Protein AF-A0A935KVR0-F1 (afdb_monomer)

Foldseek 3Di:
DPVQPDPVSVVQVVVVVVCVVVVVDPDDSVVSVVVCVVVPPDVDDDDDPPDPDDDDDPPDDPDDFQADPVPSDTDPQDPVNDDPVVVVVVVVVVVPPWKKFKKWDLPFPAWDKAALVVVAFAAQQPLQKTFRWIGTDLNIWFKFFPPVPPPFDHYNCGGQFQNPQDPVRHGAPTSLSVVQSQPPPNPQKAAPVTPCLQRMWIFNPNPRRNGRDPPRTHRCVRSQFGMFGSDWDADQDADPNRKGFGTWDWTAGNVRDITIITIIGMDTDLFHIDRRPADDQDPLLVPFDWDPATRSGHILRRVCRPPPVNVSVVVRVVVVPDDDPDDDPPPDPDDDDDDDDDDDDDPPDPDDDDDPPDDPPPDDPPDPDPDDDDDDDDDDDDDDDDDDDDDDDDDDDD

Sequence (398 aa):
MDKWNNNVGREEFKRWKEASESGQTTQSLDEWIYDAVKQGATINKINDPTETRQWIEPPSSEQGTEGDPFTGMPWPVGPDGDDLIGTLSGLFQTAKSTVSPLILDLDGDGIETVGLAADLHFDHDGNGFAEQTGWVGRDDGLLVLDRNGNGAIDSGTELFGNNSALVNGSKAPNGFDALAELDGNHDDIIDGNDAAFAELRVWKDGNSNGIADTGELLTLTQAGVQSLATGYTNSSTVDANGNAHKQIGAFTKTDGGSASLTDVWFASDLARTVDQNLVAVDAAIAALPEVAGFGNVHSLRQAMATDASGHLQALVAQYTVTDDPLPAPPRSPISSTPGLASKALLRTAGEAIYPMRANWRRWKPSWGRVSSRARVPMRGRTTRGEIRPTCCCKHSIR

Nearest PDB structures (foldseek):
  6sjw-assembly1_A  TM=8.710E-01  e=2.333E-19  Neisseria meningitidis NM95

Mean predicted aligned error: 18.97 Å

pLDDT: mean 73.04, std 27.13, range [23.42, 98.69]

Secondary structure (DSSP, 8-state):
-TT--SHHHHHHHHHHHHHHHTTS----HHHHHHHHHHTT--SS-SS-TT---PPPPPPP-SS-----TTT-PPP---TT---HHHHHHHHHHHSS--B-BEEE-SSSS---EE-GGG--EE-SSSSSEEEEE-EE-TTSEEEE--SS-SSS--STTSBSBTTSBPTTSSBPSSHHHHHHTT-SS-SSEESTTSGGGGT-EEE--SS-SSS--TTTEEETTTTTEEEEE---EEEEEE-TTS-EEEEEEEEEETTS-EEEEEEEEB-EEEEEEEES-PPPPPHHHHTS-----BTTB--HHHHHHH-TT-HHHHHHHHHHT-----PPPP----------------SS--SS-----S-TT-------------------------------------

Solvent-accessible surface area (backbone atoms only — not comparable to full-atom values): 24846 Å² total; per-residue (Å²): 127,88,87,56,84,48,75,64,53,57,52,50,51,51,52,50,50,55,31,42,77,71,64,77,44,88,72,52,71,70,55,51,54,50,50,48,47,70,76,64,61,55,99,82,80,82,92,65,99,80,73,89,75,78,89,73,83,78,77,83,74,81,75,89,85,83,40,40,91,87,77,74,43,67,58,90,59,54,101,78,69,56,54,60,67,56,51,50,45,48,52,48,60,69,64,45,87,68,49,30,39,26,36,36,26,64,83,69,87,62,86,53,68,43,24,60,87,72,71,27,44,43,21,51,78,59,82,46,38,17,25,28,24,30,45,69,26,51,75,27,25,36,40,33,38,62,77,85,70,80,86,58,69,83,35,24,51,24,28,30,3,37,44,14,70,38,97,88,71,47,61,20,92,33,17,45,64,44,51,45,72,48,34,75,83,71,79,60,47,45,26,89,88,22,83,52,49,82,64,34,29,30,40,30,45,70,81,58,64,76,60,77,49,96,84,26,67,30,46,40,66,78,66,38,41,51,32,38,45,38,58,68,44,84,47,88,50,62,52,98,55,56,32,30,43,36,36,46,33,37,29,35,30,68,88,73,48,73,34,49,28,32,29,34,33,33,37,65,38,69,60,49,46,44,76,70,76,76,70,83,67,50,76,71,55,67,70,47,84,79,46,85,47,53,30,93,38,70,25,49,45,50,50,34,56,68,38,88,82,43,57,63,46,52,53,53,56,50,57,78,70,55,76,77,90,66,79,74,75,78,80,72,79,81,80,88,77,92,78,88,83,82,93,82,88,90,82,88,80,89,85,78,88,80,85,96,78,82,69,98,82,74,84,74,82,85,71,80,78,86,72,91,74,90,76,85,81,80,91,80,83,90,82,91,78,89,83,87,85,83,88,81,90,78,89,79,91,132

Structure (mmCIF, N/CA/C/O backbone):
data_AF-A0A935KVR0-F1
#
_entry.id   AF-A0A935KVR0-F1
#
loop_
_atom_site.group_PDB
_atom_site.id
_atom_site.type_symbol
_atom_site.label_atom_id
_atom_site.label_alt_id
_atom_site.label_comp_id
_atom_site.label_asym_id
_atom_site.label_entity_id
_atom_site.label_seq_id
_atom_site.pdbx_PDB_ins_code
_atom_site.Cartn_x
_atom_site.Cartn_y
_atom_site.Cartn_z
_atom_site.occupancy
_atom_site.B_iso_or_equiv
_atom_site.auth_seq_id
_atom_site.auth_comp_id
_atom_site.auth_asym_id
_atom_site.auth_atom_id
_atom_site.pdbx_PDB_model_num
ATOM 1 N N . MET A 1 1 ? 44.462 11.604 -15.693 1.00 35.12 1 MET A N 1
ATOM 2 C CA . MET A 1 1 ? 45.290 12.583 -16.424 1.00 35.12 1 MET A CA 1
ATOM 3 C C . MET A 1 1 ? 45.596 13.860 -15.627 1.00 35.12 1 MET A C 1
ATOM 5 O O . MET A 1 1 ? 46.510 14.556 -16.030 1.00 35.12 1 MET A O 1
ATOM 9 N N . ASP A 1 2 ? 44.991 14.128 -14.456 1.00 35.19 2 ASP A N 1
ATOM 10 C CA . ASP A 1 2 ? 45.248 15.396 -13.725 1.00 35.19 2 ASP A CA 1
ATOM 11 C C . ASP A 1 2 ? 46.283 15.335 -12.581 1.00 35.19 2 ASP A C 1
ATOM 13 O O . ASP A 1 2 ? 46.477 16.308 -11.861 1.00 35.19 2 ASP A O 1
ATOM 17 N N . LYS A 1 3 ? 47.036 14.234 -12.445 1.00 37.44 3 LYS A N 1
ATOM 18 C CA . LYS A 1 3 ? 48.204 14.144 -11.534 1.00 37.44 3 LYS A CA 1
ATOM 19 C C . LYS A 1 3 ?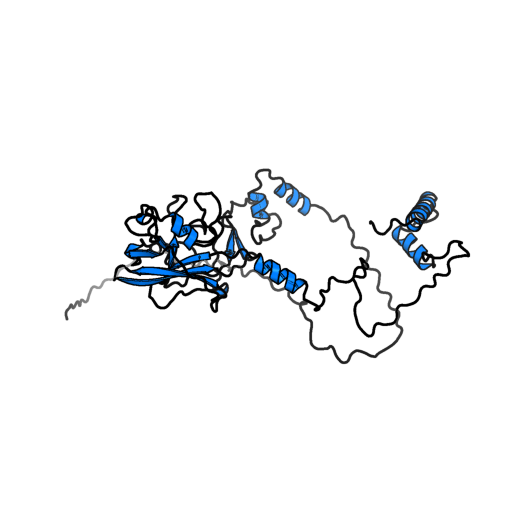 49.564 14.313 -12.225 1.00 37.44 3 LYS A C 1
ATOM 21 O O . LYS A 1 3 ? 50.596 14.236 -11.571 1.00 37.44 3 LYS A O 1
ATOM 26 N N . TRP A 1 4 ? 49.578 14.571 -13.532 1.00 41.72 4 TRP A N 1
ATOM 27 C CA . TRP A 1 4 ? 50.804 14.628 -14.345 1.00 41.72 4 TRP A CA 1
ATOM 28 C C . TRP A 1 4 ? 51.248 16.045 -14.722 1.00 41.72 4 TRP A C 1
ATOM 30 O O . TRP A 1 4 ? 52.158 16.224 -15.525 1.00 41.72 4 TRP A O 1
ATOM 40 N N . ASN A 1 5 ? 50.645 17.076 -14.129 1.00 40.50 5 ASN A N 1
ATOM 41 C CA . ASN A 1 5 ? 50.882 18.460 -14.535 1.00 40.50 5 ASN A CA 1
ATOM 42 C C . ASN A 1 5 ? 52.065 19.138 -13.809 1.00 40.50 5 ASN A C 1
ATOM 44 O O . ASN A 1 5 ? 52.031 20.345 -13.552 1.00 40.50 5 ASN A O 1
ATOM 48 N N . ASN A 1 6 ? 53.123 18.387 -13.482 1.00 54.62 6 ASN A N 1
ATOM 49 C CA . ASN A 1 6 ? 54.381 18.970 -13.008 1.00 54.62 6 ASN A CA 1
ATOM 50 C C . ASN A 1 6 ? 55.249 19.425 -14.205 1.00 54.62 6 ASN A C 1
ATOM 52 O O . ASN A 1 6 ? 55.100 18.940 -15.326 1.00 54.62 6 ASN A O 1
ATOM 56 N N . ASN A 1 7 ? 56.141 20.403 -13.993 1.00 55.00 7 ASN A N 1
ATOM 57 C CA . ASN A 1 7 ? 57.019 20.929 -15.055 1.00 55.00 7 ASN A CA 1
ATOM 58 C C . ASN A 1 7 ? 57.865 19.828 -15.723 1.00 55.00 7 ASN A C 1
ATOM 60 O O . ASN A 1 7 ? 58.196 19.947 -16.896 1.00 55.00 7 ASN A O 1
ATOM 64 N N . VAL A 1 8 ? 58.166 18.747 -15.001 1.00 55.91 8 VAL A N 1
ATOM 65 C CA . VAL A 1 8 ? 58.999 17.635 -15.476 1.00 55.91 8 VAL A CA 1
ATOM 66 C C . VAL A 1 8 ? 58.295 16.835 -16.577 1.00 55.91 8 VAL A C 1
ATOM 68 O O . VAL A 1 8 ? 58.880 16.624 -17.634 1.00 55.91 8 VAL A O 1
ATOM 71 N N . GLY A 1 9 ? 57.021 16.471 -16.392 1.00 54.44 9 GLY A N 1
ATOM 72 C CA . GLY A 1 9 ? 56.256 15.739 -17.409 1.00 54.44 9 GLY A CA 1
ATOM 73 C C . GLY A 1 9 ? 56.064 16.531 -18.707 1.00 54.44 9 GLY A C 1
ATOM 74 O O . GLY A 1 9 ? 56.099 15.963 -19.796 1.00 54.44 9 GLY A O 1
ATOM 75 N N . ARG A 1 10 ? 55.931 17.862 -18.611 1.00 61.44 10 ARG A N 1
ATOM 76 C CA . ARG A 1 10 ? 55.814 18.737 -19.791 1.00 61.44 10 ARG A CA 1
ATOM 77 C C . ARG A 1 10 ? 57.115 18.853 -20.583 1.00 61.44 10 ARG A C 1
ATOM 79 O O . ARG A 1 10 ? 57.064 18.929 -21.807 1.00 61.44 10 ARG A O 1
ATOM 86 N N . GLU A 1 11 ? 58.259 18.882 -19.908 1.00 67.44 11 GLU A N 1
ATOM 87 C CA . GLU A 1 11 ? 59.561 18.976 -20.573 1.00 67.44 11 GLU A CA 1
ATOM 88 C C . GLU A 1 11 ? 59.981 17.641 -21.198 1.00 67.44 11 GLU A C 1
ATOM 90 O O . GLU A 1 11 ? 60.457 17.624 -22.332 1.00 67.44 11 GLU A O 1
ATOM 95 N N . GLU A 1 12 ? 59.707 16.513 -20.541 1.00 72.38 12 GLU A N 1
ATOM 96 C CA . GLU A 1 12 ? 59.968 15.192 -21.128 1.00 72.38 12 GLU A CA 1
ATOM 97 C C . GLU A 1 12 ? 59.059 14.892 -22.326 1.00 72.38 12 GLU A C 1
ATOM 99 O O . GLU A 1 12 ? 59.521 14.338 -23.324 1.00 72.38 12 GLU A O 1
ATOM 104 N N . PHE A 1 13 ? 57.805 15.357 -22.308 1.00 74.69 13 PHE A N 1
ATOM 105 C CA . PHE A 1 13 ? 56.930 15.274 -23.479 1.00 74.69 13 PHE A CA 1
ATOM 106 C C . PHE A 1 13 ? 57.489 16.040 -24.690 1.00 74.69 13 PHE A C 1
ATOM 108 O O . PHE A 1 13 ? 57.453 15.530 -25.810 1.00 74.69 13 PHE A O 1
ATOM 115 N N . LYS A 1 14 ? 58.036 17.248 -24.488 1.00 77.50 14 LYS A N 1
ATOM 116 C CA . LYS A 1 14 ? 58.656 18.022 -25.579 1.00 77.50 14 LYS A CA 1
ATOM 117 C C . LYS A 1 14 ? 59.888 17.315 -26.143 1.00 77.50 14 LYS A C 1
ATOM 119 O O . LYS A 1 14 ? 60.015 17.216 -27.359 1.00 77.50 14 LYS A O 1
ATOM 124 N N . ARG A 1 15 ? 60.748 16.773 -25.274 1.00 77.56 15 ARG A N 1
ATOM 125 C CA . ARG A 1 15 ? 61.957 16.031 -25.677 1.00 77.56 15 ARG A CA 1
ATOM 126 C C . ARG A 1 15 ? 61.626 14.772 -26.462 1.00 77.56 15 ARG A C 1
ATOM 128 O O . ARG A 1 15 ? 62.232 14.530 -27.502 1.00 77.56 15 ARG A O 1
ATOM 135 N N . TRP A 1 16 ? 60.640 14.005 -25.999 1.00 84.81 16 TRP A N 1
ATOM 136 C CA . TRP A 1 16 ? 60.159 12.839 -26.731 1.00 84.81 16 TRP A CA 1
ATOM 137 C C . TRP A 1 16 ? 59.609 13.233 -28.104 1.00 84.81 16 TRP A C 1
ATOM 139 O O . TRP A 1 16 ? 59.939 12.600 -29.104 1.00 84.81 16 TRP A O 1
ATOM 149 N N . LYS A 1 17 ? 58.820 14.311 -28.173 1.00 78.81 17 LYS A N 1
ATOM 150 C CA . LYS A 1 17 ? 58.226 14.779 -29.426 1.00 78.81 17 LYS A CA 1
ATOM 151 C C . LYS A 1 17 ? 59.290 15.198 -30.447 1.00 78.81 17 LYS A C 1
ATOM 153 O O . LYS A 1 17 ? 59.235 14.748 -31.586 1.00 78.81 17 LYS A O 1
ATOM 158 N N . GLU A 1 18 ? 60.291 15.974 -30.037 1.00 84.19 18 GLU A N 1
ATOM 159 C CA . GLU A 1 18 ? 61.411 16.371 -30.906 1.00 84.19 18 GLU A CA 1
ATOM 160 C C . GLU A 1 18 ? 62.257 15.164 -31.353 1.00 84.19 18 GLU A C 1
ATOM 162 O O . GLU A 1 18 ? 62.638 15.064 -32.522 1.00 84.19 18 GLU A O 1
ATOM 167 N N . ALA A 1 19 ? 62.512 14.207 -30.455 1.00 78.88 19 ALA A N 1
ATOM 168 C CA . ALA A 1 19 ? 63.242 12.979 -30.774 1.00 78.88 19 ALA A CA 1
ATOM 169 C C . ALA A 1 19 ? 62.449 12.051 -31.714 1.00 78.88 19 ALA A C 1
ATOM 171 O O . ALA A 1 19 ? 63.034 11.378 -32.563 1.00 78.88 19 ALA A O 1
ATOM 172 N N . SER A 1 20 ? 61.121 12.014 -31.591 1.00 83.31 20 SER A N 1
ATOM 173 C CA . SER A 1 20 ? 60.248 11.228 -32.464 1.00 83.31 20 SER A CA 1
ATOM 174 C C . SER A 1 20 ? 60.140 11.857 -33.854 1.00 83.31 20 SER A C 1
ATOM 176 O O . SER A 1 20 ? 60.287 11.156 -34.854 1.00 83.31 20 SER A O 1
ATOM 178 N N . GLU A 1 21 ? 59.959 13.177 -33.931 1.00 81.75 21 GLU A N 1
ATOM 179 C CA . GLU A 1 21 ? 59.833 13.911 -35.197 1.00 81.75 21 GLU A CA 1
ATOM 180 C C . GLU A 1 21 ? 61.156 13.954 -35.983 1.00 81.75 21 GLU A C 1
ATOM 182 O O . GLU A 1 21 ? 61.146 13.954 -37.214 1.00 81.75 21 GLU A O 1
ATOM 187 N N . SER A 1 22 ? 62.301 13.913 -35.293 1.00 81.88 22 SER A N 1
ATOM 188 C CA . SER A 1 22 ? 63.632 13.786 -35.910 1.00 81.88 22 SER A CA 1
ATOM 189 C C . SER A 1 22 ? 64.062 12.337 -36.192 1.00 81.88 22 SER A C 1
ATOM 191 O O . SER A 1 22 ? 65.146 12.115 -36.734 1.00 81.88 22 SER A O 1
ATOM 193 N N . GLY A 1 23 ? 63.230 11.343 -35.849 1.00 82.38 23 GLY A N 1
ATOM 194 C CA . GLY A 1 23 ? 63.496 9.918 -36.078 1.00 82.38 23 GLY A CA 1
ATOM 195 C C . GLY A 1 23 ? 64.572 9.307 -35.171 1.00 82.38 23 GLY A C 1
ATOM 196 O O . GLY A 1 23 ? 65.066 8.216 -35.452 1.00 82.38 23 GLY A O 1
ATOM 197 N N . GLN A 1 24 ? 64.950 9.995 -34.093 1.00 71.94 24 GLN A N 1
ATOM 198 C CA . GLN A 1 24 ? 65.940 9.537 -33.114 1.00 71.94 24 GLN A CA 1
ATOM 199 C C . GLN A 1 24 ? 65.378 8.506 -32.129 1.00 71.94 24 GLN A C 1
ATOM 201 O O . GLN A 1 24 ? 66.146 7.761 -31.521 1.00 71.94 24 GLN A O 1
ATOM 206 N N . THR A 1 25 ? 64.054 8.428 -31.983 1.00 71.31 25 THR A N 1
ATOM 207 C CA . THR A 1 25 ? 63.389 7.378 -31.208 1.00 71.31 25 THR A CA 1
ATOM 208 C C . THR A 1 25 ? 62.153 6.844 -31.920 1.00 71.31 25 THR A C 1
ATOM 210 O O . THR A 1 25 ? 61.455 7.570 -32.625 1.00 71.31 25 THR A O 1
ATOM 213 N N . THR A 1 26 ? 61.887 5.554 -31.722 1.00 82.38 26 THR A N 1
ATOM 214 C CA . THR A 1 26 ? 60.643 4.877 -32.135 1.00 82.38 26 THR A CA 1
ATOM 215 C C . THR A 1 26 ? 59.821 4.416 -30.930 1.00 82.38 26 THR A C 1
ATOM 217 O O . THR A 1 26 ? 58.789 3.770 -31.099 1.00 82.38 26 THR A O 1
ATOM 220 N N . GLN A 1 27 ? 60.274 4.744 -29.714 1.00 78.75 27 GLN A N 1
ATOM 221 C CA . GLN A 1 27 ? 59.596 4.386 -28.473 1.00 78.75 27 GLN A CA 1
ATOM 222 C C . GLN A 1 27 ? 58.278 5.147 -28.335 1.00 78.75 27 GLN A C 1
ATOM 224 O O . GLN A 1 27 ? 58.186 6.331 -28.678 1.00 78.75 27 GLN A O 1
ATOM 229 N N . SER A 1 28 ? 57.270 4.478 -27.775 1.00 77.62 28 SER A N 1
ATOM 230 C CA . SER A 1 28 ? 56.039 5.154 -27.363 1.00 77.62 28 SER A CA 1
ATOM 231 C C . SER A 1 28 ? 56.322 6.127 -26.209 1.00 77.62 28 SER A C 1
ATOM 233 O O . SER A 1 28 ? 57.261 5.927 -25.435 1.00 77.62 28 SER A O 1
ATOM 235 N N . LEU A 1 29 ? 55.520 7.191 -26.092 1.00 67.19 29 LEU A N 1
ATOM 236 C CA . LEU A 1 29 ? 55.684 8.213 -25.049 1.00 67.19 29 LEU A CA 1
ATOM 237 C C . LEU A 1 29 ? 55.691 7.605 -23.637 1.00 67.19 29 LEU A C 1
ATOM 239 O O . LEU A 1 29 ? 56.485 8.014 -22.792 1.00 67.19 29 LEU A O 1
ATOM 243 N N . ASP A 1 30 ? 54.838 6.610 -23.398 1.00 60.69 30 ASP A N 1
ATOM 244 C CA . ASP A 1 30 ? 54.711 5.954 -22.095 1.00 60.69 30 ASP A CA 1
ATOM 245 C C . ASP A 1 30 ? 55.987 5.183 -21.723 1.00 60.69 30 ASP A C 1
ATOM 247 O O . ASP A 1 30 ? 56.421 5.209 -20.571 1.00 60.69 30 ASP A O 1
ATOM 251 N N . GLU A 1 31 ? 56.633 4.553 -22.707 1.00 67.25 31 GLU A N 1
ATOM 252 C CA . GLU A 1 31 ? 57.892 3.821 -22.536 1.00 67.25 31 GLU A CA 1
ATOM 253 C C . GLU A 1 31 ? 59.073 4.773 -22.310 1.00 67.25 31 GLU A C 1
ATOM 255 O O . GLU A 1 31 ? 59.891 4.550 -21.419 1.00 67.25 31 GLU A O 1
ATOM 260 N N . TRP A 1 32 ? 59.109 5.887 -23.049 1.00 74.94 32 TRP A N 1
ATOM 261 C CA . TRP A 1 32 ? 60.111 6.943 -22.886 1.00 74.94 32 TRP A CA 1
ATOM 262 C C . TRP A 1 32 ? 60.078 7.549 -21.481 1.00 74.94 32 TRP A C 1
ATOM 264 O O . TRP A 1 32 ? 61.106 7.687 -20.818 1.00 74.94 32 TRP A O 1
ATOM 274 N N . ILE A 1 33 ? 58.879 7.891 -21.005 1.00 66.06 33 ILE A N 1
ATOM 275 C CA . ILE A 1 33 ? 58.683 8.458 -19.668 1.00 66.06 33 ILE A CA 1
ATOM 276 C C . ILE A 1 33 ? 59.048 7.428 -18.594 1.00 66.06 33 ILE A C 1
ATOM 278 O O . ILE A 1 33 ? 59.696 7.772 -17.603 1.00 66.06 33 ILE A O 1
ATOM 282 N N . TYR A 1 34 ? 58.673 6.164 -18.789 1.00 61.41 34 TYR A N 1
ATOM 283 C CA . TYR A 1 34 ? 59.008 5.086 -17.865 1.00 61.41 34 TYR A CA 1
ATOM 284 C C . TYR A 1 34 ? 60.527 4.878 -17.742 1.00 61.41 34 TYR A C 1
ATOM 286 O O . TYR A 1 34 ? 61.047 4.799 -16.625 1.00 61.41 34 TYR A O 1
ATOM 294 N N . ASP A 1 35 ? 61.257 4.864 -18.859 1.00 66.50 35 ASP A N 1
ATOM 295 C CA . ASP A 1 35 ? 62.714 4.706 -18.869 1.00 66.50 35 ASP A CA 1
ATOM 296 C C . ASP A 1 35 ? 63.442 5.920 -18.276 1.00 66.50 35 ASP A C 1
ATOM 298 O O . ASP A 1 35 ? 64.401 5.747 -17.516 1.00 66.50 35 ASP A O 1
ATOM 302 N N . ALA A 1 36 ? 62.961 7.138 -18.542 1.00 64.06 36 ALA A N 1
ATOM 303 C CA . ALA A 1 36 ? 63.509 8.363 -17.958 1.00 64.06 36 ALA A CA 1
ATOM 304 C C . ALA A 1 36 ? 63.409 8.360 -16.420 1.00 64.06 36 ALA A C 1
ATOM 306 O O . ALA A 1 36 ? 64.376 8.673 -15.721 1.00 64.06 36 ALA A O 1
ATOM 307 N N . VAL A 1 37 ? 62.265 7.927 -15.878 1.00 56.19 37 VAL A N 1
ATOM 308 C CA . VAL A 1 37 ? 62.054 7.782 -14.427 1.00 56.19 37 VAL A CA 1
ATOM 309 C C . VAL A 1 37 ? 62.938 6.669 -13.850 1.00 56.19 37 VAL A C 1
ATOM 311 O O . VAL A 1 37 ? 63.526 6.824 -12.777 1.00 56.19 37 VAL A O 1
ATOM 314 N N . LYS A 1 38 ? 63.094 5.560 -14.580 1.00 59.19 38 LYS A N 1
ATOM 315 C CA . LYS A 1 38 ? 63.878 4.390 -14.160 1.00 59.19 38 LYS A CA 1
ATOM 316 C C . LYS A 1 38 ? 65.393 4.632 -14.157 1.00 59.19 38 LYS A C 1
ATOM 318 O O . LYS A 1 38 ? 66.093 4.035 -13.343 1.00 59.19 38 LYS A O 1
ATOM 323 N N . GLN A 1 39 ? 65.902 5.525 -15.009 1.00 56.12 39 GLN A N 1
ATOM 324 C CA . GLN A 1 39 ? 67.320 5.923 -15.052 1.00 56.12 39 GLN A CA 1
ATOM 325 C C . GLN A 1 39 ? 67.722 6.929 -13.956 1.00 56.12 39 GLN A C 1
ATOM 327 O O . GLN A 1 39 ? 68.858 7.400 -13.931 1.00 56.12 39 GLN A O 1
ATOM 332 N N . GLY A 1 40 ? 66.830 7.216 -13.004 1.00 50.25 40 GLY A N 1
ATOM 333 C CA . GLY A 1 40 ? 67.162 7.993 -11.810 1.00 50.25 40 GLY A CA 1
ATOM 334 C C . GLY A 1 40 ? 66.803 9.474 -11.887 1.00 50.25 40 GLY A C 1
ATOM 335 O O . GLY A 1 40 ? 67.269 10.239 -11.042 1.00 50.25 40 GLY A O 1
ATOM 336 N N . ALA A 1 41 ? 65.937 9.887 -12.818 1.00 49.00 41 ALA A N 1
ATOM 337 C CA . ALA A 1 41 ? 65.267 11.183 -12.741 1.00 49.00 41 ALA A CA 1
ATOM 338 C C . ALA A 1 41 ? 64.178 11.146 -11.650 1.00 49.00 41 ALA A C 1
ATOM 340 O O . ALA A 1 41 ? 62.980 11.129 -11.922 1.00 49.00 41 ALA A O 1
ATOM 341 N N . THR A 1 42 ? 64.590 11.094 -10.382 1.00 41.78 42 THR A N 1
ATOM 342 C CA . THR A 1 42 ? 63.695 11.428 -9.271 1.00 41.78 42 THR A CA 1
ATOM 343 C C . THR A 1 42 ? 63.582 12.951 -9.174 1.00 41.78 42 THR A C 1
ATOM 345 O O . THR A 1 42 ? 64.528 13.675 -9.475 1.00 41.78 42 THR A O 1
ATOM 348 N N . ILE A 1 43 ? 62.411 13.446 -8.761 1.00 44.47 43 ILE A N 1
ATOM 349 C CA . ILE A 1 43 ? 62.007 14.869 -8.701 1.00 44.47 43 ILE A CA 1
ATOM 350 C C . ILE A 1 43 ? 62.983 15.798 -7.943 1.00 44.47 43 ILE A C 1
ATOM 352 O O . ILE A 1 43 ? 62.864 17.013 -8.051 1.00 44.47 43 ILE A O 1
ATOM 356 N N . ASN A 1 44 ? 64.006 15.274 -7.266 1.00 40.19 44 ASN A N 1
ATOM 357 C CA . ASN A 1 44 ? 65.000 16.068 -6.553 1.00 40.19 44 ASN A CA 1
ATOM 358 C C . ASN A 1 44 ? 66.412 15.790 -7.078 1.00 40.19 44 ASN A C 1
ATOM 360 O O . ASN A 1 44 ? 67.125 14.969 -6.502 1.00 40.19 44 ASN A O 1
ATOM 364 N N . LYS A 1 45 ? 66.819 16.499 -8.141 1.00 39.47 45 LYS A N 1
ATOM 365 C CA . LYS A 1 45 ? 68.187 17.030 -8.339 1.00 39.47 45 LYS A CA 1
ATOM 366 C C . LYS A 1 45 ? 68.306 17.771 -9.676 1.00 39.47 45 LYS A C 1
ATOM 368 O O . LYS A 1 45 ? 68.856 17.258 -10.644 1.00 39.47 45 LYS A O 1
ATOM 373 N N . ILE A 1 46 ? 67.852 19.023 -9.694 1.00 34.56 46 ILE A N 1
ATOM 374 C CA . ILE A 1 46 ? 68.369 20.052 -10.605 1.00 34.56 46 ILE A CA 1
ATOM 375 C C . ILE A 1 46 ? 68.698 21.287 -9.747 1.00 34.56 46 ILE A C 1
ATOM 377 O O . ILE A 1 46 ? 67.821 22.055 -9.384 1.00 34.56 46 ILE A O 1
ATOM 381 N N . ASN A 1 47 ? 69.979 21.405 -9.388 1.00 41.41 47 ASN A N 1
ATOM 382 C CA . ASN A 1 47 ? 70.723 22.621 -9.025 1.00 41.41 47 ASN A CA 1
ATOM 383 C C . ASN A 1 47 ? 70.078 23.672 -8.092 1.00 41.41 47 ASN A C 1
ATOM 385 O O . ASN A 1 47 ? 69.944 24.827 -8.488 1.00 41.41 47 ASN A O 1
ATOM 389 N N . ASP A 1 48 ? 69.850 23.332 -6.820 1.00 40.72 48 ASP A N 1
ATOM 390 C CA . ASP A 1 48 ? 69.812 24.331 -5.738 1.00 40.72 48 ASP A CA 1
ATOM 391 C C . ASP A 1 48 ? 70.743 23.891 -4.586 1.00 40.72 48 ASP A C 1
ATOM 393 O O . ASP A 1 48 ? 70.520 22.831 -3.995 1.00 40.72 48 ASP A O 1
ATOM 397 N N . PRO A 1 49 ? 71.822 24.636 -4.272 1.00 41.31 49 PRO A N 1
ATOM 398 C CA . PRO A 1 49 ? 72.753 24.284 -3.201 1.00 41.31 49 PRO A CA 1
ATOM 399 C C . PRO A 1 49 ? 72.236 24.593 -1.781 1.00 41.31 49 PRO A C 1
ATOM 401 O O . PRO A 1 49 ? 73.008 24.442 -0.834 1.00 41.31 49 PRO A O 1
ATOM 404 N N . THR A 1 50 ? 70.978 25.015 -1.597 1.00 43.09 50 THR A N 1
ATOM 405 C CA . THR A 1 50 ? 70.440 25.381 -0.270 1.00 43.09 50 THR A CA 1
ATOM 406 C C . THR A 1 50 ? 69.356 24.458 0.295 1.00 43.09 50 THR A C 1
ATOM 408 O O . THR A 1 50 ? 69.032 24.579 1.476 1.00 43.09 50 THR A O 1
ATOM 411 N N . GLU A 1 51 ? 68.852 23.474 -0.457 1.00 42.56 51 GLU A N 1
ATOM 412 C CA . GLU A 1 51 ? 67.805 22.572 0.046 1.00 42.56 51 GLU A CA 1
ATOM 413 C C . GLU A 1 51 ? 68.330 21.189 0.461 1.00 42.56 51 GLU A C 1
ATOM 415 O O . GLU A 1 51 ? 68.461 20.253 -0.329 1.00 42.56 51 GLU A O 1
ATOM 420 N N . THR A 1 52 ? 68.567 21.019 1.761 1.00 41.81 52 THR A N 1
ATOM 421 C CA . THR A 1 52 ? 68.728 19.708 2.400 1.00 41.81 52 THR A CA 1
ATOM 422 C C . THR A 1 52 ? 67.363 19.128 2.775 1.00 41.81 52 THR A C 1
ATOM 424 O O . THR A 1 52 ? 66.941 19.185 3.928 1.00 41.81 52 THR A O 1
ATOM 427 N N . ARG A 1 53 ? 66.660 18.510 1.820 1.00 41.41 53 ARG A N 1
ATOM 428 C CA . ARG A 1 53 ? 65.559 17.582 2.141 1.00 41.41 53 ARG A CA 1
ATOM 429 C C . ARG A 1 53 ? 65.925 16.169 1.702 1.00 41.41 53 ARG A C 1
ATOM 431 O O . ARG A 1 53 ? 65.725 15.777 0.556 1.00 41.41 53 ARG A O 1
ATOM 438 N N . GLN A 1 54 ? 66.514 15.421 2.637 1.00 34.25 54 GLN A N 1
ATOM 439 C CA . GLN A 1 54 ? 66.684 13.975 2.524 1.00 34.25 54 GLN A CA 1
ATOM 440 C C . GLN A 1 54 ? 65.321 13.294 2.667 1.00 34.25 54 GLN A C 1
ATOM 442 O O . GLN A 1 54 ? 64.542 13.631 3.557 1.00 34.25 54 GLN A O 1
ATOM 447 N N . TRP A 1 55 ? 65.046 12.334 1.789 1.00 36.16 55 TRP A N 1
ATOM 448 C CA . TRP A 1 55 ? 63.923 11.421 1.947 1.00 36.16 55 TRP A CA 1
ATOM 449 C C . TRP A 1 55 ? 64.233 10.487 3.124 1.00 36.16 55 TRP A C 1
ATOM 451 O O . TRP A 1 55 ? 65.254 9.800 3.108 1.00 36.16 55 TRP A O 1
ATOM 461 N N . ILE A 1 56 ? 63.399 10.530 4.161 1.00 36.09 56 ILE A N 1
ATOM 462 C CA . ILE A 1 56 ? 63.472 9.641 5.323 1.00 36.09 56 ILE A CA 1
ATOM 463 C C . ILE A 1 56 ? 62.429 8.548 5.090 1.00 36.09 56 ILE A C 1
ATOM 465 O O . ILE A 1 56 ? 61.252 8.866 4.915 1.00 36.09 56 ILE A O 1
ATOM 469 N N . GLU A 1 57 ? 62.856 7.284 5.067 1.00 36.53 57 GLU A N 1
ATOM 470 C CA . GLU A 1 57 ? 61.933 6.145 5.077 1.00 36.53 57 GLU A CA 1
ATOM 471 C C . GLU A 1 57 ? 61.050 6.229 6.330 1.00 36.53 57 GLU A C 1
ATOM 473 O O . GLU A 1 57 ? 61.588 6.366 7.435 1.00 36.53 57 GLU A O 1
ATOM 478 N N . PRO A 1 58 ? 59.712 6.184 6.200 1.00 34.81 58 PRO A N 1
ATOM 479 C CA . PRO A 1 58 ? 58.854 6.183 7.372 1.00 34.81 58 PRO A CA 1
ATOM 480 C C . PRO A 1 58 ? 59.112 4.905 8.189 1.00 34.81 58 PRO A C 1
ATOM 482 O O . PRO A 1 58 ? 59.303 3.833 7.603 1.00 34.81 58 PRO A O 1
ATOM 485 N N . PRO A 1 59 ? 59.151 4.991 9.533 1.00 34.81 59 PRO A N 1
ATOM 486 C CA . PRO A 1 59 ? 59.335 3.812 10.365 1.00 34.81 59 PRO A CA 1
ATOM 487 C C . PRO A 1 59 ? 58.175 2.839 10.137 1.00 34.81 59 PRO A C 1
ATOM 489 O O . PRO A 1 59 ? 57.019 3.251 10.058 1.00 34.81 59 PRO A O 1
ATOM 492 N N . SER A 1 60 ? 58.489 1.545 10.047 1.00 37.34 60 SER A N 1
ATOM 493 C CA . SER A 1 60 ? 57.489 0.479 9.968 1.00 37.34 60 SER A CA 1
ATOM 494 C C . SER A 1 60 ? 56.533 0.590 11.155 1.00 37.34 60 SER A C 1
ATOM 496 O O . SER A 1 60 ? 56.971 0.505 12.304 1.00 37.34 60 SER A O 1
ATOM 498 N N . SER A 1 61 ? 55.249 0.809 10.882 1.00 39.50 61 SER A N 1
ATOM 499 C CA . SER A 1 61 ? 54.239 1.112 11.891 1.00 39.50 61 SER A CA 1
ATOM 500 C C . SER A 1 61 ? 53.968 -0.086 12.810 1.00 39.50 61 SER A C 1
ATOM 502 O O . SER A 1 61 ? 53.188 -0.981 12.479 1.00 39.50 61 SER A O 1
ATOM 504 N N . GLU A 1 62 ? 54.552 -0.073 14.005 1.00 43.72 62 GLU A N 1
ATOM 505 C CA . GLU A 1 62 ? 53.816 -0.508 15.187 1.00 43.72 62 GLU A CA 1
ATOM 506 C C . GLU A 1 62 ? 52.863 0.636 15.563 1.00 43.72 62 GLU A C 1
ATOM 508 O O . GLU A 1 62 ? 53.308 1.744 15.841 1.00 43.72 62 GLU A O 1
ATOM 513 N N . GLN A 1 63 ? 51.561 0.333 15.577 1.00 37.22 63 GLN A N 1
ATOM 514 C CA . GLN A 1 63 ? 50.420 1.218 15.871 1.00 37.22 63 GLN A CA 1
ATOM 515 C C . GLN A 1 63 ? 49.924 2.051 14.677 1.00 37.22 63 GLN A C 1
ATOM 517 O O . GLN A 1 63 ? 50.602 2.918 14.136 1.00 37.22 63 GLN A O 1
ATOM 522 N N . GLY A 1 64 ? 48.711 1.700 14.240 1.00 48.81 64 GLY A N 1
ATOM 523 C CA . GLY A 1 64 ? 48.105 2.141 12.994 1.00 48.81 64 GLY A CA 1
ATOM 524 C C . GLY A 1 64 ? 47.643 3.594 12.973 1.00 48.81 64 GLY A C 1
ATOM 525 O O . GLY A 1 64 ? 47.300 4.179 13.995 1.00 48.81 64 GLY A O 1
ATOM 526 N N . THR A 1 65 ? 47.643 4.143 11.760 1.00 46.75 65 THR A N 1
ATOM 527 C CA . THR A 1 65 ? 46.690 5.099 11.161 1.00 46.75 65 THR A CA 1
ATOM 528 C C . THR A 1 65 ? 47.315 5.569 9.843 1.00 46.75 65 THR A C 1
ATOM 530 O O . THR A 1 65 ? 47.803 6.688 9.721 1.00 46.75 65 THR A O 1
ATOM 533 N N . GLU A 1 66 ? 47.368 4.693 8.838 1.00 50.06 66 GLU A N 1
ATOM 534 C CA . GLU A 1 66 ? 47.765 5.102 7.485 1.00 50.06 66 GLU A CA 1
ATOM 535 C C . GLU A 1 66 ? 46.521 5.531 6.707 1.00 50.06 66 GLU A C 1
ATOM 537 O O . GLU A 1 66 ? 45.580 4.754 6.583 1.00 50.06 66 GLU A O 1
ATOM 542 N N . GLY A 1 67 ? 46.501 6.779 6.231 1.00 52.56 67 GLY A N 1
ATOM 543 C CA . GLY A 1 67 ? 45.456 7.327 5.361 1.00 52.56 67 GLY A CA 1
ATOM 544 C C . GLY A 1 67 ? 45.487 6.786 3.928 1.00 52.56 67 GLY A C 1
ATOM 545 O O . GLY A 1 67 ? 46.329 5.963 3.573 1.00 52.56 67 GLY A O 1
ATOM 546 N N . ASP A 1 68 ? 44.561 7.264 3.095 1.00 47.00 68 ASP A N 1
ATOM 547 C CA . ASP A 1 68 ? 44.420 6.869 1.692 1.00 47.00 68 ASP A CA 1
ATOM 548 C C . ASP A 1 68 ? 45.696 7.215 0.884 1.00 47.00 68 ASP A C 1
ATOM 550 O O . ASP A 1 68 ? 46.046 8.396 0.753 1.00 47.00 68 ASP A O 1
ATOM 554 N N . PRO A 1 69 ? 46.376 6.221 0.277 1.00 46.31 69 PRO A N 1
ATOM 555 C CA . PRO A 1 69 ? 47.608 6.436 -0.483 1.00 46.31 69 PRO A CA 1
ATOM 556 C C . PRO A 1 69 ? 47.408 7.240 -1.781 1.00 46.31 69 PRO A C 1
ATOM 558 O O . PRO A 1 69 ? 48.387 7.689 -2.381 1.00 46.31 69 PRO A O 1
ATOM 561 N N . PHE A 1 70 ? 46.168 7.449 -2.241 1.00 41.28 70 PHE A N 1
ATOM 562 C CA . PHE A 1 70 ? 45.867 8.247 -3.428 1.00 41.28 70 PHE A CA 1
ATOM 563 C C . PHE A 1 70 ? 45.609 9.723 -3.120 1.00 41.28 70 PHE A C 1
ATOM 565 O O . PHE A 1 70 ? 45.898 10.561 -3.980 1.00 41.28 70 PHE A O 1
ATOM 572 N N . THR A 1 71 ? 45.084 10.074 -1.949 1.00 50.94 71 THR A N 1
ATOM 573 C CA . THR A 1 71 ? 44.738 11.468 -1.606 1.00 50.94 71 THR A CA 1
ATOM 574 C C . THR A 1 71 ? 45.604 12.054 -0.494 1.00 50.94 71 THR A C 1
ATOM 576 O O . THR A 1 71 ? 45.653 13.275 -0.355 1.00 50.94 71 THR A O 1
ATOM 579 N N . GLY A 1 72 ? 46.314 11.218 0.273 1.00 47.75 72 GLY A N 1
ATOM 580 C CA . GLY A 1 72 ? 47.066 11.645 1.456 1.00 47.75 72 GLY A CA 1
ATOM 581 C C . GLY A 1 72 ? 46.167 12.124 2.598 1.00 47.75 72 GLY A C 1
ATOM 582 O O . GLY A 1 72 ? 46.665 12.635 3.600 1.00 47.75 72 GLY A O 1
ATOM 583 N N . MET A 1 73 ? 44.847 11.981 2.451 1.00 46.69 73 MET A N 1
ATOM 584 C CA . MET A 1 73 ? 43.895 12.236 3.517 1.00 46.69 73 MET A CA 1
ATOM 585 C C . MET A 1 73 ? 43.865 11.022 4.448 1.00 46.69 73 MET A C 1
ATOM 587 O O . MET A 1 73 ? 43.910 9.887 3.964 1.00 46.69 73 MET A O 1
ATOM 591 N N . PRO A 1 74 ? 43.767 11.220 5.773 1.00 49.59 74 PRO A N 1
ATOM 592 C CA . PRO A 1 74 ? 43.386 10.138 6.671 1.00 49.59 74 PRO A CA 1
ATOM 593 C C . PRO A 1 74 ? 42.122 9.472 6.119 1.00 49.59 74 PRO A C 1
ATOM 595 O O . PRO A 1 74 ? 41.220 10.185 5.666 1.00 49.59 74 PRO A O 1
ATOM 598 N N . TRP A 1 75 ? 42.031 8.136 6.143 1.00 46.06 75 TRP A N 1
ATOM 599 C CA . TRP A 1 75 ? 40.725 7.499 5.952 1.00 46.06 75 TRP A CA 1
ATOM 600 C C . TRP A 1 75 ? 39.758 8.170 6.930 1.00 46.06 75 TRP A C 1
ATOM 602 O O . TRP A 1 75 ? 40.175 8.432 8.062 1.00 46.06 75 TRP A O 1
ATOM 612 N N . PRO A 1 76 ? 38.522 8.505 6.527 1.00 46.91 76 PRO A N 1
ATOM 613 C CA . PRO A 1 76 ? 37.546 9.071 7.442 1.00 46.91 76 PRO A CA 1
ATOM 614 C C . PRO A 1 76 ? 37.179 7.990 8.460 1.00 46.91 76 PRO A C 1
ATOM 616 O O . PRO A 1 76 ? 36.218 7.254 8.296 1.00 46.91 76 PRO A O 1
ATOM 619 N N . VAL A 1 77 ? 38.007 7.845 9.487 1.00 47.69 77 VAL A N 1
ATOM 620 C CA . VAL A 1 77 ? 37.746 7.025 10.654 1.00 47.69 77 VAL A CA 1
ATOM 621 C C . VAL A 1 77 ? 37.276 7.994 11.722 1.00 47.69 77 VAL A C 1
ATOM 623 O O . VAL A 1 77 ? 38.015 8.878 12.161 1.00 47.69 77 VAL A O 1
ATOM 626 N N . GLY A 1 78 ? 35.995 7.887 12.068 1.00 48.56 78 GLY A N 1
ATOM 627 C CA . GLY A 1 78 ? 35.479 8.514 13.275 1.00 48.56 78 GLY A CA 1
ATOM 628 C C . GLY A 1 78 ? 36.265 8.023 14.499 1.00 48.56 78 GLY A C 1
ATOM 629 O O . GLY A 1 78 ? 36.957 7.002 14.415 1.00 48.56 78 GLY A O 1
ATOM 630 N N . PRO A 1 79 ? 36.182 8.739 15.631 1.00 46.78 79 PRO A N 1
ATOM 631 C CA . PRO A 1 79 ? 36.958 8.442 16.837 1.00 46.78 79 PRO A CA 1
ATOM 632 C C . PRO A 1 79 ? 36.776 7.018 17.394 1.00 46.78 79 PRO A C 1
ATOM 634 O O . PRO A 1 79 ? 37.612 6.599 18.190 1.00 46.78 79 PRO A O 1
ATOM 637 N N . ASP A 1 80 ? 35.782 6.259 16.921 1.00 49.72 80 ASP A N 1
ATOM 638 C CA . ASP A 1 80 ? 35.479 4.903 17.386 1.00 49.72 80 ASP A CA 1
ATOM 639 C C . ASP A 1 80 ? 35.728 3.789 16.341 1.00 49.72 80 ASP A C 1
ATOM 641 O O . ASP A 1 80 ? 35.411 2.627 16.580 1.00 49.72 80 ASP A O 1
ATOM 645 N N . GLY A 1 81 ? 36.378 4.081 15.203 1.00 48.81 81 GLY A N 1
ATOM 646 C CA . GLY A 1 81 ? 36.674 3.043 14.199 1.00 48.81 81 GLY A CA 1
ATOM 647 C C . GLY A 1 81 ? 35.414 2.470 13.540 1.00 48.81 81 GLY A C 1
ATOM 648 O O . GLY A 1 81 ? 35.379 1.298 13.159 1.00 48.81 81 GLY A O 1
ATOM 649 N N . ASP A 1 82 ? 34.385 3.305 13.420 1.00 53.34 82 ASP A N 1
ATOM 650 C CA . ASP A 1 82 ? 33.064 2.890 12.980 1.00 53.34 82 ASP A CA 1
ATOM 651 C C . ASP A 1 82 ? 33.032 2.602 11.482 1.00 53.34 82 ASP A C 1
ATOM 653 O O . ASP A 1 82 ? 33.434 3.410 10.640 1.00 53.34 82 ASP A O 1
ATOM 657 N N . ASP A 1 83 ? 32.521 1.413 11.187 1.00 66.25 83 ASP A N 1
ATOM 658 C CA . ASP A 1 83 ? 32.147 0.890 9.887 1.00 66.25 83 ASP A CA 1
ATOM 659 C C . ASP A 1 83 ? 31.466 1.978 9.043 1.00 66.25 83 ASP A C 1
ATOM 661 O O . ASP A 1 83 ? 30.282 2.267 9.207 1.00 66.25 83 ASP A O 1
ATOM 665 N N . LEU A 1 84 ? 32.218 2.627 8.148 1.00 59.81 84 LEU A N 1
ATOM 666 C CA . LEU A 1 84 ? 31.673 3.656 7.262 1.00 59.81 84 LEU A CA 1
ATOM 667 C C . LEU A 1 84 ? 30.546 3.062 6.412 1.00 59.81 84 LEU A C 1
ATOM 669 O O . LEU A 1 84 ? 29.541 3.725 6.180 1.00 59.81 84 LEU A O 1
ATOM 673 N N . ILE A 1 85 ? 30.695 1.792 6.012 1.00 60.59 85 ILE A N 1
ATOM 674 C CA . ILE A 1 85 ? 29.663 1.022 5.318 1.00 60.59 85 ILE A CA 1
ATOM 675 C C . ILE A 1 85 ? 28.475 0.779 6.242 1.00 60.59 85 ILE A C 1
ATOM 677 O O . ILE A 1 85 ? 27.353 0.909 5.782 1.00 60.59 85 ILE A O 1
ATOM 681 N N . GLY A 1 86 ? 28.679 0.500 7.521 1.00 57.84 86 GLY A N 1
ATOM 682 C CA . GLY A 1 86 ? 27.636 0.326 8.536 1.00 57.84 86 GLY A CA 1
ATOM 683 C C . GLY A 1 86 ? 26.915 1.620 8.900 1.00 57.84 86 GLY A C 1
ATOM 684 O O . GLY A 1 86 ? 25.707 1.610 9.093 1.00 57.84 86 GLY A O 1
ATOM 685 N N . THR A 1 87 ? 27.619 2.749 8.901 1.00 64.31 87 THR A N 1
ATOM 686 C CA . THR A 1 87 ? 27.062 4.087 9.136 1.00 64.31 87 THR A CA 1
ATOM 687 C C . THR A 1 87 ? 26.283 4.554 7.916 1.00 64.31 87 THR A C 1
ATOM 689 O O . THR A 1 87 ? 25.145 4.987 8.050 1.00 64.31 87 THR A O 1
ATOM 692 N N . LEU A 1 88 ? 26.839 4.394 6.709 1.00 58.22 88 LEU A N 1
ATOM 693 C CA . LEU A 1 88 ? 26.106 4.593 5.457 1.00 58.22 88 LEU A CA 1
ATOM 694 C C . LEU A 1 88 ? 24.916 3.645 5.377 1.00 58.22 88 LEU A C 1
ATOM 696 O O . LEU A 1 88 ? 23.830 4.096 5.058 1.00 58.22 88 LEU A O 1
ATOM 700 N N . SER A 1 89 ? 25.081 2.370 5.725 1.00 56.91 89 SER A N 1
ATOM 701 C CA . SER A 1 89 ? 23.985 1.400 5.773 1.00 56.91 89 SER A CA 1
ATOM 702 C C . SER A 1 89 ? 22.936 1.826 6.788 1.00 56.91 89 SER A C 1
ATOM 704 O O . SER A 1 89 ? 21.763 1.787 6.467 1.00 56.91 89 SER A O 1
ATOM 706 N N . GLY A 1 90 ? 23.320 2.302 7.970 1.00 55.03 90 GLY A N 1
ATOM 707 C CA . GLY A 1 90 ? 22.405 2.836 8.976 1.00 55.03 90 GLY A CA 1
ATOM 708 C C . GLY A 1 90 ? 21.658 4.071 8.478 1.00 55.03 90 GLY A C 1
ATOM 709 O O . GLY A 1 90 ? 20.445 4.153 8.642 1.00 55.03 90 GLY A O 1
ATOM 710 N N . LEU A 1 91 ? 22.341 4.989 7.793 1.00 56.28 91 LEU A N 1
ATOM 711 C CA . LEU A 1 91 ? 21.731 6.152 7.146 1.00 56.28 91 LEU A CA 1
ATOM 712 C C . LEU A 1 91 ? 20.815 5.744 5.983 1.00 56.28 91 LEU A C 1
ATOM 714 O O . LEU A 1 91 ? 19.746 6.321 5.852 1.00 56.28 91 LEU A O 1
ATOM 718 N N . PHE A 1 92 ? 21.169 4.728 5.192 1.00 57.22 92 PHE A N 1
ATOM 719 C CA . PHE A 1 92 ? 20.332 4.153 4.133 1.00 57.22 92 PHE A CA 1
ATOM 720 C C . PHE A 1 92 ? 19.131 3.386 4.691 1.00 57.22 92 PHE A C 1
ATOM 722 O O . PHE A 1 92 ? 18.062 3.462 4.108 1.00 57.22 92 PHE A O 1
ATOM 729 N N . GLN A 1 93 ? 19.270 2.681 5.815 1.00 48.81 93 GLN A N 1
ATOM 730 C CA . GLN A 1 93 ? 18.156 2.034 6.515 1.00 48.81 93 GLN A CA 1
ATOM 731 C C . GLN A 1 93 ? 17.245 3.074 7.173 1.00 48.81 93 GLN A C 1
ATOM 733 O O . GLN A 1 93 ? 16.033 2.906 7.185 1.00 48.81 93 GLN A O 1
ATOM 738 N N . THR A 1 94 ? 17.809 4.181 7.663 1.00 44.50 94 THR A N 1
ATOM 739 C CA . THR A 1 94 ? 17.044 5.327 8.183 1.00 44.50 94 THR A CA 1
ATOM 740 C C . THR A 1 94 ? 16.360 6.103 7.051 1.00 44.50 94 THR A C 1
ATOM 742 O O . THR A 1 94 ? 15.255 6.602 7.230 1.00 44.50 94 THR A O 1
ATOM 745 N N . ALA A 1 95 ? 16.989 6.173 5.875 1.00 44.91 95 ALA A N 1
ATOM 746 C CA . ALA A 1 95 ? 16.438 6.745 4.646 1.00 44.91 95 ALA A CA 1
ATOM 747 C C . ALA A 1 95 ? 15.612 5.740 3.829 1.00 44.91 95 ALA A C 1
ATOM 749 O O . ALA A 1 95 ? 15.113 6.090 2.758 1.00 44.91 95 ALA A O 1
ATOM 750 N N . LYS A 1 96 ? 15.472 4.496 4.302 1.00 55.50 96 LYS A N 1
ATOM 751 C CA . LYS A 1 96 ? 14.629 3.494 3.664 1.00 55.50 96 LYS A CA 1
ATOM 752 C C . LYS A 1 96 ? 13.215 4.042 3.710 1.00 55.50 96 LYS A C 1
ATOM 754 O O . LYS A 1 96 ? 12.687 4.293 4.794 1.00 55.50 96 LYS A O 1
ATOM 759 N N . SER A 1 97 ? 12.625 4.247 2.535 1.00 61.75 97 SER A N 1
ATOM 760 C CA . SER A 1 97 ? 11.196 4.511 2.439 1.00 61.75 97 SER A CA 1
ATOM 761 C C . SER A 1 97 ? 10.501 3.297 3.042 1.00 61.75 97 SER A C 1
ATOM 763 O O . SER A 1 97 ? 10.532 2.199 2.486 1.00 61.75 97 SER A O 1
ATOM 765 N N . THR A 1 98 ? 10.020 3.465 4.266 1.00 72.25 98 THR A N 1
ATOM 766 C CA . THR A 1 98 ? 9.214 2.462 4.941 1.00 72.25 98 THR A CA 1
ATOM 767 C C . THR A 1 98 ? 7.778 2.817 4.626 1.00 72.25 98 THR A C 1
ATOM 769 O O . THR A 1 98 ? 7.415 3.991 4.606 1.00 72.25 98 THR A O 1
ATOM 772 N N . VAL A 1 99 ? 7.006 1.806 4.274 1.00 87.19 99 VAL A N 1
ATOM 773 C CA . VAL A 1 99 ? 5.645 1.947 3.768 1.00 87.19 99 VAL A CA 1
ATOM 774 C C . VAL A 1 99 ? 4.724 1.388 4.822 1.00 87.19 99 VAL A C 1
ATOM 776 O O . VAL A 1 99 ? 5.056 0.368 5.430 1.00 87.19 99 VAL A O 1
ATOM 779 N N . SER A 1 100 ? 3.616 2.062 5.081 1.00 92.00 100 SER A N 1
ATOM 780 C CA . SER A 1 100 ? 2.659 1.580 6.057 1.00 92.00 100 SER A CA 1
ATOM 781 C C . SER A 1 100 ? 1.257 1.555 5.502 1.00 92.00 100 SER A C 1
ATOM 783 O O . SER A 1 100 ? 0.864 2.504 4.830 1.00 92.00 100 SER A O 1
ATOM 785 N N . PRO A 1 101 ? 0.523 0.466 5.750 1.00 96.38 101 PRO A N 1
ATOM 786 C CA . PRO A 1 101 ? -0.926 0.519 5.744 1.00 96.38 101 PRO A CA 1
ATOM 787 C C . PRO A 1 101 ? -1.543 0.336 7.143 1.00 96.38 101 PRO A C 1
ATOM 789 O O . PRO A 1 101 ? -0.929 -0.218 8.058 1.00 96.38 101 PRO A O 1
ATOM 792 N N . LEU A 1 102 ? -2.801 0.758 7.284 1.00 97.94 102 LEU A N 1
ATOM 793 C CA . LEU A 1 102 ? -3.679 0.424 8.402 1.00 97.94 102 LEU A CA 1
ATOM 794 C C . LEU A 1 102 ? -4.248 -0.985 8.236 1.00 97.94 102 LEU A C 1
ATOM 796 O O . LEU A 1 102 ? -4.871 -1.304 7.221 1.00 97.94 102 LEU A O 1
ATOM 800 N N . ILE A 1 103 ? -4.081 -1.794 9.276 1.00 98.50 103 ILE A N 1
ATOM 801 C CA . ILE A 1 103 ? -4.530 -3.181 9.352 1.00 98.50 103 ILE A CA 1
ATOM 802 C C . ILE A 1 103 ? -5.542 -3.330 10.487 1.00 98.50 103 ILE A C 1
ATOM 804 O O . ILE A 1 103 ? -5.332 -2.826 11.594 1.00 98.50 103 ILE A O 1
ATOM 808 N N . LEU A 1 104 ? -6.641 -4.022 10.201 1.00 98.69 104 LEU A N 1
ATOM 809 C CA . LEU A 1 104 ? -7.681 -4.399 11.144 1.00 98.69 104 LEU A CA 1
ATOM 810 C C . LEU A 1 104 ? -7.459 -5.837 11.606 1.00 98.69 104 LEU A C 1
ATOM 812 O O . LEU A 1 104 ? -7.373 -6.739 10.773 1.00 98.69 104 LEU A O 1
ATOM 816 N N . ASP A 1 105 ? -7.466 -6.023 12.923 1.00 98.25 105 ASP A N 1
ATOM 817 C CA . ASP A 1 105 ? -7.516 -7.331 13.579 1.00 98.25 105 ASP A CA 1
ATOM 818 C C . ASP A 1 105 ? -8.951 -7.878 13.504 1.00 98.25 105 ASP A C 1
ATOM 820 O O . ASP A 1 105 ? -9.868 -7.408 14.201 1.00 98.25 105 ASP A O 1
ATOM 824 N N . LEU A 1 106 ? -9.181 -8.827 12.597 1.00 97.31 106 LEU A N 1
ATOM 825 C CA . LEU A 1 106 ? -10.537 -9.278 12.275 1.00 97.31 106 LEU A CA 1
ATOM 826 C C . LEU A 1 106 ? -11.024 -10.392 13.208 1.00 97.31 106 LEU A C 1
ATOM 828 O O . LEU A 1 106 ? -12.203 -10.390 13.595 1.00 97.31 106 LEU A O 1
ATOM 832 N N . ASP A 1 107 ? -10.155 -11.309 13.620 1.00 95.81 107 ASP A N 1
ATOM 833 C CA . ASP A 1 107 ? -10.506 -12.476 14.436 1.00 95.81 107 ASP A CA 1
ATOM 834 C C . ASP A 1 107 ? -10.220 -12.305 15.940 1.00 95.81 107 ASP A C 1
ATOM 836 O O . ASP A 1 107 ? -10.810 -13.020 16.757 1.00 95.81 107 ASP A O 1
ATOM 840 N N . GLY A 1 108 ? -9.486 -11.262 16.326 1.00 94.75 108 GLY A N 1
ATOM 841 C CA . GLY A 1 108 ? -9.275 -10.832 17.704 1.00 94.75 108 GLY A CA 1
ATOM 842 C C . GLY A 1 108 ? -8.098 -11.503 18.408 1.00 94.75 108 GLY A C 1
ATOM 843 O O . GLY A 1 108 ? -8.108 -11.538 19.645 1.00 94.75 108 GLY A O 1
ATOM 844 N N . ASP A 1 109 ? -7.133 -12.066 17.677 1.00 95.56 109 ASP A N 1
ATOM 845 C CA . ASP A 1 109 ? -5.915 -12.644 18.261 1.00 95.56 109 ASP A CA 1
ATOM 846 C C . ASP A 1 109 ? -4.655 -11.767 18.109 1.00 95.56 109 ASP A C 1
ATOM 848 O O . ASP A 1 109 ? -3.604 -12.074 18.689 1.00 95.56 109 ASP A O 1
ATOM 852 N N . GLY A 1 110 ? -4.817 -10.592 17.495 1.00 95.88 110 GLY A N 1
ATOM 853 C CA . GLY A 1 110 ? -3.786 -9.586 17.281 1.00 95.88 110 GLY A CA 1
ATOM 854 C C . GLY A 1 110 ? -3.477 -9.403 15.797 1.00 95.88 110 GLY A C 1
ATOM 855 O O . GLY A 1 110 ? -3.992 -10.110 14.954 1.00 95.88 110 GLY A O 1
ATOM 856 N N . ILE A 1 111 ? -2.625 -8.427 15.470 1.00 97.50 111 ILE A N 1
ATOM 857 C CA . ILE A 1 111 ? -2.240 -8.189 14.073 1.00 97.50 111 ILE A CA 1
ATOM 858 C C . ILE A 1 111 ? -1.124 -9.148 13.670 1.00 97.50 111 ILE A C 1
ATOM 860 O O . ILE A 1 111 ? -0.026 -9.123 14.241 1.00 97.50 111 ILE A O 1
ATOM 864 N N . GLU A 1 112 ? -1.380 -9.928 12.631 1.00 96.75 112 GLU A N 1
ATOM 865 C CA . GLU A 1 112 ? -0.456 -10.876 12.039 1.00 96.75 112 GLU A CA 1
ATOM 866 C C . GLU A 1 112 ? 0.117 -10.347 10.722 1.00 96.75 112 GLU A C 1
ATOM 868 O O . GLU A 1 112 ? -0.526 -9.646 9.939 1.00 96.75 112 GLU A O 1
ATOM 873 N N . THR A 1 113 ? 1.369 -10.705 10.444 1.00 97.50 113 THR A N 1
ATOM 874 C CA . THR A 1 113 ? 2.044 -10.300 9.210 1.00 97.50 113 THR A CA 1
ATOM 875 C C . THR A 1 113 ? 2.847 -11.447 8.615 1.00 97.50 113 THR A C 1
ATOM 877 O O . THR A 1 113 ? 3.174 -12.435 9.281 1.00 97.50 113 THR A O 1
ATOM 880 N N . VAL A 1 114 ? 3.227 -11.287 7.352 1.00 97.06 114 VAL A N 1
ATOM 881 C CA . VAL A 1 114 ? 4.270 -12.073 6.693 1.00 97.06 114 VAL A CA 1
ATOM 882 C C . VAL A 1 114 ? 5.441 -11.169 6.305 1.00 97.06 114 VAL A C 1
ATOM 884 O O . VAL A 1 114 ? 5.287 -9.964 6.101 1.00 97.06 114 VAL A O 1
ATOM 887 N N . GLY A 1 115 ? 6.643 -11.740 6.247 1.00 95.12 115 GLY A N 1
ATOM 888 C CA . GLY A 1 115 ? 7.859 -11.026 5.843 1.00 95.12 115 GLY A CA 1
ATOM 889 C C . GLY A 1 115 ? 8.243 -11.257 4.383 1.00 95.12 115 GLY A C 1
ATOM 890 O O . GLY A 1 115 ? 7.582 -11.984 3.646 1.00 95.12 115 GLY A O 1
ATOM 891 N N . LEU A 1 116 ? 9.412 -10.738 4.001 1.00 93.62 116 LEU A N 1
ATOM 892 C CA . LEU A 1 116 ? 9.976 -10.830 2.641 1.00 93.62 116 LEU A CA 1
ATOM 893 C C . LEU A 1 116 ? 10.148 -12.264 2.098 1.00 93.62 116 LEU A C 1
ATOM 895 O O . LEU A 1 116 ? 10.308 -12.462 0.893 1.00 93.62 116 LEU A O 1
ATOM 899 N N . ALA A 1 117 ? 10.140 -13.274 2.974 1.00 92.31 117 ALA A N 1
ATOM 900 C CA . ALA A 1 117 ? 10.201 -14.681 2.584 1.00 92.31 117 ALA A CA 1
ATOM 901 C C . ALA A 1 117 ? 8.935 -15.166 1.851 1.00 92.31 117 ALA A C 1
ATOM 903 O O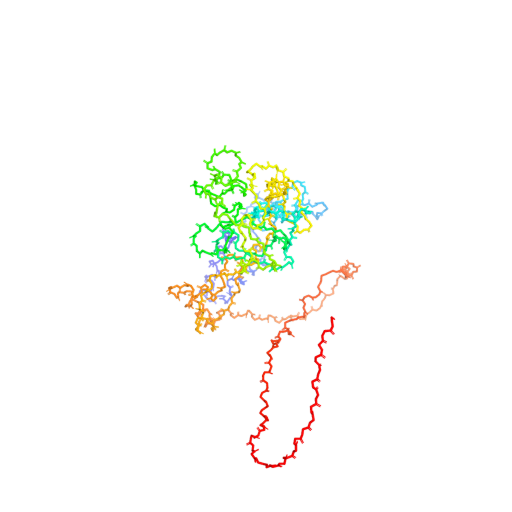 . ALA A 1 117 ? 8.996 -16.202 1.192 1.00 92.31 117 ALA A O 1
ATOM 904 N N . ALA A 1 118 ? 7.820 -14.432 1.954 1.00 93.19 118 ALA A N 1
ATOM 905 C CA . ALA A 1 118 ? 6.590 -14.707 1.211 1.00 93.19 118 ALA A CA 1
ATOM 906 C C . ALA A 1 118 ? 6.707 -14.393 -0.293 1.00 93.19 118 ALA A C 1
ATOM 908 O O . ALA A 1 118 ? 5.895 -14.876 -1.072 1.00 93.19 118 ALA A O 1
ATOM 909 N N . ASP A 1 119 ? 7.725 -13.625 -0.700 1.00 93.31 119 ASP A N 1
ATOM 910 C CA . ASP A 1 119 ? 7.966 -13.211 -2.091 1.00 93.31 119 ASP A CA 1
ATOM 911 C C . ASP A 1 119 ? 6.804 -12.439 -2.748 1.00 93.31 119 ASP A C 1
ATOM 913 O O . ASP A 1 119 ? 6.652 -12.417 -3.970 1.00 93.31 119 ASP A O 1
ATOM 917 N N . LEU A 1 120 ? 6.002 -11.762 -1.923 1.00 94.44 120 LEU A N 1
ATOM 918 C CA . LEU A 1 120 ? 4.946 -10.857 -2.362 1.00 94.44 120 LEU A CA 1
ATOM 919 C C . LEU A 1 120 ? 5.543 -9.535 -2.840 1.00 94.44 120 LEU A C 1
ATOM 921 O O . LEU A 1 120 ? 6.471 -9.006 -2.224 1.00 94.44 120 LEU A O 1
ATOM 925 N N . HIS A 1 121 ? 4.986 -9.011 -3.930 1.00 95.19 121 HIS A N 1
ATOM 926 C CA . HIS A 1 121 ? 5.353 -7.721 -4.499 1.00 95.19 121 HIS A CA 1
ATOM 927 C C . HIS A 1 121 ? 4.109 -6.843 -4.606 1.00 95.19 121 HIS A C 1
ATOM 929 O O . HIS A 1 121 ? 3.098 -7.286 -5.146 1.00 95.19 121 HIS A O 1
ATOM 935 N N . PHE A 1 122 ? 4.191 -5.607 -4.119 1.00 96.31 122 PHE A N 1
ATOM 936 C CA . PHE A 1 122 ? 3.101 -4.635 -4.198 1.00 96.31 122 PHE A CA 1
ATOM 937 C C . PHE A 1 122 ? 3.673 -3.232 -4.399 1.00 96.31 122 PHE A C 1
ATOM 939 O O . PHE A 1 122 ? 4.696 -2.914 -3.802 1.00 96.31 122 PHE A O 1
ATOM 946 N N . ASP A 1 123 ? 3.039 -2.419 -5.243 1.00 95.50 123 ASP A N 1
ATOM 947 C CA . ASP A 1 123 ? 3.458 -1.037 -5.507 1.00 95.50 123 ASP A CA 1
ATOM 948 C C . ASP A 1 123 ? 2.884 -0.122 -4.426 1.00 95.50 123 ASP A C 1
ATOM 950 O O . ASP A 1 123 ? 1.724 0.294 -4.479 1.00 95.50 123 ASP A O 1
ATOM 954 N N . HIS A 1 124 ? 3.683 0.153 -3.396 1.00 92.88 124 HIS A N 1
ATOM 955 C CA . HIS A 1 124 ? 3.215 0.915 -2.239 1.00 92.88 124 HIS A CA 1
ATOM 956 C C . HIS A 1 124 ? 3.135 2.419 -2.492 1.00 92.88 124 HIS A C 1
ATOM 958 O O . HIS A 1 124 ? 2.387 3.106 -1.793 1.00 92.88 124 HIS A O 1
ATOM 964 N N . ASP A 1 125 ? 3.919 2.961 -3.421 1.00 91.12 125 ASP A N 1
ATOM 965 C CA . ASP A 1 125 ? 4.009 4.405 -3.657 1.00 91.12 125 ASP A CA 1
ATOM 966 C C . ASP A 1 125 ? 3.337 4.867 -4.963 1.00 91.12 125 ASP A C 1
ATOM 968 O O . ASP A 1 125 ? 3.226 6.079 -5.180 1.00 91.12 125 ASP A O 1
ATOM 972 N N . GLY A 1 126 ? 2.834 3.928 -5.768 1.00 91.44 126 GLY A N 1
ATOM 973 C CA . GLY A 1 126 ? 2.105 4.168 -7.011 1.00 91.44 126 GLY A CA 1
ATOM 974 C C . GLY A 1 126 ? 3.011 4.552 -8.181 1.00 91.44 126 GLY A C 1
ATOM 975 O O . GLY A 1 126 ? 2.574 5.290 -9.070 1.00 91.44 126 GLY A O 1
ATOM 976 N N . ASN A 1 127 ? 4.285 4.148 -8.167 1.00 91.19 127 ASN A N 1
ATOM 977 C CA . ASN A 1 127 ? 5.256 4.515 -9.202 1.00 91.19 127 ASN A CA 1
ATOM 978 C C . ASN A 1 127 ? 5.293 3.540 -10.403 1.00 91.19 127 ASN A C 1
ATOM 980 O O . ASN A 1 127 ? 5.989 3.810 -11.388 1.00 91.19 127 ASN A O 1
ATOM 984 N N . GLY A 1 128 ? 4.541 2.437 -10.346 1.00 92.94 128 GLY A N 1
ATOM 985 C CA . GLY A 1 128 ? 4.490 1.387 -11.362 1.00 92.94 128 GLY A CA 1
ATOM 986 C C . GLY A 1 128 ? 5.499 0.250 -11.184 1.00 92.94 128 GLY A C 1
ATOM 987 O O . GLY A 1 128 ? 5.596 -0.614 -12.061 1.00 92.94 128 GLY A O 1
ATOM 988 N N . PHE A 1 129 ? 6.261 0.238 -10.091 1.00 93.69 129 PHE A N 1
ATOM 989 C CA . PHE A 1 129 ? 7.195 -0.821 -9.724 1.00 93.69 129 PHE A CA 1
ATOM 990 C C . PHE A 1 129 ? 6.787 -1.417 -8.380 1.00 93.69 129 PHE A C 1
ATOM 992 O O . PHE A 1 129 ? 6.996 -0.828 -7.330 1.00 93.69 129 PHE A O 1
ATOM 999 N N . ALA A 1 130 ? 6.261 -2.637 -8.409 1.00 95.31 130 ALA A N 1
ATOM 1000 C CA . ALA A 1 130 ? 5.867 -3.343 -7.202 1.00 95.31 130 ALA A CA 1
ATOM 1001 C C . ALA A 1 130 ? 7.093 -3.865 -6.450 1.00 95.31 130 ALA A C 1
ATOM 1003 O O . ALA A 1 130 ? 7.803 -4.734 -6.964 1.00 95.31 130 ALA A O 1
ATOM 1004 N N . GLU A 1 131 ? 7.350 -3.370 -5.241 1.00 94.00 131 GLU A N 1
ATOM 1005 C CA . GLU A 1 131 ? 8.494 -3.796 -4.438 1.00 94.00 131 GLU A CA 1
ATOM 1006 C C . GLU A 1 131 ? 8.196 -5.062 -3.646 1.00 94.00 131 GLU A C 1
ATOM 1008 O O . GLU A 1 131 ? 7.088 -5.261 -3.141 1.00 94.00 131 GLU A O 1
ATOM 1013 N N . GLN A 1 132 ? 9.211 -5.916 -3.483 1.00 94.75 132 GLN A N 1
ATOM 1014 C CA . GLN A 1 132 ? 9.095 -7.045 -2.575 1.00 94.75 132 GLN A CA 1
ATOM 1015 C C . GLN A 1 132 ? 8.878 -6.518 -1.156 1.00 94.75 132 GLN A C 1
ATOM 1017 O O . GLN A 1 132 ? 9.658 -5.696 -0.668 1.00 94.75 132 GLN A O 1
ATOM 1022 N N . THR A 1 133 ? 7.838 -6.985 -0.478 1.00 95.06 133 THR A N 1
ATOM 1023 C CA . THR A 1 133 ? 7.395 -6.367 0.773 1.00 95.06 133 THR A CA 1
ATOM 1024 C C . THR A 1 133 ? 6.816 -7.384 1.751 1.00 95.06 133 THR A C 1
ATOM 1026 O O . THR A 1 133 ? 6.422 -8.489 1.375 1.00 95.06 133 THR A O 1
ATOM 1029 N N . GLY A 1 134 ? 6.838 -7.031 3.035 1.00 95.56 134 GLY A N 1
ATOM 1030 C CA . GLY A 1 134 ? 6.006 -7.673 4.042 1.00 95.56 134 GLY A CA 1
ATOM 1031 C C . GLY A 1 134 ? 4.530 -7.416 3.747 1.00 95.56 134 GLY A C 1
ATOM 1032 O O . GLY A 1 134 ? 4.186 -6.525 2.974 1.00 95.56 134 GLY A O 1
ATOM 1033 N N . TRP A 1 135 ? 3.656 -8.216 4.343 1.00 97.38 135 TRP A N 1
ATOM 1034 C CA . TRP A 1 135 ? 2.230 -8.144 4.048 1.00 97.38 135 TRP A CA 1
ATOM 1035 C C . TRP A 1 135 ? 1.374 -8.486 5.259 1.00 97.38 135 TRP A C 1
ATOM 1037 O O . TRP A 1 135 ? 1.871 -9.042 6.242 1.00 97.38 135 TRP A O 1
ATOM 1047 N N . VAL A 1 136 ? 0.089 -8.150 5.179 1.00 97.69 136 VAL A N 1
ATOM 1048 C CA . VAL A 1 136 ? -0.914 -8.534 6.175 1.00 97.69 136 VAL A CA 1
ATOM 1049 C C . VAL A 1 136 ? -1.082 -10.059 6.199 1.00 97.69 136 VAL A C 1
ATOM 1051 O O . VAL A 1 136 ? -0.958 -10.725 5.168 1.00 97.69 136 VAL A O 1
ATOM 1054 N N . GLY A 1 137 ? -1.323 -10.627 7.381 1.00 96.75 137 GLY A N 1
ATOM 1055 C CA . GLY A 1 137 ? -1.719 -12.025 7.519 1.00 96.75 137 GLY A CA 1
ATOM 1056 C C . GLY A 1 137 ? -3.068 -12.290 6.845 1.00 96.75 137 GLY A C 1
ATOM 1057 O O . GLY A 1 137 ? -3.925 -11.418 6.770 1.00 96.75 137 GLY A O 1
ATOM 1058 N N . ARG A 1 138 ? -3.285 -13.516 6.359 1.00 95.88 138 ARG A N 1
ATOM 1059 C CA . ARG A 1 138 ? -4.511 -13.884 5.617 1.00 95.88 138 ARG A CA 1
ATOM 1060 C C . ARG A 1 138 ? -5.808 -13.759 6.427 1.00 95.88 138 ARG A C 1
ATOM 1062 O O . ARG A 1 138 ? -6.892 -13.827 5.848 1.00 95.88 138 ARG A O 1
ATOM 1069 N N . ASP A 1 139 ? -5.701 -13.729 7.754 1.00 96.00 139 ASP A N 1
ATOM 1070 C CA . ASP A 1 139 ? -6.838 -13.770 8.668 1.00 96.00 139 ASP A CA 1
ATOM 1071 C C . ASP A 1 139 ? -7.284 -12.342 9.082 1.00 96.00 139 ASP A C 1
ATOM 1073 O O . ASP A 1 139 ? -8.478 -12.143 9.341 1.00 96.00 139 ASP A O 1
ATOM 1077 N N . ASP A 1 140 ? -6.402 -11.350 8.904 1.00 98.06 140 ASP A N 1
ATOM 1078 C CA . ASP A 1 140 ? -6.603 -9.902 9.070 1.00 98.06 140 ASP A CA 1
ATOM 1079 C C . ASP A 1 140 ? -6.983 -9.181 7.763 1.00 98.06 140 ASP A C 1
ATOM 1081 O O . ASP A 1 140 ? -7.164 -9.804 6.713 1.00 98.06 140 ASP A O 1
ATOM 1085 N N . GLY A 1 141 ? -7.141 -7.851 7.805 1.00 98.00 141 GLY A N 1
ATOM 1086 C CA . GLY A 1 141 ? -7.457 -7.072 6.605 1.00 98.00 141 GLY A CA 1
ATOM 1087 C C . GLY A 1 141 ? -6.891 -5.657 6.565 1.00 98.00 141 GLY A C 1
ATOM 1088 O O . GLY A 1 141 ? -6.777 -4.980 7.581 1.00 98.00 141 GLY A O 1
ATOM 1089 N N . LEU A 1 142 ? -6.573 -5.190 5.359 1.00 98.62 142 LEU A N 1
ATOM 1090 C CA . LEU A 1 142 ? -6.114 -3.827 5.082 1.00 98.62 142 LEU A CA 1
ATOM 1091 C C . LEU A 1 142 ? -7.309 -2.877 4.955 1.00 98.62 142 LEU A C 1
ATOM 1093 O O . LEU A 1 142 ? -8.297 -3.211 4.296 1.00 98.62 142 LEU A O 1
ATOM 1097 N N . LEU A 1 143 ? -7.215 -1.679 5.531 1.00 98.50 143 LEU A N 1
ATOM 1098 C CA . LEU A 1 143 ? -8.180 -0.612 5.263 1.00 98.50 143 LEU A CA 1
ATOM 1099 C C . LEU A 1 143 ? -7.860 0.043 3.919 1.00 98.50 143 LEU A C 1
ATOM 1101 O O . LEU A 1 143 ? -6.728 0.486 3.701 1.00 98.50 143 LEU A O 1
ATOM 1105 N N . VAL A 1 144 ? -8.859 0.134 3.037 1.00 98.12 144 VAL A N 1
ATOM 1106 C CA . VAL A 1 144 ? -8.670 0.623 1.664 1.00 98.12 144 VAL A CA 1
ATOM 1107 C C . VAL A 1 144 ? -9.797 1.552 1.212 1.00 98.12 144 VAL A C 1
ATOM 1109 O O . VAL A 1 144 ? -10.935 1.467 1.688 1.00 98.12 144 VAL A O 1
ATOM 1112 N N . LEU A 1 145 ? -9.469 2.435 0.271 1.00 97.00 145 LEU A N 1
ATOM 1113 C CA . LEU A 1 145 ? -10.392 3.326 -0.425 1.00 97.00 145 LEU A CA 1
ATOM 1114 C C . LEU A 1 145 ? -9.947 3.451 -1.884 1.00 97.00 145 LEU A C 1
ATOM 1116 O O . LEU A 1 145 ? -8.838 3.909 -2.143 1.00 97.00 145 LEU A O 1
ATOM 1120 N N . ASP A 1 146 ? -10.829 3.101 -2.819 1.00 96.25 146 ASP A N 1
ATOM 1121 C CA . ASP A 1 146 ? -10.633 3.351 -4.253 1.00 96.25 146 ASP A CA 1
ATOM 1122 C C . ASP A 1 146 ? -10.684 4.868 -4.501 1.00 96.25 146 ASP A C 1
ATOM 1124 O O . ASP A 1 146 ? -11.753 5.474 -4.624 1.00 96.25 146 ASP A O 1
ATOM 1128 N N . ARG A 1 147 ? -9.512 5.509 -4.479 1.00 92.69 147 ARG A N 1
ATOM 1129 C CA . ARG A 1 147 ? -9.387 6.973 -4.570 1.00 92.69 147 ARG A CA 1
ATOM 1130 C C . ARG A 1 147 ? -9.443 7.469 -6.006 1.00 92.69 147 ARG A C 1
ATOM 1132 O O . ARG A 1 147 ? -9.767 8.637 -6.229 1.00 92.69 147 ARG A O 1
ATOM 1139 N N . ASN A 1 148 ? -9.076 6.626 -6.967 1.00 92.31 148 ASN A N 1
ATOM 1140 C CA . ASN A 1 148 ? -9.020 7.000 -8.376 1.00 92.31 148 ASN A CA 1
ATOM 1141 C C . ASN A 1 148 ? -10.326 6.649 -9.130 1.00 92.31 148 ASN A C 1
ATOM 1143 O O . ASN A 1 148 ? -10.531 7.120 -10.252 1.00 92.31 148 ASN A O 1
ATOM 1147 N N . GLY A 1 149 ? -11.232 5.899 -8.495 1.00 92.25 149 GLY A N 1
ATOM 1148 C CA . GLY A 1 149 ? -12.542 5.514 -9.007 1.00 92.25 149 GLY A CA 1
ATOM 1149 C C . GLY A 1 149 ? -12.484 4.466 -10.118 1.00 92.25 149 GLY A C 1
ATOM 1150 O O . GLY A 1 149 ? -13.397 4.422 -10.951 1.00 92.25 149 GLY A O 1
ATOM 1151 N N . ASN A 1 150 ? -11.411 3.674 -10.198 1.00 92.25 150 ASN A N 1
ATOM 1152 C CA . ASN A 1 150 ? -11.225 2.678 -11.253 1.00 92.25 150 ASN A CA 1
ATOM 1153 C C . ASN A 1 150 ? -11.922 1.336 -10.950 1.00 92.25 150 ASN A C 1
ATOM 1155 O O . ASN A 1 150 ? -12.016 0.484 -11.840 1.00 92.25 150 ASN A O 1
ATOM 1159 N N . GLY A 1 151 ? -12.476 1.172 -9.744 1.00 90.62 151 GLY A N 1
ATOM 1160 C CA . GLY A 1 151 ? -13.175 -0.029 -9.297 1.00 90.62 151 GLY A CA 1
ATOM 1161 C C . GLY A 1 151 ? -12.255 -1.167 -8.850 1.00 90.62 151 GLY A C 1
ATOM 1162 O O . GLY A 1 151 ? -12.737 -2.293 -8.697 1.00 90.62 151 GLY A O 1
ATOM 1163 N N . ALA A 1 152 ? -10.964 -0.901 -8.667 1.00 92.44 152 ALA A N 1
ATOM 1164 C CA . ALA A 1 152 ? -9.949 -1.825 -8.185 1.00 92.44 152 ALA A CA 1
ATOM 1165 C C . ALA A 1 152 ? -9.188 -1.209 -7.000 1.00 92.44 152 ALA A C 1
ATOM 1167 O O . ALA A 1 152 ? -9.347 -0.037 -6.691 1.00 92.44 152 ALA A O 1
ATOM 1168 N N . ILE A 1 153 ? -8.405 -2.040 -6.311 1.00 95.81 153 ILE A N 1
ATOM 1169 C CA . ILE A 1 153 ? -7.393 -1.596 -5.352 1.00 95.81 153 ILE A CA 1
ATOM 1170 C C . ILE A 1 153 ? -6.071 -2.127 -5.891 1.00 95.81 153 ILE A C 1
ATOM 1172 O O . ILE A 1 153 ? -5.843 -3.338 -5.855 1.00 95.81 153 ILE A O 1
ATOM 1176 N N . ASP A 1 154 ? -5.265 -1.252 -6.484 1.00 92.50 154 ASP A N 1
ATOM 1177 C CA . ASP A 1 154 ? -4.114 -1.651 -7.304 1.00 92.50 154 ASP A CA 1
ATOM 1178 C C . ASP A 1 154 ? -2.780 -1.019 -6.890 1.00 92.50 154 ASP A C 1
ATOM 1180 O O . ASP A 1 154 ? -1.727 -1.472 -7.342 1.00 92.50 154 ASP A O 1
ATOM 1184 N N . SER A 1 155 ? -2.802 -0.040 -5.983 1.00 93.88 155 SER A N 1
ATOM 1185 C CA . SER A 1 155 ? -1.589 0.593 -5.462 1.00 93.88 155 SER A CA 1
ATOM 1186 C C . SER A 1 155 ? -1.733 1.046 -4.011 1.00 93.88 155 SER A C 1
ATOM 1188 O O . SER A 1 155 ? -2.828 1.231 -3.478 1.00 93.88 155 SER A O 1
ATOM 1190 N N . GLY A 1 156 ? -0.602 1.307 -3.357 1.00 92.81 156 GLY A N 1
ATOM 1191 C CA . GLY A 1 156 ? -0.560 1.810 -1.984 1.00 92.81 156 GLY A CA 1
ATOM 1192 C C . GLY A 1 156 ? -1.106 3.227 -1.819 1.00 92.81 156 GLY A C 1
ATOM 1193 O O . GLY A 1 156 ? -1.324 3.665 -0.693 1.00 92.81 156 GLY A O 1
ATOM 1194 N N . THR A 1 157 ? -1.401 3.928 -2.919 1.00 93.00 157 THR A N 1
ATOM 1195 C CA . THR A 1 157 ? -2.123 5.208 -2.873 1.00 93.00 157 THR A CA 1
ATOM 1196 C C . THR A 1 157 ? -3.579 5.046 -2.418 1.00 93.00 157 THR A C 1
ATOM 1198 O O . THR A 1 157 ? -4.175 6.003 -1.922 1.00 93.00 157 THR A O 1
ATOM 1201 N N . GLU A 1 158 ? -4.122 3.831 -2.522 1.00 96.19 158 GLU A N 1
ATOM 1202 C CA . GLU A 1 158 ? -5.490 3.449 -2.144 1.00 96.19 158 GLU A CA 1
ATOM 1203 C C . GLU A 1 158 ? -5.553 2.730 -0.790 1.00 96.19 158 GLU A C 1
ATOM 1205 O O . GLU A 1 158 ? -6.631 2.523 -0.229 1.00 96.19 158 GLU A O 1
ATOM 1210 N N . LEU A 1 159 ? -4.392 2.390 -0.223 1.00 97.12 159 LEU A N 1
ATOM 1211 C CA . LEU A 1 159 ? -4.267 1.946 1.160 1.00 97.12 159 LEU A CA 1
ATOM 1212 C C . LEU A 1 159 ? -4.197 3.166 2.092 1.00 97.12 159 LEU A C 1
ATOM 1214 O O . LEU A 1 159 ? -3.703 4.234 1.715 1.00 97.12 159 LEU A O 1
ATOM 1218 N N . PHE A 1 160 ? -4.672 3.014 3.329 1.00 97.38 160 PHE A N 1
ATOM 1219 C CA . PHE A 1 160 ? -4.514 4.052 4.354 1.00 97.38 160 PHE A CA 1
ATOM 1220 C C . PHE A 1 160 ? -3.150 3.954 5.002 1.00 97.38 160 PHE A C 1
ATOM 1222 O O . PHE A 1 160 ? -2.884 2.980 5.690 1.00 97.38 160 PHE A O 1
ATOM 1229 N N . GLY A 1 161 ? -2.307 4.961 4.816 1.00 95.38 161 GLY A N 1
ATOM 1230 C CA . GLY A 1 161 ? -0.892 4.822 5.092 1.00 95.38 161 GLY A CA 1
ATOM 1231 C C . GLY A 1 161 ? -0.086 6.086 4.892 1.00 95.38 161 GLY A C 1
ATOM 1232 O O . GLY A 1 161 ? -0.614 7.129 4.509 1.00 95.38 161 GLY A O 1
ATOM 1233 N N . ASN A 1 162 ? 1.232 5.980 5.047 1.00 93.12 162 ASN A N 1
ATOM 1234 C CA . ASN A 1 162 ? 2.136 7.100 4.777 1.00 93.12 162 ASN A CA 1
ATOM 1235 C C . ASN A 1 162 ? 2.263 7.474 3.283 1.00 93.12 162 ASN A C 1
ATOM 1237 O O . ASN A 1 162 ? 2.898 8.471 2.944 1.00 93.12 162 ASN A O 1
ATOM 1241 N N . ASN A 1 163 ? 1.676 6.685 2.378 1.00 92.31 163 ASN A N 1
ATOM 1242 C CA . ASN A 1 163 ? 1.552 7.015 0.957 1.00 92.31 163 ASN A CA 1
ATOM 1243 C C . ASN A 1 163 ? 0.181 7.590 0.577 1.00 92.31 163 ASN A C 1
ATOM 1245 O O . ASN A 1 163 ? 0.022 8.043 -0.558 1.00 92.31 163 ASN A O 1
ATOM 1249 N N . SER A 1 164 ? -0.777 7.650 1.508 1.00 93.06 164 SER A N 1
ATOM 1250 C CA . SER A 1 164 ? -2.060 8.299 1.253 1.00 93.06 164 SER A CA 1
ATOM 1251 C C . SER A 1 164 ? -1.867 9.794 1.003 1.00 93.06 164 SER A C 1
ATOM 1253 O O . SER A 1 164 ? -1.161 10.484 1.746 1.00 93.06 164 SER A O 1
ATOM 1255 N N . ALA A 1 165 ? -2.516 10.304 -0.042 1.00 92.19 165 ALA A N 1
ATOM 1256 C CA . ALA A 1 165 ? -2.556 11.731 -0.322 1.00 92.19 165 ALA A CA 1
ATOM 1257 C C . ALA A 1 165 ? -3.556 12.425 0.610 1.00 92.19 165 ALA A C 1
ATOM 1259 O O . ALA A 1 165 ? -4.719 12.025 0.682 1.00 92.19 165 ALA A O 1
ATOM 1260 N N . LEU A 1 166 ? -3.088 13.477 1.278 1.00 90.81 166 LEU A N 1
ATOM 1261 C CA . LEU A 1 166 ? -3.913 14.372 2.075 1.00 90.81 166 LEU A CA 1
ATOM 1262 C C . LEU A 1 166 ? -4.607 15.421 1.193 1.00 90.81 166 LEU A C 1
ATOM 1264 O O . LEU A 1 166 ? -4.150 15.714 0.083 1.00 90.81 166 LEU A O 1
ATOM 1268 N N . VAL A 1 167 ? -5.651 16.078 1.706 1.00 88.56 167 VAL A N 1
ATOM 1269 C CA . VAL A 1 167 ? -6.395 17.144 0.998 1.00 88.56 167 VAL A CA 1
ATOM 1270 C C . VAL A 1 167 ? -5.480 18.287 0.540 1.00 88.56 167 VAL A C 1
ATOM 1272 O O . VAL A 1 167 ? -5.701 18.907 -0.502 1.00 88.56 167 VAL A O 1
ATOM 1275 N N . ASN A 1 168 ? -4.420 18.568 1.297 1.00 87.25 168 ASN A N 1
ATOM 1276 C CA . ASN A 1 168 ? -3.433 19.599 0.965 1.00 87.25 168 ASN A CA 1
ATOM 1277 C C . ASN A 1 168 ? -2.418 19.171 -0.124 1.00 87.25 168 ASN A C 1
ATOM 1279 O O . ASN A 1 168 ? -1.543 19.963 -0.480 1.00 87.25 168 ASN A O 1
ATOM 1283 N N . GLY A 1 169 ? -2.510 17.938 -0.632 1.00 88.19 169 GLY A N 1
ATOM 1284 C CA . GLY A 1 169 ? -1.628 17.358 -1.648 1.00 88.19 169 GLY A CA 1
ATOM 1285 C C . GLY A 1 169 ? -0.317 16.766 -1.120 1.00 88.19 169 GLY A C 1
ATOM 1286 O O . GLY A 1 169 ? 0.468 16.243 -1.909 1.00 88.19 169 GLY A O 1
ATOM 1287 N N . SER A 1 170 ? -0.049 16.847 0.186 1.00 91.50 170 SER A N 1
ATOM 1288 C CA . SER A 1 170 ? 1.090 16.167 0.817 1.00 91.50 170 SER A CA 1
ATOM 1289 C C . SER A 1 170 ? 0.749 14.716 1.164 1.00 91.50 170 SER A C 1
ATOM 1291 O O . SER A 1 170 ? -0.415 14.328 1.162 1.00 91.50 170 SER A O 1
ATOM 1293 N N . LYS A 1 171 ? 1.768 13.901 1.444 1.00 91.00 171 LYS A N 1
ATOM 1294 C CA . LYS A 1 171 ? 1.571 12.537 1.943 1.00 91.00 171 LYS A CA 1
ATOM 1295 C C . LYS A 1 171 ? 1.293 12.554 3.446 1.00 91.00 171 LYS A C 1
ATOM 1297 O O . LYS A 1 171 ? 1.888 13.359 4.168 1.00 91.00 171 LYS A O 1
ATOM 1302 N N . ALA A 1 172 ? 0.419 11.665 3.904 1.00 92.31 172 ALA A N 1
ATOM 1303 C CA . ALA A 1 172 ? 0.125 11.519 5.322 1.00 92.31 172 ALA A CA 1
ATOM 1304 C C . ALA A 1 172 ? 1.368 11.053 6.108 1.00 92.31 172 ALA A C 1
ATOM 1306 O O . ALA A 1 172 ? 2.160 10.263 5.590 1.00 92.31 172 ALA A O 1
ATOM 1307 N N . PRO A 1 173 ? 1.574 11.501 7.360 1.00 92.44 173 PRO A N 1
ATOM 1308 C CA . PRO A 1 173 ? 2.651 10.968 8.198 1.00 92.44 173 PRO A CA 1
ATOM 1309 C C . PRO A 1 173 ? 2.466 9.483 8.552 1.00 92.44 173 PRO A C 1
ATOM 1311 O O . PRO A 1 173 ? 3.453 8.768 8.725 1.00 92.44 173 PRO A O 1
ATOM 1314 N N . ASN A 1 174 ? 1.215 9.039 8.680 1.00 94.94 174 ASN A N 1
ATOM 1315 C CA . ASN A 1 174 ? 0.778 7.659 8.899 1.00 94.94 174 ASN A CA 1
ATOM 1316 C C . ASN A 1 174 ? -0.693 7.518 8.451 1.00 94.94 174 ASN A C 1
ATOM 1318 O O . ASN A 1 174 ? -1.356 8.499 8.109 1.00 94.94 174 ASN A O 1
ATOM 1322 N N . GLY A 1 175 ? -1.211 6.298 8.454 1.00 96.38 175 GLY A N 1
ATOM 1323 C CA . GLY A 1 175 ? -2.557 5.965 8.018 1.00 96.38 175 GLY A CA 1
ATOM 1324 C C . GLY A 1 175 ? -3.674 6.439 8.947 1.00 96.38 175 GLY A C 1
ATOM 1325 O O . GLY A 1 175 ? -4.774 6.673 8.455 1.00 96.38 175 GLY A O 1
ATOM 1326 N N . PHE A 1 176 ? -3.425 6.668 10.243 1.00 97.81 176 PHE A N 1
ATOM 1327 C CA . PHE A 1 176 ? -4.421 7.307 11.117 1.00 97.81 176 PHE A CA 1
ATOM 1328 C C . PHE A 1 176 ? -4.625 8.777 10.758 1.00 97.81 176 PHE A C 1
ATOM 1330 O O . PHE A 1 176 ? -5.763 9.233 10.698 1.00 97.81 176 PHE A O 1
ATOM 1337 N N . ASP A 1 177 ? -3.546 9.502 10.449 1.00 96.06 177 ASP A N 1
ATOM 1338 C CA . ASP A 1 177 ? -3.648 10.881 9.962 1.00 96.06 177 ASP A CA 1
ATOM 1339 C C . ASP A 1 177 ? -4.389 10.939 8.611 1.00 96.06 177 ASP A C 1
ATOM 1341 O O . ASP A 1 177 ? -5.164 11.861 8.369 1.00 96.06 177 ASP A O 1
ATOM 1345 N N . ALA A 1 178 ? -4.204 9.930 7.748 1.00 95.69 178 ALA A N 1
ATOM 1346 C CA . ALA A 1 178 ? -4.969 9.795 6.506 1.00 95.69 178 ALA A CA 1
ATOM 1347 C C . ALA A 1 178 ? -6.453 9.462 6.749 1.00 95.69 178 ALA A C 1
ATOM 1349 O O . ALA A 1 178 ? -7.317 9.906 5.993 1.00 95.69 178 ALA A O 1
ATOM 1350 N N . LEU A 1 179 ? -6.752 8.666 7.780 1.00 97.06 179 LEU A N 1
ATOM 1351 C CA . LEU A 1 179 ? -8.114 8.299 8.164 1.00 97.06 179 LEU A CA 1
ATOM 1352 C C . LEU A 1 179 ? -8.866 9.489 8.772 1.00 97.06 179 LEU A C 1
ATOM 1354 O O . LEU A 1 179 ? -10.031 9.695 8.452 1.00 97.06 179 LEU A O 1
ATOM 1358 N N . ALA A 1 180 ? -8.191 10.296 9.593 1.00 96.25 180 ALA A N 1
ATOM 1359 C CA . ALA A 1 180 ? -8.767 11.463 10.257 1.00 96.25 180 ALA A CA 1
ATOM 1360 C C . ALA A 1 180 ? -9.267 12.542 9.282 1.00 96.25 180 ALA A C 1
ATOM 1362 O O . ALA A 1 180 ? -10.160 13.308 9.625 1.00 96.25 180 ALA A O 1
ATOM 1363 N N . GLU A 1 181 ? -8.749 12.605 8.051 1.00 94.44 181 GLU A N 1
ATOM 1364 C CA . GLU A 1 181 ? -9.286 13.520 7.033 1.00 94.44 181 GLU A CA 1
ATOM 1365 C C . GLU A 1 181 ? -10.696 13.155 6.558 1.00 94.44 181 GLU A C 1
ATOM 1367 O O . GLU A 1 181 ? -11.381 13.990 5.964 1.00 94.44 181 GLU A O 1
ATOM 1372 N N . LEU A 1 182 ? -11.123 11.914 6.790 1.00 95.19 182 LEU A N 1
ATOM 1373 C CA . LEU A 1 182 ? -12.448 11.437 6.411 1.00 95.19 182 LEU A CA 1
ATOM 1374 C C . LEU A 1 182 ? -13.505 11.688 7.490 1.00 95.19 182 LEU A C 1
ATOM 1376 O O . LEU A 1 182 ? -14.686 11.481 7.214 1.00 95.19 182 LEU A O 1
ATOM 1380 N N . ASP A 1 183 ? -13.085 12.143 8.674 1.00 96.50 183 ASP A N 1
ATOM 1381 C CA . ASP A 1 183 ? -13.957 12.499 9.791 1.00 96.50 183 ASP A CA 1
ATOM 1382 C C . ASP A 1 183 ? -14.607 13.855 9.490 1.00 96.50 183 ASP A C 1
ATOM 1384 O O . ASP A 1 183 ? -14.004 14.926 9.638 1.00 96.50 183 ASP A O 1
ATOM 1388 N N . GLY A 1 184 ? -15.837 13.798 8.978 1.00 94.19 184 GLY A N 1
ATOM 1389 C CA . GLY A 1 184 ? -16.556 14.969 8.492 1.00 94.19 184 GLY A CA 1
ATOM 1390 C C . GLY A 1 184 ? -17.257 15.746 9.601 1.00 94.19 184 GLY A C 1
ATOM 1391 O O . GLY A 1 184 ? -17.593 16.919 9.407 1.00 94.19 184 GLY A O 1
ATOM 1392 N N . ASN A 1 185 ? -17.515 15.102 10.741 1.00 96.19 185 ASN A N 1
ATOM 1393 C CA . ASN A 1 185 ? -18.197 15.705 11.882 1.00 96.19 185 ASN A CA 1
ATOM 1394 C C . ASN A 1 185 ? -17.222 16.109 13.016 1.00 96.19 185 ASN A C 1
ATOM 1396 O O . ASN A 1 185 ? -17.622 16.871 13.903 1.00 96.19 185 ASN A O 1
ATOM 1400 N N . HIS A 1 186 ? -15.955 15.697 12.912 1.00 95.38 186 HIS A N 1
ATOM 1401 C CA . HIS A 1 186 ? -14.852 15.942 13.838 1.00 95.38 186 HIS A CA 1
ATOM 1402 C C . HIS A 1 186 ? -15.104 15.396 15.249 1.00 95.38 186 HIS A C 1
ATOM 1404 O O . HIS A 1 186 ? -14.871 16.105 16.237 1.00 95.38 186 HIS A O 1
ATOM 1410 N N . ASP A 1 187 ? -15.620 14.171 15.349 1.00 97.25 187 ASP A N 1
ATOM 1411 C CA . ASP A 1 187 ? -15.838 13.466 16.618 1.00 97.25 187 ASP A CA 1
ATOM 1412 C C . ASP A 1 187 ? -14.768 12.405 16.949 1.00 97.25 187 ASP A C 1
ATOM 1414 O O . ASP A 1 187 ? -14.899 11.690 17.948 1.00 97.25 187 ASP A O 1
ATOM 1418 N N . ASP A 1 188 ? -13.680 12.374 16.170 1.00 97.25 188 ASP A N 1
ATOM 1419 C CA . ASP A 1 188 ? -12.551 11.441 16.250 1.00 97.25 188 ASP A CA 1
ATOM 1420 C C . ASP A 1 188 ? -12.922 9.980 15.911 1.00 97.25 188 ASP A C 1
ATOM 1422 O O . ASP A 1 188 ? -12.182 9.033 16.230 1.00 97.25 188 ASP A O 1
ATOM 1426 N N . ILE A 1 189 ? -14.067 9.770 15.258 1.00 97.44 189 ILE A N 1
ATOM 1427 C CA . ILE A 1 189 ? -14.585 8.460 14.878 1.00 97.44 189 ILE A CA 1
ATOM 1428 C C . ILE A 1 189 ? -15.041 8.502 13.417 1.00 97.44 189 ILE A C 1
ATOM 1430 O O . ILE A 1 189 ? -15.755 9.393 12.996 1.00 97.44 189 ILE A O 1
ATOM 1434 N N . ILE A 1 190 ? -14.662 7.485 12.642 1.00 98.44 190 ILE A N 1
ATOM 1435 C CA . ILE A 1 190 ? -15.231 7.243 11.314 1.00 98.44 190 ILE A CA 1
ATOM 1436 C C . ILE A 1 190 ? -16.368 6.238 11.455 1.00 98.44 190 ILE A C 1
ATOM 1438 O O . ILE A 1 190 ? -16.128 5.053 11.731 1.00 98.44 190 ILE A O 1
ATOM 1442 N N . ASP A 1 191 ? -17.605 6.695 11.277 1.00 97.88 191 ASP A N 1
ATOM 1443 C CA . ASP A 1 191 ? -18.807 5.866 11.368 1.00 97.88 191 ASP A CA 1
ATOM 1444 C C . ASP A 1 191 ? -19.874 6.215 10.312 1.00 97.88 191 ASP A C 1
ATOM 1446 O O . ASP A 1 191 ? -19.639 6.950 9.358 1.00 97.88 191 ASP A O 1
ATOM 1450 N N . GLY A 1 192 ? -21.076 5.643 10.438 1.00 96.56 192 GLY A N 1
ATOM 1451 C CA . GLY A 1 192 ? -22.169 5.875 9.488 1.00 96.56 192 GLY A CA 1
ATOM 1452 C C . GLY A 1 192 ? -22.676 7.325 9.398 1.00 96.56 192 GLY A C 1
ATOM 1453 O O . GLY A 1 192 ? -23.532 7.596 8.553 1.00 96.56 192 GLY A O 1
ATOM 1454 N N . ASN A 1 193 ? -22.200 8.234 10.252 1.00 96.94 193 ASN A N 1
ATOM 1455 C CA . ASN A 1 193 ? -22.461 9.669 10.167 1.00 96.94 193 ASN A CA 1
ATOM 1456 C C . ASN A 1 193 ? -21.486 10.390 9.218 1.00 96.94 193 ASN A C 1
ATOM 1458 O O . ASN A 1 193 ? -21.771 11.525 8.826 1.00 96.94 193 ASN A O 1
ATOM 1462 N N . ASP A 1 194 ? -20.406 9.729 8.791 1.00 97.69 194 ASP A N 1
ATOM 1463 C CA . ASP A 1 194 ? -19.441 10.249 7.826 1.00 97.69 194 ASP A CA 1
ATOM 1464 C C . ASP A 1 194 ? -19.763 9.808 6.402 1.00 97.69 194 ASP A C 1
ATOM 1466 O O . ASP A 1 194 ? -20.023 8.637 6.112 1.00 97.69 194 ASP A O 1
ATOM 1470 N N . ALA A 1 195 ? -19.684 10.753 5.462 1.00 94.62 195 ALA A N 1
ATOM 1471 C CA . ALA A 1 195 ? -19.974 10.481 4.056 1.00 94.62 195 ALA A CA 1
ATOM 1472 C C . ALA A 1 195 ? -19.046 9.403 3.463 1.00 94.62 195 ALA A C 1
ATOM 1474 O O . ALA A 1 195 ? -19.497 8.563 2.684 1.00 94.62 195 ALA A O 1
ATOM 1475 N N . ALA A 1 196 ? -17.772 9.399 3.867 1.00 93.50 196 ALA A N 1
ATOM 1476 C CA . ALA A 1 196 ? -16.759 8.484 3.350 1.00 93.50 196 ALA A CA 1
ATOM 1477 C C . ALA A 1 196 ? -16.907 7.041 3.870 1.00 93.50 196 ALA A C 1
ATOM 1479 O O . ALA A 1 196 ? -16.399 6.110 3.245 1.00 93.50 196 ALA A O 1
ATOM 1480 N N . PHE A 1 197 ? -17.628 6.812 4.975 1.00 96.81 197 PHE A N 1
ATOM 1481 C CA . PHE A 1 197 ? -17.733 5.489 5.602 1.00 96.81 197 PHE A CA 1
ATOM 1482 C C . PHE A 1 197 ? -18.299 4.421 4.659 1.00 96.81 197 PHE A C 1
ATOM 1484 O O . PHE A 1 197 ? -17.861 3.271 4.662 1.00 96.81 197 PHE A O 1
ATOM 1491 N N . ALA A 1 198 ? -19.253 4.802 3.805 1.00 96.19 198 ALA A N 1
ATOM 1492 C CA . ALA A 1 198 ? -19.864 3.894 2.835 1.00 96.19 198 ALA A CA 1
ATOM 1493 C C . ALA A 1 198 ? -18.916 3.496 1.684 1.00 96.19 198 ALA A C 1
ATOM 1495 O O . ALA A 1 198 ? -19.169 2.504 0.989 1.00 96.19 198 ALA A O 1
ATOM 1496 N N . GLU A 1 199 ? -17.840 4.249 1.472 1.00 96.19 199 GLU A N 1
ATOM 1497 C CA . GLU A 1 199 ? -16.856 4.036 0.406 1.00 96.19 199 GLU A CA 1
ATOM 1498 C C . GLU A 1 199 ? -15.695 3.152 0.877 1.00 96.19 199 GLU A C 1
ATOM 1500 O O . GLU A 1 199 ? -15.156 2.380 0.085 1.00 96.19 199 GLU A O 1
ATOM 1505 N N . LEU A 1 200 ? -15.395 3.165 2.179 1.00 98.00 200 LEU A N 1
ATOM 1506 C CA . LEU A 1 200 ? -14.356 2.337 2.786 1.00 98.00 200 LEU A CA 1
ATOM 1507 C C . LEU A 1 200 ? -14.612 0.836 2.607 1.00 98.00 200 LEU A C 1
ATOM 1509 O O . LEU A 1 200 ? -15.747 0.338 2.677 1.00 98.00 200 LEU A O 1
ATOM 1513 N N . ARG A 1 201 ? -13.527 0.092 2.406 1.00 98.25 201 ARG A N 1
ATOM 1514 C CA . ARG A 1 201 ? -13.526 -1.371 2.322 1.00 98.25 201 ARG A CA 1
ATOM 1515 C C . ARG A 1 201 ? -12.435 -1.954 3.214 1.00 98.25 201 ARG A C 1
ATOM 1517 O O . ARG A 1 201 ? -11.469 -1.279 3.559 1.00 98.25 201 ARG A O 1
ATOM 1524 N N . VAL A 1 202 ? -12.603 -3.227 3.558 1.00 98.44 202 VAL A N 1
ATOM 1525 C CA . VAL A 1 202 ? -11.554 -4.066 4.140 1.00 98.44 202 VAL A CA 1
ATOM 1526 C C . VAL A 1 202 ? -11.106 -5.049 3.073 1.00 98.44 202 VAL A C 1
ATOM 1528 O O . VAL A 1 202 ? -11.926 -5.812 2.558 1.00 98.44 202 VAL A O 1
ATOM 1531 N N . TRP A 1 203 ? -9.820 -5.034 2.745 1.00 98.38 203 TRP A N 1
ATOM 1532 C CA . TRP A 1 203 ? -9.210 -6.027 1.875 1.00 98.38 203 TRP A CA 1
ATOM 1533 C C . TRP A 1 203 ? -8.610 -7.152 2.714 1.00 98.38 203 TRP A C 1
ATOM 1535 O O . TRP A 1 203 ? -7.577 -6.978 3.359 1.00 98.38 203 TRP A O 1
ATOM 1545 N N . LYS A 1 204 ? -9.285 -8.302 2.710 1.00 97.94 204 LYS A N 1
ATOM 1546 C CA . LYS A 1 204 ? -8.813 -9.544 3.323 1.00 97.94 204 LYS A CA 1
ATOM 1547 C C . LYS A 1 204 ? -8.199 -10.430 2.240 1.00 97.94 204 LYS A C 1
ATOM 1549 O O . LYS A 1 204 ? -8.907 -11.211 1.605 1.00 97.94 204 LYS A O 1
ATOM 1554 N N . ASP A 1 205 ? -6.897 -10.266 2.029 1.00 96.81 205 ASP A N 1
ATOM 1555 C CA . ASP A 1 205 ? -6.111 -11.036 1.061 1.00 96.81 205 ASP A CA 1
ATOM 1556 C C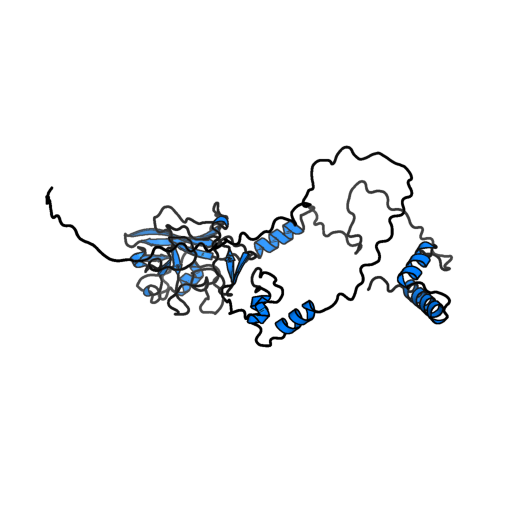 . ASP A 1 205 ? -5.901 -12.472 1.572 1.00 96.81 205 ASP A C 1
ATOM 1558 O O . ASP A 1 205 ? -4.993 -12.769 2.354 1.00 96.81 205 ASP A O 1
ATOM 1562 N N . GLY A 1 206 ? -6.791 -13.378 1.162 1.00 94.38 206 GLY A N 1
ATOM 1563 C CA . GLY A 1 206 ? -6.863 -14.728 1.720 1.00 94.38 206 GLY A CA 1
ATOM 1564 C C . GLY A 1 206 ? -5.770 -15.660 1.199 1.00 94.38 206 GLY A C 1
ATOM 1565 O O . GLY A 1 206 ? -5.501 -16.702 1.808 1.00 94.38 206 GLY A O 1
ATOM 1566 N N . ASN A 1 207 ? -5.161 -15.315 0.064 1.00 94.12 207 ASN A N 1
ATOM 1567 C CA . ASN A 1 207 ? -4.102 -16.097 -0.564 1.00 94.12 207 ASN A CA 1
ATOM 1568 C C . ASN A 1 207 ? -2.715 -15.427 -0.455 1.00 94.12 207 ASN A C 1
ATOM 1570 O O . ASN A 1 207 ? -1.719 -16.071 -0.795 1.00 94.12 207 ASN A O 1
ATOM 1574 N N . SER A 1 208 ? -2.661 -14.200 0.073 1.00 93.50 208 SER A N 1
ATOM 1575 C CA . SER A 1 208 ? -1.458 -13.391 0.260 1.00 93.50 208 SER A CA 1
ATOM 1576 C C . SER A 1 208 ? -0.692 -13.196 -1.050 1.00 93.50 208 SER A C 1
ATOM 1578 O O . SER A 1 208 ? 0.512 -13.464 -1.107 1.00 93.50 208 SER A O 1
ATOM 1580 N N . ASN A 1 209 ? -1.388 -12.790 -2.117 1.00 93.12 209 ASN A N 1
ATOM 1581 C CA . ASN A 1 209 ? -0.795 -12.522 -3.433 1.00 93.12 209 ASN A CA 1
ATOM 1582 C C . ASN A 1 209 ? -0.663 -11.024 -3.763 1.00 93.12 209 ASN A C 1
ATOM 1584 O O . ASN A 1 209 ? -0.049 -10.705 -4.783 1.00 93.12 209 ASN A O 1
ATOM 1588 N N . GLY A 1 210 ? -1.205 -10.122 -2.935 1.00 93.94 210 GLY A N 1
ATOM 1589 C CA . GLY A 1 210 ? -1.160 -8.678 -3.174 1.00 93.94 210 GLY A CA 1
ATOM 1590 C C . GLY A 1 210 ? -2.051 -8.204 -4.329 1.00 93.94 210 GLY A C 1
ATOM 1591 O O . GLY A 1 210 ? -1.831 -7.119 -4.861 1.00 93.94 210 GLY A O 1
ATOM 1592 N N . ILE A 1 211 ? -3.044 -8.998 -4.733 1.00 94.94 211 ILE A N 1
ATOM 1593 C CA . ILE A 1 211 ? -4.036 -8.674 -5.761 1.00 94.94 211 ILE A CA 1
ATOM 1594 C C . ILE A 1 211 ? -5.423 -8.801 -5.136 1.00 94.94 211 ILE A C 1
ATOM 1596 O O . ILE A 1 211 ? -5.769 -9.853 -4.620 1.00 94.94 211 ILE A O 1
ATOM 1600 N N . ALA A 1 212 ? -6.241 -7.751 -5.218 1.00 95.19 212 ALA A N 1
ATOM 1601 C 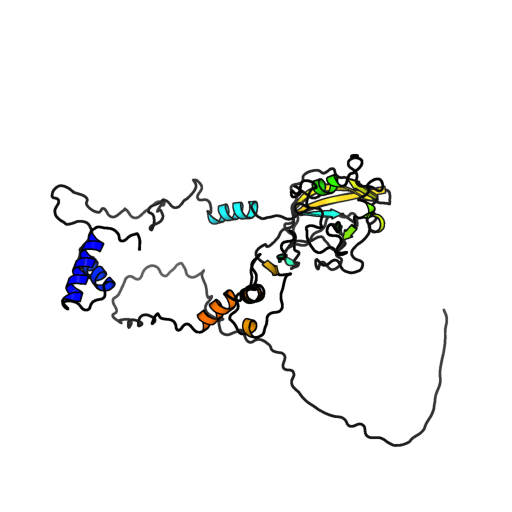CA . ALA A 1 212 ? -7.608 -7.793 -4.706 1.00 95.19 212 ALA A CA 1
ATOM 1602 C C . ALA A 1 212 ? -8.504 -8.707 -5.565 1.00 95.19 212 ALA A C 1
ATOM 1604 O O . ALA A 1 212 ? -9.110 -8.275 -6.552 1.00 95.19 212 ALA A O 1
ATOM 1605 N N . ASP A 1 213 ? -8.592 -9.984 -5.192 1.00 94.94 213 ASP A N 1
ATOM 1606 C CA . ASP A 1 213 ? -9.379 -10.982 -5.909 1.00 94.94 213 ASP A CA 1
ATOM 1607 C C . ASP A 1 213 ? -10.889 -10.855 -5.615 1.00 94.94 213 ASP A C 1
ATOM 1609 O O . ASP A 1 213 ? -11.362 -10.220 -4.663 1.00 94.94 213 ASP A O 1
ATOM 1613 N N . THR A 1 214 ? -11.708 -11.493 -6.459 1.00 93.31 214 THR A N 1
ATOM 1614 C CA . THR A 1 214 ? -13.166 -11.496 -6.265 1.00 93.31 214 THR A CA 1
ATOM 1615 C C . THR A 1 214 ? -13.535 -12.135 -4.926 1.00 93.31 214 THR A C 1
ATOM 1617 O O . THR A 1 214 ? -13.341 -13.332 -4.727 1.00 93.31 214 THR A O 1
ATOM 1620 N N . GLY A 1 215 ? -14.168 -11.349 -4.053 1.00 93.00 215 GLY A N 1
ATOM 1621 C CA . GLY A 1 215 ? -14.609 -11.787 -2.726 1.00 93.00 215 GLY A CA 1
ATOM 1622 C C . GLY A 1 215 ? -13.662 -11.415 -1.585 1.00 93.00 215 GLY A C 1
ATOM 1623 O O . GLY A 1 215 ? -14.020 -11.656 -0.437 1.00 93.00 215 GLY A O 1
ATOM 1624 N N . GLU A 1 216 ? -12.512 -10.804 -1.877 1.00 96.88 216 GLU A N 1
ATOM 1625 C CA . GLU A 1 216 ? -11.553 -10.349 -0.859 1.00 96.88 216 GLU A CA 1
ATOM 1626 C C . GLU A 1 216 ? -11.817 -8.922 -0.365 1.00 96.88 216 GLU A C 1
ATOM 1628 O O . GLU A 1 216 ? -11.397 -8.552 0.730 1.00 96.88 216 GLU A O 1
ATOM 1633 N N . LEU A 1 217 ? -12.545 -8.122 -1.149 1.00 97.31 217 LEU A N 1
ATOM 1634 C CA . LEU A 1 217 ? -12.990 -6.787 -0.756 1.00 97.31 217 LEU A CA 1
ATOM 1635 C C . LEU A 1 217 ? -14.349 -6.859 -0.059 1.00 97.31 217 LEU A C 1
ATOM 1637 O O . LEU A 1 217 ? -15.375 -7.158 -0.676 1.00 97.31 217 LEU A O 1
ATOM 1641 N N . LEU A 1 218 ? -14.351 -6.540 1.230 1.00 97.56 218 LEU A N 1
ATOM 1642 C CA . LEU A 1 218 ? -15.530 -6.508 2.086 1.00 97.56 218 LEU A CA 1
ATOM 1643 C C . LEU A 1 218 ? -15.932 -5.062 2.379 1.00 97.56 218 LEU A C 1
ATOM 1645 O O . LEU A 1 218 ? -15.083 -4.188 2.549 1.00 97.56 218 LEU A O 1
ATOM 1649 N N . THR A 1 219 ? -17.231 -4.784 2.492 1.00 97.25 219 THR A N 1
ATOM 1650 C CA . THR A 1 219 ? -17.669 -3.546 3.155 1.00 97.25 219 THR A CA 1
ATOM 1651 C C . THR A 1 219 ? -17.301 -3.587 4.637 1.00 97.25 219 THR A C 1
ATOM 1653 O O . THR A 1 219 ? -17.190 -4.669 5.215 1.00 97.25 219 THR A O 1
ATOM 1656 N N . LEU A 1 220 ? -17.177 -2.422 5.284 1.00 97.94 220 LEU A N 1
ATOM 1657 C CA . LEU A 1 220 ? -16.919 -2.355 6.729 1.00 97.94 220 LEU A CA 1
ATOM 1658 C C . LEU A 1 220 ? -17.919 -3.211 7.526 1.00 97.94 220 LEU A C 1
ATOM 1660 O O . LEU A 1 220 ? -17.527 -4.045 8.336 1.00 97.94 220 LEU A O 1
ATOM 1664 N N . THR A 1 221 ? -19.212 -3.120 7.206 1.00 95.88 221 THR A N 1
ATOM 1665 C CA . THR A 1 221 ? -20.246 -3.941 7.853 1.00 95.88 221 THR A CA 1
ATOM 1666 C C . THR A 1 221 ? -20.085 -5.441 7.580 1.00 95.88 221 THR A C 1
ATOM 1668 O O . THR A 1 221 ? -20.326 -6.243 8.479 1.00 95.88 221 THR A O 1
ATOM 1671 N N . GLN A 1 222 ? -19.677 -5.850 6.371 1.00 97.19 222 GLN A N 1
ATOM 1672 C CA . GLN A 1 222 ? -19.404 -7.263 6.061 1.00 97.19 222 GLN A CA 1
ATOM 1673 C C . GLN A 1 222 ? -18.194 -7.802 6.831 1.00 97.19 222 GLN A C 1
ATOM 1675 O O . GLN A 1 222 ? -18.199 -8.969 7.215 1.00 97.19 222 GLN A O 1
ATOM 1680 N N . ALA A 1 223 ? -17.197 -6.954 7.087 1.00 97.50 223 ALA A N 1
ATOM 1681 C CA . ALA A 1 223 ? -16.048 -7.261 7.933 1.00 97.50 223 ALA A CA 1
ATOM 1682 C C . ALA A 1 223 ? -16.358 -7.166 9.442 1.00 97.50 223 ALA A C 1
ATOM 1684 O O . ALA A 1 223 ? -15.481 -7.398 10.267 1.00 97.50 223 ALA A O 1
ATOM 1685 N N . GLY A 1 224 ? -17.598 -6.833 9.823 1.00 97.25 224 GLY A N 1
ATOM 1686 C CA . GLY A 1 224 ? -18.004 -6.703 11.222 1.00 97.25 224 GLY A CA 1
ATOM 1687 C C . GLY A 1 224 ? -17.520 -5.419 11.895 1.00 97.25 224 GLY A C 1
ATOM 1688 O O . GLY A 1 224 ? -17.470 -5.371 13.118 1.00 97.25 224 GLY A O 1
ATOM 1689 N N . VAL A 1 225 ? -17.188 -4.380 11.129 1.00 98.38 225 VAL A N 1
ATOM 1690 C CA . VAL A 1 225 ? -16.752 -3.063 11.615 1.00 98.38 225 VAL A CA 1
ATOM 1691 C C . VAL A 1 225 ? -17.958 -2.127 11.732 1.00 98.38 225 VAL A C 1
ATOM 1693 O O . VAL A 1 225 ? -18.704 -1.931 10.769 1.00 98.38 225 VAL A O 1
ATOM 1696 N N . GLN A 1 226 ? -18.148 -1.545 12.916 1.00 98.06 226 GLN A N 1
ATOM 1697 C CA . GLN A 1 226 ? -19.157 -0.519 13.188 1.00 98.06 226 GLN A CA 1
ATOM 1698 C C . GLN A 1 226 ? -18.582 0.894 13.074 1.00 98.06 226 GLN A C 1
ATOM 1700 O O . GLN A 1 226 ? -19.221 1.754 12.476 1.00 98.06 226 GLN A O 1
ATOM 1705 N N . SER A 1 227 ? -17.409 1.128 13.659 1.00 98.19 227 SER A N 1
ATOM 1706 C CA . SER A 1 227 ? -16.737 2.426 13.639 1.00 98.19 227 SER A CA 1
ATOM 1707 C C . SER A 1 227 ? -15.231 2.269 13.816 1.00 98.19 227 SER A C 1
ATOM 1709 O O . SER A 1 227 ? -14.783 1.296 14.427 1.00 98.19 227 SER A O 1
ATOM 1711 N N . LEU A 1 228 ? -14.452 3.213 13.292 1.00 98.62 228 LEU A N 1
ATOM 1712 C CA . LEU A 1 228 ? -12.988 3.238 13.378 1.00 98.62 228 LEU A CA 1
ATOM 1713 C C . LEU A 1 228 ? -12.566 4.468 14.186 1.00 98.62 228 LEU A C 1
ATOM 1715 O O . LEU A 1 228 ? -12.975 5.573 13.848 1.00 98.62 228 LEU A O 1
ATOM 1719 N N . ALA A 1 229 ? -11.760 4.307 15.235 1.00 98.12 229 ALA A N 1
ATOM 1720 C CA . ALA A 1 229 ? -11.214 5.464 15.942 1.00 98.12 229 ALA A CA 1
ATOM 1721 C C . ALA A 1 229 ? -10.045 6.063 15.145 1.00 98.12 229 ALA A C 1
ATOM 1723 O O . ALA A 1 229 ? -9.185 5.328 14.656 1.00 98.12 229 ALA A O 1
ATOM 1724 N N . THR A 1 230 ? -9.983 7.391 15.053 1.00 97.38 230 THR A N 1
ATOM 1725 C CA . THR A 1 230 ? -8.867 8.101 14.399 1.00 97.38 230 THR A CA 1
ATOM 1726 C C . THR A 1 230 ? -7.687 8.317 15.354 1.00 97.38 230 THR A C 1
ATOM 1728 O O . THR A 1 230 ? -6.547 8.494 14.925 1.00 97.38 230 THR A O 1
ATOM 1731 N N . GLY A 1 231 ? -7.938 8.257 16.665 1.00 96.94 231 GLY A N 1
ATOM 1732 C CA . GLY A 1 231 ? -6.915 8.356 17.701 1.00 96.94 231 GLY A CA 1
ATOM 1733 C C . GLY A 1 231 ? -6.031 7.109 17.807 1.00 96.94 231 GLY A C 1
ATOM 1734 O O . GLY A 1 231 ? -6.501 5.974 17.711 1.00 96.94 231 GLY A O 1
ATOM 1735 N N . TYR A 1 232 ? -4.744 7.321 18.090 1.00 98.00 232 TYR A N 1
ATOM 1736 C CA . TYR A 1 232 ? -3.753 6.252 18.217 1.00 98.00 232 TYR A CA 1
ATOM 1737 C C . TYR A 1 232 ? -2.731 6.508 19.328 1.00 98.00 232 TYR A C 1
ATOM 1739 O O . TYR A 1 232 ? -2.545 7.622 19.823 1.00 98.00 232 TYR A O 1
ATOM 1747 N N . THR A 1 233 ? -2.015 5.448 19.693 1.00 97.94 233 THR A N 1
ATOM 1748 C CA . THR A 1 233 ? -0.835 5.491 20.561 1.00 97.94 233 THR A CA 1
ATOM 1749 C C . THR A 1 233 ? 0.395 5.004 19.807 1.00 97.94 233 THR A C 1
ATOM 1751 O O . THR A 1 233 ? 0.310 4.102 18.977 1.00 97.94 233 THR A O 1
ATOM 1754 N N . ASN A 1 234 ? 1.553 5.605 20.082 1.00 97.56 234 ASN A N 1
ATOM 1755 C CA . ASN A 1 234 ? 2.800 5.193 19.445 1.00 97.56 234 ASN A CA 1
ATOM 1756 C C . ASN A 1 234 ? 3.389 3.947 20.119 1.00 97.56 234 ASN A C 1
ATOM 1758 O O . ASN A 1 234 ? 3.399 3.831 21.345 1.00 97.56 234 ASN A O 1
ATOM 1762 N N . SER A 1 235 ? 3.947 3.062 19.304 1.00 96.00 235 SER A N 1
ATOM 1763 C CA . SER A 1 235 ? 4.574 1.803 19.686 1.00 96.00 235 SER A CA 1
ATOM 1764 C C . SER A 1 235 ? 5.936 1.661 19.000 1.00 96.00 235 SER A C 1
ATOM 1766 O O . SER A 1 235 ? 6.185 2.209 17.927 1.00 96.00 235 SER A O 1
ATOM 1768 N N . SER A 1 236 ? 6.840 0.925 19.645 1.00 93.69 236 SER A N 1
ATOM 1769 C CA . SER A 1 236 ? 8.153 0.555 19.099 1.00 93.69 236 SER A CA 1
ATOM 1770 C C . SER A 1 236 ? 8.268 -0.947 18.826 1.00 93.69 236 SER A C 1
ATOM 1772 O O . SER A 1 236 ? 9.376 -1.472 18.722 1.00 93.69 236 SER A O 1
ATOM 1774 N N . THR A 1 237 ? 7.139 -1.656 18.779 1.00 95.75 237 THR A N 1
ATOM 1775 C CA . THR A 1 237 ? 7.088 -3.097 18.522 1.00 95.75 237 THR A CA 1
ATOM 1776 C C . THR A 1 237 ? 7.473 -3.397 17.078 1.00 95.75 237 THR A C 1
ATOM 1778 O O . THR A 1 237 ? 6.956 -2.792 16.141 1.00 95.75 237 THR A O 1
ATOM 1781 N N . VAL A 1 238 ? 8.364 -4.369 16.908 1.00 95.69 238 VAL A N 1
ATOM 1782 C CA . VAL A 1 238 ? 8.711 -4.966 15.618 1.00 95.69 238 VAL A CA 1
ATOM 1783 C C . VAL A 1 238 ? 8.478 -6.461 15.750 1.00 95.69 238 VAL A C 1
ATOM 1785 O O . VAL A 1 238 ? 8.940 -7.069 16.718 1.00 95.69 238 VAL A O 1
ATOM 1788 N N . ASP A 1 239 ? 7.727 -7.039 14.821 1.00 95.81 239 ASP A N 1
ATOM 1789 C CA . ASP A 1 239 ? 7.422 -8.465 14.844 1.00 95.81 239 ASP A CA 1
ATOM 1790 C C . ASP A 1 2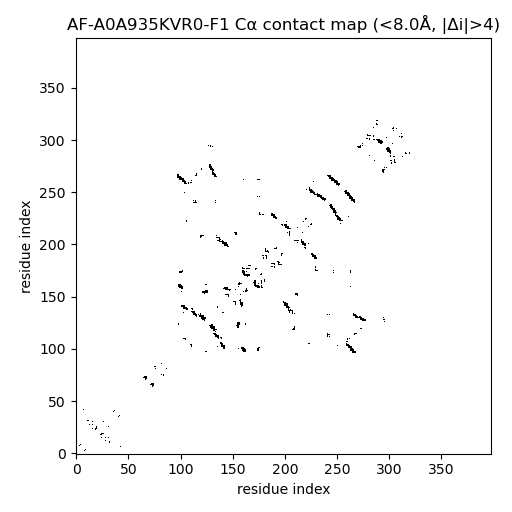39 ? 8.584 -9.326 14.319 1.00 95.81 239 ASP A C 1
ATOM 1792 O O . ASP A 1 239 ? 9.637 -8.839 13.895 1.00 95.81 239 ASP A O 1
ATOM 1796 N N . ALA A 1 240 ? 8.400 -10.647 14.356 1.00 95.56 240 ALA A N 1
ATOM 1797 C CA . ALA A 1 240 ? 9.410 -11.608 13.916 1.00 95.56 240 ALA A CA 1
ATOM 1798 C C . ALA A 1 240 ? 9.730 -11.528 12.409 1.00 95.56 240 ALA A C 1
ATOM 1800 O O . ALA A 1 240 ? 10.766 -12.042 11.983 1.00 95.56 240 ALA A O 1
ATOM 1801 N N . ASN A 1 241 ? 8.869 -10.886 11.614 1.00 94.50 241 ASN A N 1
ATOM 1802 C CA . ASN A 1 241 ? 9.043 -10.696 10.177 1.00 94.50 241 ASN A CA 1
ATOM 1803 C C . ASN A 1 241 ? 9.783 -9.394 9.837 1.00 94.50 241 ASN A C 1
ATOM 1805 O O . ASN A 1 241 ? 10.123 -9.171 8.674 1.00 94.50 241 ASN A O 1
ATOM 1809 N N . GLY A 1 242 ? 10.062 -8.555 10.840 1.00 93.00 242 GLY A N 1
ATOM 1810 C CA . GLY A 1 242 ? 10.704 -7.256 10.665 1.00 93.00 242 GLY A CA 1
ATOM 1811 C C . GLY A 1 242 ? 9.733 -6.126 10.324 1.00 93.00 242 GLY A C 1
ATOM 1812 O O . GLY A 1 242 ? 10.195 -5.048 9.952 1.00 93.00 242 GLY A O 1
ATOM 1813 N N . ASN A 1 243 ? 8.421 -6.345 10.455 1.00 95.88 243 ASN A N 1
ATOM 1814 C CA . ASN A 1 243 ? 7.411 -5.310 10.252 1.00 95.88 243 ASN A CA 1
ATOM 1815 C C . ASN A 1 243 ? 7.171 -4.565 11.576 1.00 95.88 243 ASN A C 1
ATOM 1817 O O . ASN A 1 243 ? 7.099 -5.176 12.646 1.00 95.88 243 ASN A O 1
ATOM 1821 N N . ALA A 1 244 ? 7.097 -3.234 11.529 1.00 96.06 244 ALA A N 1
ATOM 1822 C CA . ALA A 1 244 ? 7.019 -2.392 12.721 1.00 96.06 244 ALA A CA 1
ATOM 1823 C C . ALA A 1 244 ? 5.595 -1.881 12.963 1.00 96.06 244 ALA A C 1
ATOM 1825 O O . ALA A 1 244 ? 5.040 -1.154 12.151 1.00 96.06 244 ALA A O 1
ATOM 1826 N N . HIS A 1 245 ? 5.027 -2.204 14.118 1.00 97.31 245 HIS A N 1
ATOM 1827 C CA . HIS A 1 245 ? 3.673 -1.830 14.524 1.00 97.31 245 HIS A CA 1
ATOM 1828 C C . HIS A 1 245 ? 3.760 -0.495 15.266 1.00 97.31 245 HIS A C 1
ATOM 1830 O O . HIS A 1 245 ? 4.055 -0.480 16.468 1.00 97.31 245 HIS A O 1
ATOM 1836 N N . LYS A 1 246 ? 3.626 0.629 14.547 1.00 96.25 246 LYS A N 1
ATOM 1837 C CA . LYS A 1 246 ? 4.034 1.947 15.069 1.00 96.25 246 LYS A CA 1
ATOM 1838 C C . LYS A 1 246 ? 2.900 2.765 15.661 1.00 96.25 246 LYS A C 1
ATOM 1840 O O . LYS A 1 246 ? 3.135 3.419 16.673 1.00 96.25 246 LYS A O 1
ATOM 1845 N N . GLN A 1 247 ? 1.706 2.746 15.075 1.00 98.25 247 GLN A N 1
ATOM 1846 C CA . GLN A 1 247 ? 0.534 3.411 15.649 1.00 98.25 247 GLN A CA 1
ATOM 1847 C C . GLN A 1 247 ? -0.529 2.361 15.949 1.00 98.25 247 GLN A C 1
ATOM 1849 O O . GLN A 1 247 ? -0.900 1.598 15.067 1.00 98.25 247 GLN A O 1
ATOM 1854 N N . ILE A 1 248 ? -0.997 2.312 17.194 1.00 98.19 248 ILE A N 1
ATOM 1855 C CA . ILE A 1 248 ? -2.009 1.360 17.657 1.00 98.19 248 ILE A CA 1
ATOM 1856 C C . ILE A 1 248 ? -3.227 2.153 18.122 1.00 98.19 248 ILE A C 1
ATOM 1858 O O . ILE A 1 248 ? -3.148 2.921 19.087 1.00 98.19 248 ILE A O 1
ATOM 1862 N N . GLY A 1 249 ? -4.335 1.958 17.421 1.00 98.00 249 GLY A N 1
ATOM 1863 C CA . GLY A 1 249 ? -5.664 2.452 17.748 1.00 98.00 249 GLY A CA 1
ATOM 1864 C C . GLY A 1 249 ? -6.636 1.286 17.914 1.00 98.00 249 GLY A C 1
ATOM 1865 O O . GLY A 1 249 ? -6.243 0.159 18.222 1.00 98.00 249 GLY A O 1
ATOM 1866 N N . ALA A 1 250 ? -7.922 1.557 17.727 1.00 98.00 250 ALA A N 1
ATOM 1867 C CA . ALA A 1 250 ? -8.958 0.545 17.866 1.00 98.00 250 ALA A CA 1
ATOM 1868 C C . ALA A 1 250 ? -10.142 0.820 16.942 1.00 98.00 250 ALA A C 1
ATOM 1870 O O . ALA A 1 250 ? -10.378 1.949 16.512 1.00 98.00 250 ALA A O 1
ATOM 1871 N N . PHE A 1 251 ? -10.927 -0.218 16.694 1.00 98.38 251 PHE A N 1
ATOM 1872 C CA . PHE A 1 251 ? -12.224 -0.104 16.048 1.00 98.38 251 PHE A CA 1
ATOM 1873 C C . PHE A 1 251 ? -13.291 -0.817 16.879 1.00 98.38 251 PHE A C 1
ATOM 1875 O O . PHE A 1 251 ? -12.993 -1.703 17.691 1.00 98.38 251 PHE A O 1
ATOM 1882 N N . THR A 1 252 ? -14.542 -0.403 16.703 1.00 98.19 252 THR A N 1
ATOM 1883 C CA . THR A 1 252 ? -15.699 -1.042 17.335 1.00 98.19 252 THR A CA 1
ATOM 1884 C C . THR A 1 252 ? -16.292 -2.043 16.358 1.00 98.19 252 THR A C 1
ATOM 1886 O O . THR A 1 252 ? -16.559 -1.708 15.201 1.00 98.19 252 THR A O 1
ATOM 1889 N N . LYS A 1 253 ? -16.503 -3.277 16.811 1.00 97.81 253 LYS A N 1
ATOM 1890 C CA . LYS A 1 253 ? -17.155 -4.333 16.039 1.00 97.81 253 LYS A CA 1
ATOM 1891 C C . LYS A 1 253 ? -18.676 -4.170 16.079 1.00 97.81 253 LYS A C 1
ATOM 1893 O O . LYS A 1 253 ? -19.238 -3.630 17.028 1.00 97.81 253 LYS A O 1
ATOM 1898 N N . THR A 1 254 ? -19.381 -4.699 15.082 1.00 96.81 254 THR A N 1
ATOM 1899 C CA . THR A 1 254 ? -20.856 -4.662 15.016 1.00 96.81 254 THR A CA 1
ATOM 1900 C C . THR A 1 254 ? -21.551 -5.430 16.144 1.00 96.81 254 THR A C 1
ATOM 1902 O O . THR A 1 254 ? -22.741 -5.228 16.377 1.00 96.81 254 THR A O 1
ATOM 1905 N N . ASP A 1 255 ? -20.834 -6.316 16.838 1.00 94.31 255 ASP A N 1
ATOM 1906 C CA . ASP A 1 255 ? -21.310 -7.022 18.033 1.00 94.31 255 ASP A CA 1
ATOM 1907 C C . ASP A 1 255 ? -21.084 -6.233 19.342 1.00 94.31 255 ASP A C 1
ATOM 1909 O O . ASP A 1 255 ? -21.450 -6.707 20.420 1.00 94.31 255 ASP A O 1
ATOM 1913 N N . GLY A 1 256 ? -20.519 -5.022 19.253 1.00 93.94 256 GLY A N 1
ATOM 1914 C CA . GLY A 1 256 ? -20.176 -4.156 20.380 1.00 93.94 256 GLY A CA 1
ATOM 1915 C C . GLY A 1 256 ? -18.810 -4.444 21.011 1.00 93.94 256 GLY A C 1
ATOM 1916 O O . GLY A 1 256 ? -18.439 -3.767 21.970 1.00 93.94 256 GLY A O 1
ATOM 1917 N N . GLY A 1 257 ? -18.064 -5.434 20.508 1.00 95.56 257 GLY A N 1
ATOM 1918 C CA . GLY A 1 257 ? -16.676 -5.668 20.891 1.00 95.56 257 GLY A CA 1
ATOM 1919 C C . GLY A 1 257 ? -15.736 -4.576 20.373 1.00 95.56 257 GLY A C 1
ATOM 1920 O O . GLY A 1 257 ? -16.103 -3.757 19.534 1.00 95.56 257 GLY A O 1
ATOM 1921 N N . SER A 1 258 ? -14.495 -4.580 20.851 1.00 96.50 258 SER A N 1
ATOM 1922 C CA . SER A 1 258 ? -13.423 -3.732 20.322 1.00 96.50 258 SER A CA 1
ATOM 1923 C C . SER A 1 258 ? -12.244 -4.603 19.899 1.00 96.50 258 SER A C 1
ATOM 1925 O O . SER A 1 258 ? -11.983 -5.623 20.539 1.00 96.50 258 SER A O 1
ATOM 1927 N N . ALA A 1 259 ? -11.569 -4.221 18.816 1.00 97.56 259 ALA A N 1
ATOM 1928 C CA . ALA A 1 259 ? -10.360 -4.874 18.318 1.00 97.56 259 ALA A CA 1
ATOM 1929 C C . ALA A 1 259 ? -9.339 -3.854 17.812 1.00 97.56 259 ALA A C 1
ATOM 1931 O O . ALA A 1 259 ? -9.626 -2.656 17.719 1.00 97.56 259 ALA A O 1
ATOM 1932 N N . SER A 1 260 ? -8.133 -4.345 17.537 1.00 97.75 260 SER A N 1
ATOM 1933 C CA . SER A 1 260 ? -7.000 -3.515 17.153 1.00 97.75 260 SER A CA 1
ATOM 1934 C C . SER A 1 260 ? -7.150 -2.965 15.736 1.00 97.75 260 SER A C 1
ATOM 1936 O O . SER A 1 260 ? -7.512 -3.679 14.802 1.00 97.75 260 SER A O 1
ATOM 1938 N N . LEU A 1 261 ? -6.814 -1.689 15.579 1.00 98.44 261 LEU A N 1
ATOM 1939 C CA . LEU A 1 261 ? -6.519 -1.060 14.296 1.00 98.44 261 LEU A CA 1
ATOM 1940 C C . LEU A 1 261 ? -5.072 -0.587 14.396 1.00 98.44 261 LEU A C 1
ATOM 1942 O O . LEU A 1 261 ? -4.736 0.130 15.336 1.00 98.44 261 LEU A O 1
ATOM 1946 N N . THR A 1 262 ? -4.189 -1.024 13.505 1.00 98.56 262 THR A N 1
ATOM 1947 C CA . THR A 1 262 ? -2.749 -0.762 13.644 1.00 98.56 262 THR A CA 1
ATOM 1948 C C . THR A 1 262 ? -2.140 -0.295 12.336 1.00 98.56 262 THR A C 1
ATOM 1950 O O . THR A 1 262 ? -2.347 -0.905 11.295 1.00 98.56 262 THR A O 1
ATOM 1953 N N . ASP A 1 263 ? -1.345 0.766 12.404 1.00 98.12 263 ASP A N 1
ATOM 1954 C CA . ASP A 1 263 ? -0.476 1.205 11.320 1.00 98.12 263 ASP A CA 1
ATOM 1955 C C . ASP A 1 263 ? 0.825 0.396 11.363 1.00 98.12 263 ASP A C 1
ATOM 1957 O O . ASP A 1 263 ? 1.642 0.523 12.294 1.00 98.12 263 ASP A O 1
ATOM 1961 N N . VAL A 1 264 ? 0.984 -0.487 10.379 1.00 97.81 264 VAL A N 1
ATOM 1962 C CA . VAL A 1 264 ? 2.105 -1.422 10.306 1.00 97.81 264 VAL A CA 1
ATOM 1963 C C . VAL A 1 264 ? 3.043 -1.001 9.193 1.00 97.81 264 VAL A C 1
ATOM 1965 O O . VAL A 1 264 ? 2.688 -0.978 8.027 1.00 97.81 264 VAL A O 1
ATOM 1968 N N . TRP A 1 265 ? 4.286 -0.715 9.548 1.00 96.19 265 TRP A N 1
ATOM 1969 C CA . TRP A 1 265 ? 5.332 -0.316 8.624 1.00 96.19 265 TRP A CA 1
ATOM 1970 C C . TRP A 1 265 ? 6.059 -1.562 8.134 1.00 96.19 265 TRP A C 1
ATOM 1972 O O . TRP A 1 265 ? 6.852 -2.159 8.873 1.00 96.19 265 TRP A O 1
ATOM 1982 N N . PHE A 1 266 ? 5.782 -1.965 6.898 1.00 95.38 266 PHE A N 1
ATOM 1983 C CA . PHE A 1 266 ? 6.331 -3.184 6.327 1.00 95.38 266 PHE A CA 1
ATOM 1984 C C . PHE A 1 266 ? 7.821 -3.061 6.016 1.00 95.38 266 PHE A C 1
ATOM 1986 O O . PHE A 1 266 ? 8.335 -2.026 5.575 1.00 95.38 266 PHE A O 1
ATOM 1993 N N . ALA A 1 267 ? 8.526 -4.172 6.209 1.00 93.06 267 ALA A N 1
ATOM 1994 C CA . ALA A 1 267 ? 9.847 -4.349 5.647 1.00 93.06 267 ALA A CA 1
ATOM 1995 C C . ALA A 1 267 ? 9.730 -4.526 4.128 1.00 93.06 267 ALA A C 1
ATOM 1997 O O . ALA A 1 267 ? 9.056 -5.435 3.663 1.00 93.06 267 ALA A O 1
ATOM 1998 N N . SER A 1 268 ? 10.438 -3.700 3.362 1.00 91.56 268 SER A N 1
ATOM 1999 C CA . SER A 1 268 ? 10.508 -3.794 1.899 1.00 91.56 268 SER A CA 1
ATOM 2000 C C . SER A 1 268 ? 11.930 -4.064 1.398 1.00 91.56 268 SER A C 1
ATOM 2002 O O . SER A 1 268 ? 12.915 -3.763 2.080 1.00 91.56 268 SER A O 1
ATOM 2004 N N . ASP A 1 269 ? 12.063 -4.626 0.203 1.00 90.50 269 ASP A N 1
ATOM 2005 C CA . ASP A 1 269 ? 13.311 -4.691 -0.549 1.00 90.50 269 ASP A CA 1
ATOM 2006 C C . ASP A 1 269 ? 13.162 -3.886 -1.847 1.00 90.50 269 ASP A C 1
ATOM 2008 O O . ASP A 1 269 ? 12.777 -4.410 -2.886 1.00 90.50 269 ASP A O 1
ATOM 2012 N N . LEU A 1 270 ? 13.511 -2.596 -1.779 1.00 87.69 270 LEU A N 1
ATOM 2013 C CA . LEU A 1 270 ? 13.394 -1.636 -2.889 1.00 87.69 270 LEU A CA 1
ATOM 2014 C C . LEU A 1 270 ? 14.298 -1.968 -4.090 1.00 87.69 270 LEU A C 1
ATOM 2016 O O . LEU A 1 270 ? 14.221 -1.331 -5.135 1.00 87.69 270 LEU A O 1
ATOM 2020 N N . ALA A 1 271 ? 15.206 -2.930 -3.933 1.00 87.62 271 ALA A N 1
ATOM 2021 C CA . ALA A 1 271 ? 16.047 -3.436 -5.005 1.00 87.62 271 ALA A CA 1
ATOM 2022 C C . ALA A 1 271 ? 15.345 -4.534 -5.822 1.00 87.62 271 ALA A C 1
ATOM 2024 O O . ALA A 1 271 ? 15.618 -4.692 -7.016 1.00 87.62 271 ALA A O 1
ATOM 2025 N N . ARG A 1 272 ? 14.448 -5.301 -5.191 1.00 89.88 272 ARG A N 1
ATOM 2026 C CA . ARG A 1 272 ? 13.692 -6.382 -5.827 1.00 89.88 272 ARG A CA 1
ATOM 2027 C C . ARG A 1 272 ? 12.288 -5.902 -6.153 1.00 89.88 272 ARG A C 1
ATOM 2029 O O . ARG A 1 272 ? 11.427 -5.836 -5.285 1.00 89.88 272 ARG A O 1
ATOM 2036 N N . THR A 1 273 ? 12.086 -5.575 -7.421 1.00 93.12 273 THR A N 1
ATOM 2037 C CA . THR A 1 273 ? 10.853 -4.975 -7.921 1.00 93.12 273 THR A CA 1
ATOM 2038 C C . THR A 1 273 ? 10.325 -5.713 -9.145 1.00 93.12 273 THR A C 1
ATOM 2040 O O . THR A 1 273 ? 11.080 -6.337 -9.900 1.00 93.12 273 THR A O 1
ATOM 2043 N N . VAL A 1 274 ? 9.014 -5.623 -9.350 1.00 93.81 274 VAL A N 1
ATOM 2044 C CA . VAL A 1 274 ? 8.321 -6.082 -10.552 1.00 93.81 274 VAL A CA 1
ATOM 2045 C C . VAL A 1 274 ? 7.731 -4.868 -11.256 1.00 93.81 274 VAL A C 1
ATOM 2047 O O . VAL A 1 274 ? 6.879 -4.174 -10.716 1.00 93.81 274 VAL A O 1
ATOM 2050 N N . ASP A 1 275 ? 8.189 -4.626 -12.478 1.00 94.56 275 ASP A N 1
ATOM 2051 C CA . ASP A 1 275 ? 7.655 -3.588 -13.358 1.00 94.56 275 ASP A CA 1
ATOM 2052 C C . ASP A 1 275 ? 6.237 -3.960 -13.814 1.00 94.56 275 ASP A C 1
ATOM 2054 O O . ASP A 1 275 ? 6.035 -4.994 -14.462 1.00 94.56 275 ASP A O 1
ATOM 2058 N N . GLN A 1 276 ? 5.258 -3.134 -13.451 1.00 92.50 276 GLN A N 1
ATOM 2059 C CA . GLN A 1 276 ? 3.846 -3.341 -13.773 1.00 92.50 276 GLN A CA 1
ATOM 2060 C C . GLN A 1 276 ? 3.449 -2.682 -15.104 1.00 92.50 276 GLN A C 1
ATOM 2062 O O . GLN A 1 276 ? 2.445 -3.060 -15.709 1.00 92.50 276 GLN A O 1
ATOM 2067 N N . ASN A 1 277 ? 4.262 -1.754 -15.615 1.00 91.81 277 ASN A N 1
ATOM 2068 C CA . ASN A 1 277 ? 3.962 -0.934 -16.790 1.00 91.81 277 ASN A CA 1
ATOM 2069 C C . ASN A 1 277 ? 4.656 -1.457 -18.055 1.00 91.81 277 ASN A C 1
ATOM 2071 O O . ASN A 1 277 ? 5.232 -0.704 -18.844 1.00 91.81 277 ASN A O 1
ATOM 2075 N N . LEU A 1 278 ? 4.588 -2.772 -18.264 1.00 93.19 278 LEU A N 1
ATOM 2076 C CA . LEU A 1 278 ? 5.242 -3.428 -19.391 1.00 93.19 278 LEU A CA 1
ATOM 2077 C C . LEU A 1 278 ? 4.554 -3.100 -20.717 1.00 93.19 278 LEU A C 1
ATOM 2079 O O . LEU A 1 278 ? 3.344 -3.266 -20.884 1.00 93.19 278 LEU A O 1
ATOM 2083 N N . VAL A 1 279 ? 5.361 -2.742 -21.712 1.00 94.56 279 VAL A N 1
ATOM 2084 C CA . VAL A 1 279 ? 4.912 -2.573 -23.095 1.00 94.56 279 VAL A CA 1
ATOM 2085 C C . VAL A 1 279 ? 5.314 -3.770 -23.954 1.00 94.56 279 VAL A C 1
ATOM 2087 O O . VAL A 1 279 ? 6.229 -4.542 -23.639 1.00 94.56 279 VAL A O 1
ATOM 2090 N N . ALA A 1 280 ? 4.605 -3.944 -25.071 1.00 95.19 280 ALA A N 1
ATOM 2091 C CA . ALA A 1 280 ? 4.911 -4.992 -26.032 1.00 95.19 280 ALA A CA 1
ATOM 2092 C C . ALA A 1 280 ? 6.284 -4.745 -26.676 1.00 95.19 280 ALA A C 1
ATOM 2094 O O . ALA A 1 280 ? 6.500 -3.736 -27.342 1.00 95.19 280 ALA A O 1
ATOM 2095 N N . VAL A 1 281 ? 7.198 -5.701 -26.509 1.00 94.94 281 VAL A N 1
ATOM 2096 C CA . VAL A 1 281 ? 8.532 -5.656 -27.116 1.00 94.94 281 VAL A CA 1
ATOM 2097 C C . VAL A 1 281 ? 8.469 -6.265 -28.513 1.00 94.94 281 VAL A C 1
ATOM 2099 O O . VAL A 1 281 ? 8.118 -7.437 -28.673 1.00 94.94 281 VAL A O 1
ATOM 2102 N N . ASP A 1 282 ? 8.814 -5.480 -29.533 1.00 94.94 282 ASP A N 1
ATOM 2103 C CA . ASP A 1 282 ? 8.848 -5.968 -30.909 1.00 94.94 282 ASP A CA 1
ATOM 2104 C C . ASP A 1 282 ? 10.026 -6.927 -31.174 1.00 94.94 282 ASP A C 1
ATOM 2106 O O . ASP A 1 282 ? 10.967 -7.063 -30.388 1.00 94.94 282 ASP A O 1
ATOM 2110 N N . ALA A 1 283 ? 9.980 -7.618 -32.315 1.00 96.00 283 ALA A N 1
ATOM 2111 C CA . ALA A 1 283 ? 10.995 -8.606 -32.674 1.00 96.00 283 ALA A CA 1
ATOM 2112 C C . ALA A 1 283 ? 12.397 -8.003 -32.892 1.00 96.00 283 ALA A C 1
ATOM 2114 O O . ALA A 1 283 ? 13.387 -8.714 -32.716 1.00 96.00 283 ALA A O 1
ATOM 2115 N N . ALA A 1 284 ? 12.497 -6.727 -33.279 1.00 94.44 284 ALA A N 1
ATOM 2116 C CA . ALA A 1 284 ? 13.776 -6.059 -33.491 1.00 94.44 284 ALA A CA 1
ATOM 2117 C C . ALA A 1 284 ? 14.448 -5.739 -32.149 1.00 94.44 284 ALA A C 1
ATOM 2119 O O . ALA A 1 284 ? 15.628 -6.034 -31.975 1.00 94.44 284 ALA A O 1
ATOM 2120 N N . ILE A 1 285 ? 13.692 -5.224 -31.179 1.00 95.50 285 ILE A N 1
ATOM 2121 C CA . ILE A 1 285 ? 14.156 -4.975 -29.809 1.00 95.50 285 ILE A CA 1
ATOM 2122 C C . ILE A 1 285 ? 14.457 -6.303 -29.098 1.00 95.50 285 ILE A C 1
ATOM 2124 O O . ILE A 1 285 ? 15.489 -6.439 -28.442 1.00 95.50 285 ILE A O 1
ATOM 2128 N N . ALA A 1 286 ? 13.623 -7.331 -29.285 1.00 95.38 286 ALA A N 1
ATOM 2129 C CA . ALA A 1 286 ? 13.838 -8.655 -28.696 1.00 95.38 286 ALA A CA 1
ATOM 2130 C C . ALA A 1 286 ? 15.125 -9.352 -29.185 1.00 95.38 286 ALA A C 1
ATOM 2132 O O . ALA A 1 286 ? 15.641 -10.243 -28.500 1.00 95.38 286 ALA A O 1
ATOM 2133 N N . ALA A 1 287 ? 15.649 -8.962 -30.352 1.00 95.06 287 ALA A N 1
ATOM 2134 C CA . ALA A 1 287 ? 16.911 -9.462 -30.894 1.00 95.06 287 ALA A CA 1
ATOM 2135 C C . ALA A 1 287 ? 18.153 -8.753 -30.318 1.00 95.06 287 ALA A C 1
ATOM 2137 O O . ALA A 1 287 ? 19.261 -9.271 -30.465 1.00 95.06 287 ALA A O 1
ATOM 2138 N N . LEU A 1 288 ? 17.988 -7.602 -29.657 1.00 94.62 288 LEU A N 1
ATOM 2139 C CA . LEU A 1 288 ? 19.085 -6.836 -29.062 1.00 94.62 288 LEU A CA 1
ATOM 2140 C C . LEU A 1 288 ? 19.492 -7.384 -27.678 1.00 94.62 288 LEU A C 1
ATOM 2142 O O . LEU A 1 288 ? 18.714 -8.115 -27.045 1.00 94.62 288 LEU A O 1
ATOM 2146 N N . PRO A 1 289 ? 20.715 -7.065 -27.199 1.00 94.12 289 PRO A N 1
ATOM 2147 C CA . PRO A 1 289 ? 21.162 -7.409 -25.853 1.00 94.12 289 PRO A CA 1
ATOM 2148 C C . PRO A 1 289 ? 20.176 -6.962 -24.777 1.00 94.12 289 PRO A C 1
ATOM 2150 O O . PRO A 1 289 ? 19.437 -5.998 -24.959 1.00 94.12 289 PRO A O 1
ATOM 2153 N N . GLU A 1 290 ? 20.194 -7.667 -23.651 1.00 93.12 290 GLU A N 1
ATOM 2154 C CA . GLU A 1 290 ? 19.319 -7.382 -22.521 1.00 93.12 290 GLU A CA 1
ATOM 2155 C C . GLU A 1 290 ? 20.118 -7.117 -21.254 1.00 93.12 290 GLU A C 1
ATOM 2157 O O . GLU A 1 290 ? 21.114 -7.790 -20.978 1.00 93.12 290 GLU A O 1
ATOM 2162 N N . VAL A 1 291 ? 19.619 -6.169 -20.466 1.00 92.94 291 VAL A N 1
ATOM 2163 C CA . VAL A 1 291 ? 20.014 -5.948 -19.077 1.00 92.94 291 VAL A CA 1
ATOM 2164 C C . VAL A 1 291 ? 18.734 -5.946 -18.255 1.00 92.94 291 VAL A C 1
ATOM 2166 O O . VAL A 1 291 ? 17.793 -5.226 -18.587 1.00 92.94 291 VAL A O 1
ATOM 2169 N N . ALA A 1 292 ? 18.693 -6.778 -17.216 1.00 89.69 292 ALA A N 1
ATOM 2170 C CA . ALA A 1 292 ? 17.546 -6.843 -16.321 1.00 89.69 292 ALA A CA 1
ATOM 2171 C C . ALA A 1 292 ? 17.342 -5.495 -15.611 1.00 89.69 292 ALA A C 1
ATOM 2173 O O . ALA A 1 292 ? 18.316 -4.836 -15.245 1.00 89.69 292 ALA A O 1
ATOM 2174 N N . GLY A 1 293 ? 16.077 -5.115 -15.427 1.00 87.12 293 GLY A N 1
ATOM 2175 C CA . GLY A 1 293 ? 15.704 -3.972 -14.597 1.00 87.12 293 GLY A CA 1
ATOM 2176 C C . GLY A 1 293 ? 16.004 -4.231 -13.120 1.00 87.12 293 GLY A C 1
ATOM 2177 O O . GLY A 1 293 ? 16.215 -5.377 -12.711 1.00 87.12 293 GLY A O 1
ATOM 2178 N N . PHE A 1 294 ? 16.052 -3.161 -12.332 1.00 86.19 294 PHE A N 1
ATOM 2179 C CA . PHE A 1 294 ? 16.318 -3.218 -10.895 1.00 86.19 294 PHE A CA 1
ATOM 2180 C C . PHE A 1 294 ? 15.782 -1.965 -10.203 1.00 86.19 294 PHE A C 1
ATOM 2182 O O . PHE A 1 294 ? 16.014 -0.855 -10.691 1.00 86.19 294 PHE A O 1
ATOM 2189 N N . GLY A 1 295 ? 15.111 -2.125 -9.060 1.00 89.38 295 GLY A N 1
ATOM 2190 C CA . GLY A 1 295 ? 14.422 -1.013 -8.404 1.00 89.38 295 GLY A CA 1
ATOM 2191 C C . GLY A 1 295 ? 13.432 -0.337 -9.356 1.00 89.38 295 GLY A C 1
ATOM 2192 O O . GLY A 1 295 ? 12.706 -1.011 -10.083 1.00 89.38 295 GLY A O 1
ATOM 2193 N N . ASN A 1 296 ? 13.475 0.990 -9.442 1.00 89.56 296 ASN A N 1
ATOM 2194 C CA . ASN A 1 296 ? 12.567 1.768 -10.297 1.00 89.56 296 ASN A CA 1
ATOM 2195 C C . ASN A 1 296 ? 13.107 1.964 -11.725 1.00 89.56 296 ASN A C 1
ATOM 2197 O O . ASN A 1 296 ? 12.866 2.988 -12.365 1.00 89.56 296 ASN A O 1
ATOM 2201 N N . VAL A 1 297 ? 13.928 1.026 -12.207 1.00 91.75 297 VAL A N 1
ATOM 2202 C CA . VAL A 1 297 ? 14.550 1.089 -13.533 1.00 91.75 297 VAL A CA 1
ATOM 2203 C C . VAL A 1 297 ? 14.044 -0.064 -14.387 1.00 91.75 297 VAL A C 1
ATOM 2205 O O . VAL A 1 297 ? 14.269 -1.233 -14.068 1.00 91.75 297 VAL A O 1
ATOM 2208 N N . HIS A 1 298 ? 13.414 0.278 -15.513 1.00 93.38 298 HIS A N 1
ATOM 2209 C CA . HIS A 1 298 ? 13.000 -0.677 -16.537 1.00 93.38 298 HIS A CA 1
ATOM 2210 C C . HIS A 1 298 ? 14.181 -1.517 -17.048 1.00 93.38 298 HIS A C 1
ATOM 2212 O O . HIS A 1 298 ? 15.328 -1.065 -17.100 1.00 93.38 298 HIS A O 1
ATOM 2218 N N . SER A 1 299 ? 13.891 -2.734 -17.513 1.00 94.06 299 SER A N 1
ATOM 2219 C CA . SER A 1 299 ? 14.869 -3.505 -18.293 1.00 94.06 299 SER A CA 1
ATOM 2220 C C . SER A 1 299 ? 15.274 -2.766 -19.572 1.00 94.06 299 SER A C 1
ATOM 2222 O O . 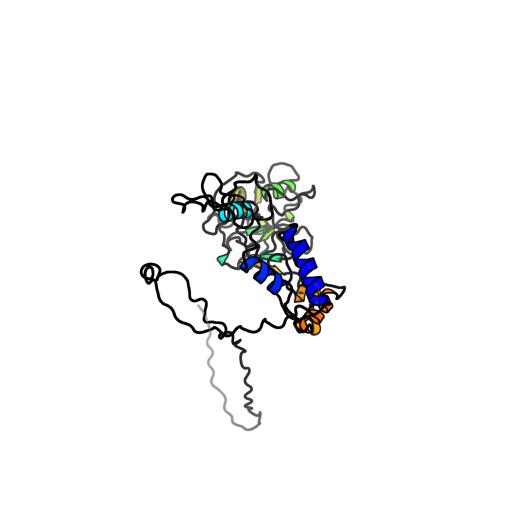SER A 1 299 ? 14.513 -1.948 -20.092 1.00 94.06 299 SER A O 1
ATOM 2224 N N . LEU A 1 300 ? 16.455 -3.070 -20.120 1.00 95.56 300 LEU A N 1
ATOM 2225 C CA . LEU A 1 300 ? 16.957 -2.385 -21.317 1.00 95.56 300 LEU A CA 1
ATOM 2226 C C . LEU A 1 300 ? 15.980 -2.508 -22.495 1.00 95.56 300 LEU A C 1
ATOM 2228 O O . LEU A 1 300 ? 15.733 -1.529 -23.198 1.00 95.56 300 LEU A O 1
ATOM 2232 N N . ARG A 1 301 ? 15.387 -3.687 -22.701 1.00 96.19 301 ARG A N 1
ATOM 2233 C CA . ARG A 1 301 ? 14.362 -3.889 -23.734 1.00 96.19 301 ARG A CA 1
ATOM 2234 C C . ARG A 1 301 ? 13.072 -3.127 -23.465 1.00 96.19 301 ARG A C 1
ATOM 2236 O O . ARG A 1 301 ? 12.523 -2.582 -24.417 1.00 96.19 301 ARG A O 1
ATOM 2243 N N . GLN A 1 302 ? 12.600 -3.065 -22.220 1.00 96.44 302 GLN A N 1
ATOM 2244 C CA . GLN A 1 302 ? 11.428 -2.247 -21.888 1.00 96.44 302 GLN A CA 1
ATOM 2245 C C . GLN A 1 302 ? 11.722 -0.761 -22.107 1.00 96.44 302 GLN A C 1
ATOM 2247 O O . GLN A 1 302 ? 10.940 -0.095 -22.770 1.00 96.44 302 GLN A O 1
ATOM 2252 N N . ALA A 1 303 ? 12.893 -0.269 -21.693 1.00 95.62 303 ALA A N 1
ATOM 2253 C CA . ALA A 1 303 ? 13.326 1.104 -21.952 1.00 95.62 303 ALA A CA 1
ATOM 2254 C C . ALA A 1 303 ? 13.415 1.425 -23.457 1.00 95.62 303 ALA A C 1
ATOM 2256 O O . ALA A 1 303 ? 13.028 2.508 -23.885 1.00 95.62 303 ALA A O 1
ATOM 2257 N N . MET A 1 304 ? 13.898 0.488 -24.285 1.00 96.62 304 MET A N 1
ATOM 2258 C CA . MET A 1 304 ? 13.886 0.645 -25.747 1.00 96.62 304 MET A CA 1
ATOM 2259 C C . MET A 1 304 ? 12.466 0.667 -26.317 1.00 96.62 304 MET A C 1
ATOM 2261 O O . MET A 1 304 ? 12.204 1.411 -27.254 1.00 96.62 304 MET A O 1
ATOM 2265 N N . ALA A 1 305 ? 11.565 -0.158 -25.782 1.00 96.00 305 ALA A N 1
ATOM 2266 C CA . ALA A 1 305 ? 10.194 -0.261 -26.267 1.00 96.00 305 ALA A CA 1
ATOM 2267 C C . ALA A 1 305 ? 9.317 0.927 -25.832 1.00 96.00 305 ALA A C 1
ATOM 2269 O O . ALA A 1 305 ? 8.386 1.287 -26.549 1.00 96.00 305 ALA A O 1
ATOM 2270 N N . THR A 1 306 ? 9.615 1.554 -24.690 1.00 94.31 306 THR A N 1
ATOM 2271 C CA . THR A 1 306 ? 8.941 2.775 -24.223 1.00 94.31 306 THR A CA 1
ATOM 2272 C C . THR A 1 306 ? 9.524 4.054 -24.834 1.00 94.31 306 THR A C 1
ATOM 2274 O O . THR A 1 306 ? 8.831 5.073 -24.887 1.00 94.31 306 THR A O 1
ATOM 2277 N N . ASP A 1 307 ? 10.760 4.025 -25.349 1.00 94.88 307 ASP A N 1
ATOM 2278 C CA . ASP A 1 307 ? 11.382 5.150 -26.057 1.00 94.88 307 ASP A CA 1
ATOM 2279 C C . ASP A 1 307 ? 10.738 5.393 -27.432 1.00 94.88 307 ASP A C 1
ATOM 2281 O O . ASP A 1 307 ? 11.163 4.868 -28.463 1.00 94.88 307 ASP A O 1
ATOM 2285 N N . ALA A 1 308 ? 9.748 6.287 -27.466 1.00 92.50 308 ALA A N 1
ATOM 2286 C CA . ALA A 1 308 ? 9.066 6.691 -28.694 1.00 92.50 308 ALA A CA 1
ATOM 2287 C C . ALA A 1 308 ? 9.993 7.329 -29.752 1.00 92.50 308 ALA A C 1
ATOM 2289 O O . ALA A 1 308 ? 9.609 7.421 -30.920 1.00 92.50 308 ALA A O 1
ATOM 2290 N N . SER A 1 309 ? 11.195 7.788 -29.377 1.00 95.62 309 SER A N 1
ATOM 2291 C CA . SER A 1 309 ? 12.158 8.357 -30.328 1.00 95.62 309 SER A CA 1
ATOM 2292 C C . SER A 1 309 ? 12.939 7.292 -31.106 1.00 95.62 309 SER A C 1
ATOM 2294 O O . SER A 1 309 ? 13.481 7.593 -32.172 1.00 95.62 309 SER A O 1
ATOM 2296 N N . GLY A 1 310 ? 13.019 6.063 -30.580 1.00 92.94 310 GLY A N 1
ATOM 2297 C CA . GLY A 1 310 ? 13.836 4.972 -31.120 1.00 92.94 310 GLY A CA 1
ATOM 22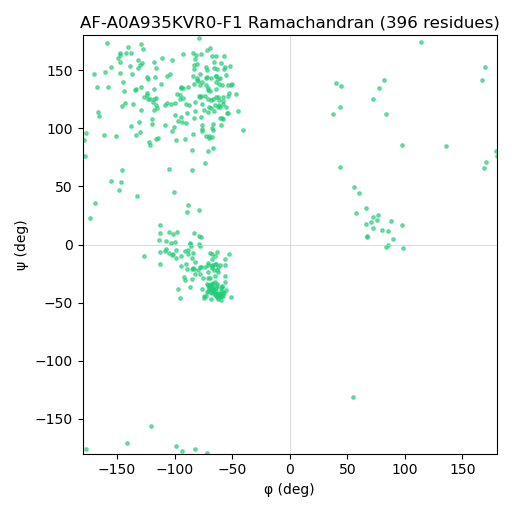98 C C . GLY A 1 310 ? 15.350 5.204 -31.021 1.00 92.94 310 GLY A C 1
ATOM 2299 O O . GLY A 1 310 ? 16.136 4.431 -31.578 1.00 92.94 310 GLY A O 1
ATOM 2300 N N . HIS A 1 311 ? 15.792 6.263 -30.337 1.00 95.12 311 HIS A N 1
ATOM 2301 C CA . HIS A 1 311 ? 17.205 6.607 -30.227 1.00 95.12 311 HIS A CA 1
ATOM 2302 C C . HIS A 1 311 ? 17.970 5.571 -29.404 1.00 95.12 311 HIS A C 1
ATOM 2304 O O . HIS A 1 311 ? 19.065 5.161 -29.796 1.00 95.12 311 HIS A O 1
ATOM 2310 N N . LEU A 1 312 ? 17.379 5.097 -28.302 1.00 94.50 312 LEU A N 1
ATOM 2311 C CA . LEU A 1 312 ? 18.006 4.088 -27.454 1.00 94.50 312 LEU A CA 1
ATOM 2312 C C . LEU A 1 312 ? 18.209 2.775 -28.220 1.00 94.50 312 LEU A C 1
ATOM 2314 O O . LEU A 1 312 ? 19.297 2.201 -28.186 1.00 94.50 312 LEU A O 1
ATOM 2318 N N . GLN A 1 313 ? 17.201 2.348 -28.985 1.00 94.75 313 GLN A N 1
ATOM 2319 C CA . GLN A 1 313 ? 17.306 1.174 -29.850 1.00 94.75 313 GLN A CA 1
ATOM 2320 C C . GLN A 1 313 ? 18.447 1.319 -30.869 1.00 94.75 313 GLN A C 1
ATOM 2322 O O . GLN A 1 313 ? 19.234 0.387 -31.050 1.00 94.75 313 GLN A O 1
ATOM 2327 N N . ALA A 1 314 ? 18.572 2.487 -31.509 1.00 93.44 314 ALA A N 1
ATOM 2328 C CA . ALA A 1 314 ? 19.627 2.753 -32.484 1.00 93.44 314 ALA A CA 1
ATOM 2329 C C . ALA A 1 314 ? 21.033 2.715 -31.859 1.00 93.44 314 ALA A C 1
ATOM 2331 O O . ALA A 1 314 ? 21.942 2.119 -32.441 1.00 93.44 314 ALA A O 1
ATOM 2332 N N . LEU A 1 315 ? 21.210 3.296 -30.667 1.00 95.06 315 LEU A N 1
ATOM 2333 C CA . LEU A 1 315 ? 22.481 3.266 -29.934 1.00 95.06 315 LEU A CA 1
ATOM 2334 C C . LEU A 1 315 ? 22.884 1.841 -29.544 1.00 95.06 315 LEU A C 1
ATOM 2336 O O . LEU A 1 315 ? 24.034 1.446 -29.744 1.00 95.06 315 LEU A O 1
ATOM 2340 N N . VAL A 1 316 ? 21.942 1.048 -29.027 1.00 93.81 316 VAL A N 1
ATOM 2341 C CA . VAL A 1 316 ? 22.203 -0.351 -28.660 1.00 93.81 316 VAL A CA 1
ATOM 2342 C C . VAL A 1 316 ? 22.547 -1.172 -29.904 1.00 93.81 316 VAL A C 1
ATOM 2344 O O . VAL A 1 316 ? 23.516 -1.931 -29.888 1.00 93.81 316 VAL A O 1
ATOM 2347 N N . ALA A 1 317 ? 21.826 -0.983 -31.013 1.00 92.38 317 ALA A N 1
ATOM 2348 C CA . ALA A 1 317 ? 22.145 -1.638 -32.278 1.00 92.38 317 ALA A CA 1
ATOM 2349 C C . ALA A 1 317 ? 23.553 -1.265 -32.777 1.00 92.38 317 ALA A C 1
ATOM 2351 O O . ALA A 1 317 ? 24.321 -2.149 -33.157 1.00 92.38 317 ALA A O 1
ATOM 2352 N N . GLN A 1 318 ? 23.935 0.015 -32.710 1.00 92.38 318 GLN A N 1
ATOM 2353 C CA . GLN A 1 318 ? 25.281 0.466 -33.074 1.00 92.38 318 GLN A CA 1
ATOM 2354 C C . GLN A 1 318 ? 26.357 -0.182 -32.193 1.00 92.38 318 GLN A C 1
ATOM 2356 O O . GLN A 1 318 ? 27.372 -0.655 -32.708 1.00 92.38 318 GLN A O 1
ATOM 2361 N N . TYR A 1 319 ? 26.124 -0.261 -30.882 1.00 89.62 319 TYR A N 1
ATOM 2362 C CA . TYR A 1 319 ? 27.046 -0.905 -29.948 1.00 89.62 319 TYR A CA 1
ATOM 2363 C C . TYR A 1 319 ? 27.307 -2.373 -30.319 1.00 89.62 319 TYR A C 1
ATOM 2365 O O . TYR A 1 319 ? 28.453 -2.811 -30.306 1.00 89.62 319 TYR A O 1
ATOM 2373 N N . THR A 1 320 ? 26.277 -3.120 -30.740 1.00 90.38 320 THR A N 1
ATOM 2374 C CA . THR A 1 320 ? 26.427 -4.549 -31.092 1.00 90.38 320 THR A CA 1
ATOM 2375 C C . THR A 1 320 ? 27.299 -4.825 -32.314 1.00 90.38 320 THR A C 1
ATOM 2377 O O . THR A 1 320 ? 27.805 -5.937 -32.454 1.00 90.38 320 THR A O 1
ATOM 2380 N N . VAL A 1 321 ? 27.470 -3.840 -33.196 1.00 87.50 321 VAL A N 1
ATOM 2381 C CA . VAL A 1 321 ? 28.267 -3.960 -34.428 1.00 87.50 321 VAL A CA 1
ATOM 2382 C C . VAL A 1 321 ? 29.591 -3.204 -34.346 1.00 87.50 321 VAL A C 1
ATOM 2384 O O . VAL A 1 321 ? 30.323 -3.143 -35.331 1.00 87.50 321 VAL A O 1
ATOM 2387 N N . THR A 1 322 ? 29.894 -2.595 -33.196 1.00 80.12 322 THR A N 1
ATOM 2388 C CA . THR A 1 322 ? 31.158 -1.888 -32.997 1.00 80.12 322 THR A CA 1
ATOM 2389 C C . THR A 1 322 ? 32.259 -2.920 -32.765 1.00 80.12 322 THR A C 1
ATOM 2391 O O . THR A 1 322 ? 32.293 -3.571 -31.722 1.00 80.12 322 THR A O 1
ATOM 2394 N N . ASP A 1 323 ? 33.156 -3.077 -33.739 1.00 71.06 323 ASP A N 1
ATOM 2395 C CA . ASP A 1 323 ? 34.394 -3.831 -33.552 1.00 71.06 323 ASP A CA 1
ATOM 2396 C C . ASP A 1 323 ? 35.254 -3.118 -32.499 1.00 71.06 323 ASP A C 1
ATOM 2398 O O . ASP A 1 323 ? 35.516 -1.919 -32.605 1.00 71.06 323 ASP A O 1
ATOM 2402 N N . ASP A 1 324 ? 35.673 -3.856 -31.474 1.00 55.75 324 ASP A N 1
ATOM 2403 C CA . ASP A 1 324 ? 36.530 -3.386 -30.384 1.00 55.75 324 ASP A CA 1
ATOM 2404 C C . ASP A 1 324 ? 37.816 -2.736 -30.952 1.00 55.75 324 ASP A C 1
ATOM 2406 O O . ASP A 1 324 ? 38.626 -3.440 -31.565 1.00 55.75 324 ASP A O 1
ATOM 2410 N N . PRO A 1 325 ? 38.063 -1.415 -30.805 1.00 46.09 325 PRO A N 1
ATOM 2411 C CA . PRO A 1 325 ? 39.267 -0.797 -31.355 1.00 46.09 325 PRO A CA 1
ATOM 2412 C C . PRO A 1 325 ? 40.497 -0.957 -30.447 1.00 46.09 325 PRO A C 1
ATOM 2414 O O . PRO A 1 325 ? 41.530 -0.342 -30.716 1.00 46.09 325 PRO A O 1
ATOM 2417 N N . LEU A 1 326 ? 40.441 -1.773 -29.389 1.00 43.50 326 LEU A N 1
ATOM 2418 C CA . LEU A 1 326 ? 41.609 -2.056 -28.558 1.00 43.50 326 LEU A CA 1
ATOM 2419 C C . LEU A 1 326 ? 42.105 -3.486 -28.798 1.00 43.50 326 LEU A C 1
ATOM 2421 O O . LEU A 1 326 ? 41.544 -4.432 -28.243 1.00 43.50 326 LEU A O 1
ATOM 2425 N N . PRO A 1 327 ? 43.194 -3.691 -29.569 1.00 42.38 327 PRO A N 1
ATOM 2426 C CA . PRO A 1 327 ? 43.894 -4.960 -29.494 1.00 42.38 327 PRO A CA 1
ATOM 2427 C C . PRO A 1 327 ? 44.329 -5.150 -28.040 1.00 42.38 327 PRO A C 1
ATOM 2429 O O . PRO A 1 327 ? 45.022 -4.302 -27.474 1.00 42.38 327 PRO A O 1
ATOM 2432 N N . ALA A 1 328 ? 43.912 -6.260 -27.427 1.00 41.56 328 ALA A N 1
ATOM 2433 C CA . ALA A 1 328 ? 44.472 -6.685 -26.154 1.00 41.56 328 ALA A CA 1
ATOM 2434 C C . ALA A 1 328 ? 46.006 -6.585 -26.256 1.00 41.56 328 ALA A C 1
ATOM 2436 O O . ALA A 1 328 ? 46.563 -7.090 -27.241 1.00 41.56 328 ALA A O 1
ATOM 2437 N N . PRO A 1 329 ? 46.699 -5.933 -25.302 1.00 41.72 329 PRO A N 1
ATOM 2438 C CA . PRO A 1 329 ? 48.148 -5.842 -25.365 1.00 41.72 329 PRO A CA 1
ATOM 2439 C C . PRO A 1 329 ? 48.711 -7.262 -25.497 1.00 41.72 329 PRO A C 1
ATOM 2441 O O . PRO A 1 329 ? 48.200 -8.184 -24.841 1.00 41.72 329 PRO A O 1
ATOM 2444 N N . PRO A 1 330 ? 49.712 -7.484 -26.370 1.00 38.38 330 PRO A N 1
ATOM 2445 C CA . PRO A 1 330 ? 50.283 -8.807 -26.547 1.00 38.38 330 PRO A CA 1
ATOM 2446 C C . PRO A 1 330 ? 50.714 -9.323 -25.176 1.00 38.38 330 PRO A C 1
ATOM 2448 O O . PRO A 1 330 ? 51.407 -8.632 -24.430 1.00 38.38 330 PRO A O 1
ATOM 2451 N N . ARG A 1 331 ? 50.264 -10.529 -24.812 1.00 36.88 331 ARG A N 1
ATOM 2452 C CA . ARG A 1 331 ? 50.718 -11.181 -23.581 1.00 36.88 331 ARG A CA 1
ATOM 2453 C C . ARG A 1 331 ? 52.235 -11.305 -23.667 1.00 36.88 331 ARG A C 1
ATOM 2455 O O . ARG A 1 331 ? 52.729 -12.121 -24.445 1.00 36.88 331 ARG A O 1
ATOM 2462 N N . SER A 1 332 ? 52.959 -10.508 -22.886 1.00 33.22 332 SER A N 1
ATOM 2463 C CA . SER A 1 332 ? 54.404 -10.654 -22.750 1.00 33.22 332 SER A CA 1
ATOM 2464 C C . SER A 1 332 ? 54.716 -12.105 -22.369 1.00 33.22 332 SER A C 1
ATOM 2466 O O . SER A 1 332 ? 54.076 -12.638 -21.453 1.00 33.22 332 SER A O 1
ATOM 2468 N N . PRO A 1 333 ? 55.655 -12.784 -23.052 1.00 35.03 333 PRO A N 1
ATOM 2469 C CA . PRO A 1 333 ? 56.073 -14.110 -22.637 1.00 35.03 333 PRO A CA 1
ATOM 2470 C C . PRO A 1 333 ? 56.673 -14.001 -21.234 1.00 35.03 333 PRO A C 1
ATOM 2472 O O . PRO A 1 333 ? 57.581 -13.208 -20.990 1.00 35.03 333 PRO A O 1
ATOM 2475 N N . ILE A 1 334 ? 56.133 -14.786 -20.303 1.00 31.77 334 ILE A N 1
ATOM 2476 C CA . ILE A 1 334 ? 56.669 -14.930 -18.950 1.00 31.77 334 ILE A CA 1
ATOM 2477 C C . ILE A 1 334 ? 58.107 -15.430 -19.107 1.00 31.77 334 ILE A C 1
ATOM 2479 O O . ILE A 1 334 ? 58.319 -16.572 -19.520 1.00 31.77 334 ILE A O 1
ATOM 2483 N N . SER A 1 335 ? 59.096 -14.577 -18.826 1.00 30.17 335 SER A N 1
ATOM 2484 C CA . SER A 1 335 ? 60.489 -15.007 -18.822 1.00 30.17 335 SER A CA 1
ATOM 2485 C C . SER A 1 335 ? 60.704 -15.910 -17.608 1.00 30.17 335 SER A C 1
ATOM 2487 O O . SER A 1 335 ? 60.556 -15.530 -16.447 1.00 30.17 335 SER A O 1
ATOM 2489 N N . SER A 1 336 ? 60.991 -17.173 -17.890 1.00 37.47 336 SER A N 1
ATOM 2490 C CA . SER A 1 336 ? 61.431 -18.142 -16.903 1.00 37.47 336 SER A CA 1
ATOM 2491 C C . SER A 1 336 ? 62.897 -17.869 -16.572 1.00 37.47 336 SER A C 1
ATOM 2493 O O . SER A 1 336 ? 63.779 -18.307 -17.309 1.00 37.47 336 SER A O 1
ATOM 2495 N N . THR A 1 337 ? 63.169 -17.189 -15.457 1.00 28.53 337 THR A N 1
ATOM 2496 C CA . THR A 1 337 ? 64.492 -17.264 -14.817 1.00 28.53 337 THR A CA 1
ATOM 2497 C C . THR A 1 337 ? 64.330 -17.408 -13.298 1.00 28.53 337 THR A C 1
ATOM 2499 O O . THR A 1 337 ? 63.682 -16.561 -12.685 1.00 28.53 337 THR A O 1
ATOM 2502 N N . PRO A 1 338 ? 64.856 -18.484 -12.680 1.00 40.62 338 PRO A N 1
ATOM 2503 C CA . PRO A 1 338 ? 64.654 -18.787 -11.267 1.00 40.62 338 PRO A CA 1
ATOM 2504 C C . PRO A 1 338 ? 65.787 -18.245 -10.377 1.00 40.62 338 PRO A C 1
ATOM 2506 O O . PRO A 1 338 ? 66.963 -18.475 -10.642 1.00 40.62 338 PRO A O 1
ATOM 2509 N N . GLY A 1 339 ? 65.419 -17.619 -9.260 1.00 27.14 339 GLY A N 1
ATOM 2510 C CA . GLY A 1 339 ? 66.274 -17.400 -8.085 1.00 27.14 339 GLY A CA 1
ATOM 2511 C C . GLY A 1 339 ? 65.370 -17.093 -6.886 1.00 27.14 339 GLY A C 1
ATOM 2512 O O . GLY A 1 339 ? 64.746 -16.043 -6.852 1.00 27.14 339 GLY A O 1
ATOM 2513 N N . LEU A 1 340 ? 64.993 -18.079 -6.060 1.00 30.36 340 LEU A N 1
ATOM 2514 C CA . LEU A 1 340 ? 65.680 -18.491 -4.819 1.00 30.36 340 LEU A CA 1
ATOM 2515 C C . LEU A 1 340 ? 66.110 -17.282 -3.967 1.00 30.36 340 LEU A C 1
ATOM 2517 O O . LEU A 1 340 ? 66.973 -16.532 -4.386 1.00 30.36 340 LEU A O 1
ATOM 2521 N N . ALA A 1 341 ? 65.661 -17.058 -2.737 1.00 30.59 341 ALA A N 1
ATOM 2522 C CA . ALA A 1 341 ? 64.651 -17.674 -1.893 1.00 30.59 341 ALA A CA 1
ATOM 2523 C C . ALA A 1 341 ? 64.471 -16.742 -0.681 1.00 30.59 341 ALA A C 1
ATOM 2525 O O . ALA A 1 341 ? 65.453 -16.208 -0.172 1.00 30.59 341 ALA A O 1
ATOM 2526 N N . SER A 1 342 ? 63.264 -16.655 -0.131 1.00 29.02 342 SER A N 1
ATOM 2527 C CA . SER A 1 342 ? 63.097 -16.716 1.324 1.00 29.02 342 SER A CA 1
ATOM 2528 C C . SER A 1 342 ? 61.732 -17.307 1.643 1.00 29.02 342 SER A C 1
ATOM 2530 O O . SER A 1 342 ? 60.700 -16.649 1.666 1.00 29.02 342 SER A O 1
ATOM 2532 N N . LYS A 1 343 ? 61.763 -18.629 1.831 1.00 37.69 343 LYS A N 1
ATOM 2533 C CA . LYS A 1 343 ? 60.756 -19.399 2.554 1.00 37.69 343 LYS A CA 1
ATOM 2534 C C . LYS A 1 343 ? 60.703 -18.879 3.992 1.00 37.69 343 LYS A C 1
ATOM 2536 O O . LYS A 1 343 ? 61.613 -19.196 4.747 1.00 37.69 343 LYS A O 1
ATOM 2541 N N . ALA A 1 344 ? 59.638 -18.180 4.364 1.00 31.86 344 ALA A N 1
ATOM 2542 C CA . ALA A 1 344 ? 59.051 -18.224 5.707 1.00 31.86 344 ALA A CA 1
ATOM 2543 C C . ALA A 1 344 ? 57.816 -17.316 5.755 1.00 31.86 344 ALA A C 1
ATOM 2545 O O . ALA A 1 344 ? 57.951 -16.138 6.041 1.00 31.86 344 ALA A O 1
ATOM 2546 N N . LEU A 1 345 ? 56.641 -17.872 5.435 1.00 29.14 345 LEU A N 1
ATOM 2547 C CA . LEU A 1 345 ? 55.305 -17.521 5.965 1.00 29.14 345 LEU A CA 1
ATOM 2548 C C . LEU A 1 345 ? 54.241 -18.221 5.102 1.00 29.14 345 LEU A C 1
ATOM 2550 O O . LEU A 1 345 ? 53.486 -17.613 4.359 1.00 29.14 345 LEU A O 1
ATOM 2554 N N . LEU A 1 346 ? 54.229 -19.555 5.155 1.00 32.16 346 LEU A N 1
ATOM 2555 C CA . LEU A 1 346 ? 53.205 -20.394 4.514 1.00 32.16 346 LEU A CA 1
ATOM 2556 C C . LEU A 1 346 ? 52.699 -21.465 5.490 1.00 32.16 346 LEU A C 1
ATOM 2558 O O . LEU A 1 346 ? 52.548 -22.636 5.148 1.00 32.16 346 LEU A O 1
ATOM 2562 N N . ARG A 1 347 ? 52.482 -21.077 6.751 1.00 33.84 347 ARG A N 1
ATOM 2563 C CA . ARG A 1 347 ? 51.942 -21.991 7.763 1.00 33.84 347 ARG A CA 1
ATOM 2564 C C . ARG A 1 347 ? 51.078 -21.308 8.824 1.00 33.84 347 ARG A C 1
ATOM 2566 O O . ARG A 1 347 ? 51.260 -21.602 9.988 1.00 33.84 347 ARG A O 1
ATOM 2573 N N . THR A 1 348 ? 50.148 -20.446 8.403 1.00 33.72 348 THR A N 1
ATOM 2574 C CA . THR A 1 348 ? 48.890 -20.112 9.122 1.00 33.72 348 THR A CA 1
ATOM 2575 C C . THR A 1 348 ? 48.093 -19.081 8.313 1.00 33.72 348 THR A C 1
ATOM 2577 O O . THR A 1 348 ? 48.121 -17.898 8.613 1.00 33.72 348 THR A O 1
ATOM 2580 N N . ALA A 1 349 ? 47.439 -19.520 7.236 1.00 29.81 349 ALA A N 1
ATOM 2581 C CA . ALA A 1 349 ? 46.312 -18.821 6.587 1.00 29.81 349 ALA A CA 1
ATOM 2582 C C . ALA A 1 349 ? 45.646 -19.743 5.544 1.00 29.81 349 ALA A C 1
ATOM 2584 O O . ALA A 1 349 ? 45.274 -19.327 4.453 1.00 29.81 349 ALA A O 1
ATOM 2585 N N . GLY A 1 350 ? 45.582 -21.041 5.844 1.00 32.41 350 GLY A N 1
ATOM 2586 C CA . GLY A 1 350 ? 44.901 -22.028 5.016 1.00 32.41 350 GLY A CA 1
ATOM 2587 C C . GLY A 1 350 ? 43.590 -22.415 5.673 1.00 32.41 350 GLY A C 1
ATOM 2588 O O . GLY A 1 350 ? 43.506 -23.538 6.137 1.00 32.41 350 GLY A O 1
ATOM 2589 N N . GLU A 1 351 ? 42.652 -21.472 5.784 1.00 35.88 351 GLU A N 1
ATOM 2590 C CA . GLU A 1 351 ? 41.221 -21.708 6.045 1.00 35.88 351 GLU A CA 1
ATOM 2591 C C . GLU A 1 351 ? 40.474 -20.365 6.048 1.00 35.88 351 GLU A C 1
ATOM 2593 O O . GLU A 1 351 ? 40.188 -19.788 7.087 1.00 35.88 351 GLU A O 1
ATOM 2598 N N . ALA A 1 352 ? 40.252 -19.818 4.853 1.00 34.34 352 ALA A N 1
ATOM 2599 C CA . ALA A 1 352 ? 39.132 -18.955 4.466 1.00 34.34 352 ALA A CA 1
ATOM 2600 C C . ALA A 1 352 ? 39.486 -18.322 3.115 1.00 34.34 352 ALA A C 1
ATOM 2602 O O . ALA A 1 352 ? 40.622 -17.913 2.909 1.00 34.34 352 ALA A O 1
ATOM 2603 N N . ILE A 1 353 ? 38.488 -18.183 2.238 1.00 28.92 353 ILE A N 1
ATOM 2604 C CA . ILE A 1 353 ? 38.522 -17.507 0.926 1.00 28.92 353 ILE A CA 1
ATOM 2605 C C . ILE A 1 353 ? 38.735 -18.450 -0.291 1.00 28.92 353 ILE A C 1
ATOM 2607 O O . ILE A 1 353 ? 39.817 -18.601 -0.851 1.00 28.92 353 ILE A O 1
ATOM 2611 N N . TYR A 1 354 ? 37.576 -18.970 -0.731 1.00 28.97 354 TYR A N 1
ATOM 2612 C CA . TYR A 1 354 ? 37.143 -19.422 -2.071 1.00 28.97 354 TYR A CA 1
ATOM 2613 C C . TYR A 1 354 ? 37.513 -20.823 -2.612 1.00 28.97 354 TYR A C 1
ATOM 2615 O O . TYR A 1 354 ? 38.631 -21.309 -2.479 1.00 28.97 354 TYR A O 1
ATOM 2623 N N . PRO A 1 355 ? 36.544 -21.450 -3.324 1.00 35.09 355 PRO A N 1
ATOM 2624 C CA . PRO A 1 355 ? 36.542 -21.246 -4.773 1.00 35.09 355 PRO A CA 1
ATOM 2625 C C . PRO A 1 355 ? 35.167 -20.858 -5.356 1.00 35.09 355 PRO A C 1
ATOM 2627 O O . PRO A 1 355 ? 34.334 -21.710 -5.643 1.00 35.09 355 PRO A O 1
ATOM 2630 N N . MET A 1 356 ? 34.993 -19.580 -5.715 1.00 27.91 356 MET A N 1
ATOM 2631 C CA . MET A 1 356 ? 34.179 -19.176 -6.874 1.00 27.91 356 MET A CA 1
ATOM 2632 C C . MET A 1 356 ? 35.067 -19.250 -8.124 1.00 27.91 356 MET A C 1
ATOM 2634 O O . MET A 1 356 ? 35.394 -18.257 -8.762 1.00 27.91 356 MET A O 1
ATOM 2638 N N . ARG A 1 357 ? 35.520 -20.460 -8.461 1.00 33.03 357 ARG A N 1
ATOM 2639 C CA . ARG A 1 357 ? 36.112 -20.783 -9.770 1.00 33.03 357 ARG A CA 1
ATOM 2640 C C . ARG A 1 357 ? 35.749 -22.210 -10.164 1.00 33.03 357 ARG A C 1
ATOM 2642 O O . ARG A 1 357 ? 36.609 -23.067 -10.292 1.00 33.03 357 ARG A O 1
ATOM 2649 N N . ALA A 1 358 ? 34.455 -22.441 -10.355 1.00 33.19 358 ALA A N 1
ATOM 2650 C CA . ALA A 1 358 ? 33.900 -23.459 -11.245 1.00 33.19 358 ALA A CA 1
ATOM 2651 C C . ALA A 1 358 ? 32.376 -23.315 -11.221 1.00 33.19 358 ALA A C 1
ATOM 2653 O O . ALA A 1 358 ? 31.763 -23.814 -10.291 1.00 33.19 358 ALA A O 1
ATOM 2654 N N . ASN A 1 359 ? 31.778 -22.600 -12.186 1.00 28.88 359 ASN A N 1
ATOM 2655 C CA . ASN A 1 359 ? 30.404 -22.868 -12.663 1.00 28.88 359 ASN A CA 1
ATOM 2656 C C . ASN A 1 359 ? 29.949 -22.038 -13.884 1.00 28.88 359 ASN A C 1
ATOM 2658 O O . ASN A 1 359 ? 28.765 -22.004 -14.195 1.00 28.88 359 ASN A O 1
ATOM 2662 N N . TRP A 1 360 ? 30.862 -21.503 -14.703 1.00 26.98 360 TRP A N 1
ATOM 2663 C CA . TRP A 1 360 ? 30.518 -21.002 -16.052 1.00 26.98 360 TRP A CA 1
ATOM 2664 C C . TRP A 1 360 ? 30.373 -22.120 -17.111 1.00 26.98 360 TRP A C 1
ATOM 2666 O O . TRP A 1 360 ? 30.616 -21.927 -18.298 1.00 26.98 360 TRP A O 1
ATOM 2676 N N . ARG A 1 361 ? 29.961 -23.322 -16.682 1.00 29.66 361 ARG A N 1
ATOM 2677 C CA . ARG A 1 361 ? 29.493 -24.432 -17.534 1.00 29.66 361 ARG A CA 1
ATOM 2678 C C . ARG A 1 361 ? 28.405 -25.241 -16.818 1.00 29.66 361 ARG A C 1
ATOM 2680 O O . ARG A 1 361 ? 28.520 -26.454 -16.684 1.00 29.66 361 ARG A O 1
ATOM 2687 N N . ARG A 1 362 ? 27.334 -24.592 -16.349 1.00 29.70 362 ARG A N 1
ATOM 2688 C CA . ARG A 1 362 ? 26.090 -25.301 -15.995 1.00 29.70 362 ARG A CA 1
ATOM 2689 C C . ARG A 1 362 ? 24.852 -24.405 -16.069 1.00 29.70 362 ARG A C 1
ATOM 2691 O O . ARG A 1 362 ? 24.089 -24.327 -15.124 1.00 29.70 362 ARG A O 1
ATOM 2698 N N . TRP A 1 363 ? 24.633 -23.774 -17.217 1.00 23.42 363 TRP A N 1
ATOM 2699 C CA . TRP A 1 363 ? 23.311 -23.285 -17.615 1.00 23.42 363 TRP A CA 1
ATOM 2700 C C . TRP A 1 363 ? 22.960 -23.943 -18.952 1.00 23.42 363 TRP A C 1
ATOM 2702 O O . TRP A 1 363 ? 23.305 -23.461 -20.026 1.00 23.42 363 TRP A O 1
ATOM 2712 N N . LYS A 1 364 ? 22.347 -25.130 -18.882 1.00 26.58 364 LYS A N 1
ATOM 2713 C CA . LYS A 1 364 ? 21.484 -25.613 -19.962 1.00 26.58 364 LYS A CA 1
ATOM 2714 C C . LYS A 1 364 ? 20.062 -25.228 -19.559 1.00 26.58 364 LYS A C 1
ATOM 2716 O O . LYS A 1 364 ? 19.651 -25.660 -18.483 1.00 26.58 364 LYS A O 1
ATOM 2721 N N . PRO A 1 365 ? 19.300 -24.504 -20.389 1.00 29.19 365 PRO A N 1
ATOM 2722 C CA . PRO A 1 365 ? 17.872 -24.399 -20.170 1.00 29.19 365 PRO A CA 1
ATOM 2723 C C . PRO A 1 365 ? 17.264 -25.784 -20.407 1.00 29.19 365 PRO A C 1
ATOM 2725 O O . PRO A 1 365 ? 17.480 -26.401 -21.458 1.00 29.19 365 PRO A O 1
ATOM 2728 N N . SER A 1 366 ? 16.528 -26.301 -19.427 1.00 25.98 366 SER A N 1
ATOM 2729 C CA . SER A 1 366 ? 15.640 -27.442 -19.618 1.00 25.98 366 SER A CA 1
ATOM 2730 C C . SER A 1 366 ? 14.449 -26.993 -20.462 1.00 25.98 366 SER A C 1
ATOM 2732 O O . SER A 1 366 ? 13.373 -26.704 -19.952 1.00 25.98 366 SER A O 1
ATOM 2734 N N . TRP A 1 367 ? 14.650 -26.936 -21.775 1.00 28.14 367 TRP A N 1
ATOM 2735 C CA . TRP A 1 367 ? 13.549 -26.961 -22.725 1.00 28.14 367 TRP A CA 1
ATOM 2736 C C . TRP A 1 367 ? 12.883 -28.332 -22.621 1.00 28.14 367 TRP A C 1
ATOM 2738 O O . TRP A 1 367 ? 13.501 -29.358 -22.928 1.00 28.14 367 TRP A O 1
ATOM 2748 N N . GLY A 1 368 ? 11.627 -28.356 -22.176 1.00 26.59 368 GLY A N 1
ATOM 2749 C CA . GLY A 1 368 ? 10.768 -29.521 -22.320 1.00 26.59 368 GLY A CA 1
ATOM 2750 C C . GLY A 1 368 ? 10.726 -29.926 -23.792 1.00 26.59 368 GLY A C 1
ATOM 2751 O O . GLY A 1 368 ? 10.227 -29.192 -24.641 1.00 26.59 368 GLY A O 1
ATOM 2752 N N . ARG A 1 369 ? 11.281 -31.098 -24.115 1.00 24.66 369 ARG A N 1
ATOM 2753 C CA . ARG A 1 369 ? 11.073 -31.724 -25.421 1.00 24.66 369 ARG A CA 1
ATOM 2754 C C . ARG A 1 369 ? 9.608 -32.123 -25.531 1.00 24.66 369 ARG A C 1
ATOM 2756 O O . ARG A 1 369 ? 9.214 -33.177 -25.038 1.00 24.66 369 ARG A O 1
ATOM 2763 N N . VAL A 1 370 ? 8.843 -31.348 -26.288 1.00 27.75 370 VAL A N 1
ATOM 2764 C CA . VAL A 1 370 ? 7.728 -31.898 -27.057 1.00 27.75 370 VAL A CA 1
ATOM 2765 C C . VAL A 1 370 ? 8.348 -32.795 -28.130 1.00 27.75 370 VAL A C 1
ATOM 2767 O O . VAL A 1 370 ? 8.866 -32.334 -29.142 1.00 27.75 370 VAL A O 1
ATOM 2770 N N . SER A 1 371 ? 8.375 -34.099 -27.863 1.00 26.66 371 SER A N 1
ATOM 2771 C CA . SER A 1 371 ? 8.714 -35.123 -28.847 1.00 26.66 371 SER A CA 1
ATOM 2772 C C . SER A 1 371 ? 7.419 -35.682 -29.420 1.00 26.66 371 SER A C 1
ATOM 2774 O O . SER A 1 371 ? 6.728 -36.478 -28.785 1.00 26.66 371 SER A O 1
ATOM 2776 N N . SER A 1 372 ? 7.150 -35.296 -30.659 1.00 29.64 372 SER A N 1
ATOM 2777 C CA . SER A 1 372 ? 6.248 -35.953 -31.590 1.00 29.64 372 SER A CA 1
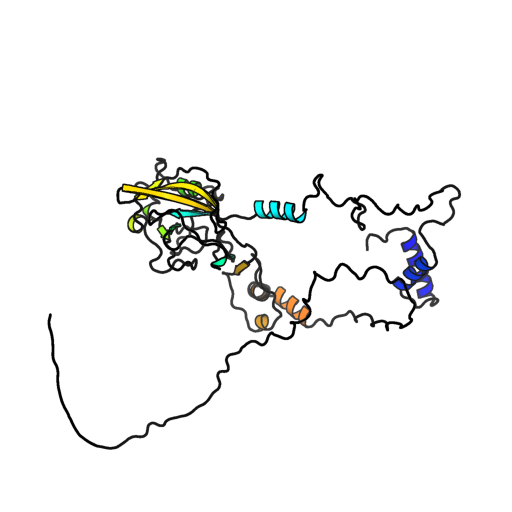ATOM 2778 C C . SER A 1 372 ? 6.436 -37.479 -31.605 1.00 29.64 372 SER A C 1
ATOM 2780 O O . SER A 1 372 ? 7.448 -38.018 -32.049 1.00 29.64 372 SER A O 1
ATOM 2782 N N . ARG A 1 373 ? 5.404 -38.208 -31.176 1.00 25.56 373 ARG A N 1
ATOM 27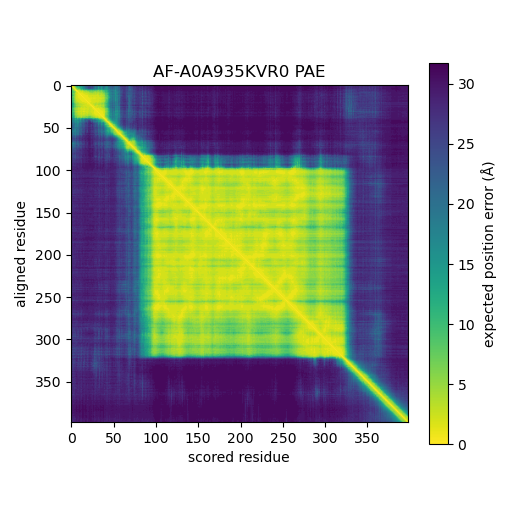83 C CA . ARG A 1 373 ? 5.130 -39.567 -31.655 1.00 25.56 373 ARG A CA 1
ATOM 2784 C C . ARG A 1 373 ? 3.649 -39.668 -31.975 1.00 25.56 373 ARG A C 1
ATOM 2786 O O . ARG A 1 373 ? 2.818 -39.949 -31.120 1.00 25.56 373 ARG A O 1
ATOM 2793 N N . ALA A 1 374 ? 3.348 -39.442 -33.248 1.00 27.23 374 ALA A N 1
ATOM 2794 C CA . ALA A 1 374 ? 2.117 -39.897 -33.856 1.00 27.23 374 ALA A CA 1
ATOM 2795 C C . ALA A 1 374 ? 2.028 -41.424 -33.699 1.00 27.23 374 ALA A C 1
ATOM 2797 O O . ALA A 1 374 ? 2.895 -42.164 -34.169 1.00 27.23 374 ALA A O 1
ATOM 2798 N N . ARG A 1 375 ? 0.971 -41.900 -33.044 1.00 24.77 375 ARG A N 1
ATOM 2799 C CA . ARG A 1 375 ? 0.448 -43.246 -33.262 1.00 24.77 375 ARG A CA 1
ATOM 2800 C C . ARG A 1 375 ? -1.073 -43.142 -33.301 1.00 24.77 375 ARG A C 1
ATOM 2802 O O . ARG A 1 375 ? -1.735 -42.943 -32.291 1.00 24.77 375 ARG A O 1
ATOM 2809 N N . VAL A 1 376 ? -1.572 -43.184 -34.528 1.00 30.88 376 VAL A N 1
ATOM 2810 C CA . VAL A 1 376 ? -2.979 -43.263 -34.923 1.00 30.88 376 VAL A CA 1
ATOM 2811 C C . VAL A 1 376 ? -3.636 -44.485 -34.266 1.00 30.88 376 VAL A C 1
ATOM 2813 O O . VAL A 1 376 ? -3.005 -45.542 -34.202 1.00 30.88 376 VAL A O 1
ATOM 2816 N N . PRO A 1 377 ? -4.926 -44.397 -33.904 1.00 26.23 377 PRO A N 1
ATOM 2817 C CA . PRO A 1 377 ? -5.819 -45.481 -34.279 1.00 26.23 377 PRO A CA 1
ATOM 2818 C C . PRO A 1 377 ? -6.975 -44.953 -35.130 1.00 26.23 377 PRO A C 1
ATOM 2820 O O . PRO A 1 377 ? -7.694 -44.018 -34.776 1.00 26.23 377 PRO A O 1
ATOM 2823 N N . MET A 1 378 ? -7.114 -45.575 -36.299 1.00 25.80 378 MET A N 1
ATOM 2824 C CA . MET A 1 378 ? -8.207 -45.372 -37.234 1.00 25.80 378 MET A CA 1
ATOM 2825 C C . MET A 1 378 ? -9.543 -45.703 -36.566 1.00 25.80 378 MET A C 1
ATOM 2827 O O . MET A 1 378 ? -9.698 -46.750 -35.940 1.00 25.80 378 MET A O 1
ATOM 2831 N N . ARG A 1 379 ? -10.547 -44.856 -36.810 1.00 28.17 379 ARG A N 1
ATOM 2832 C CA . ARG A 1 379 ? -11.942 -45.298 -36.821 1.00 28.17 379 ARG A CA 1
ATOM 2833 C C . ARG A 1 379 ? -12.150 -46.206 -38.035 1.00 28.17 379 ARG A C 1
ATOM 2835 O O . ARG A 1 379 ? -11.924 -45.782 -39.163 1.00 28.17 379 ARG A O 1
ATOM 2842 N N . GLY A 1 380 ? -12.639 -47.416 -37.789 1.00 27.25 380 GLY A N 1
ATOM 2843 C CA . GLY A 1 380 ? -13.143 -48.358 -38.785 1.00 27.25 380 GLY A CA 1
ATOM 2844 C C . GLY A 1 380 ? -14.336 -49.113 -38.199 1.00 27.25 380 GLY A C 1
ATOM 2845 O O . GLY A 1 380 ? -14.316 -49.516 -37.044 1.00 27.25 380 GLY A O 1
ATOM 2846 N N . ARG A 1 381 ? -15.412 -49.190 -38.974 1.00 28.17 381 ARG A N 1
ATOM 2847 C CA . ARG A 1 381 ? -16.799 -49.499 -38.597 1.00 28.17 381 ARG A CA 1
ATOM 2848 C C . ARG A 1 381 ? -17.102 -51.007 -38.718 1.00 28.17 381 ARG A C 1
ATOM 2850 O O . ARG A 1 381 ? -16.451 -51.679 -39.508 1.00 28.17 381 ARG A O 1
ATOM 2857 N N . THR A 1 382 ? -18.210 -51.440 -38.089 1.00 28.11 382 THR A N 1
ATOM 2858 C CA . THR A 1 382 ? -18.983 -52.710 -38.265 1.00 28.11 382 THR A CA 1
ATOM 2859 C C . THR A 1 382 ? -18.364 -53.965 -37.610 1.00 28.11 382 THR A C 1
ATOM 2861 O O . THR A 1 382 ? -17.159 -54.120 -37.663 1.00 28.11 382 THR A O 1
ATOM 2864 N N . THR A 1 383 ? -19.059 -54.863 -36.890 1.00 29.33 383 THR A N 1
ATOM 2865 C CA . THR A 1 383 ? -20.413 -55.456 -37.012 1.00 29.33 383 THR A CA 1
ATOM 2866 C C . THR A 1 383 ? -20.928 -56.082 -35.689 1.00 29.33 383 THR A C 1
ATOM 2868 O O . THR A 1 383 ? -20.139 -56.664 -34.961 1.00 29.33 383 THR A O 1
ATOM 2871 N N . ARG A 1 384 ? -22.263 -56.037 -35.493 1.00 28.92 384 ARG A N 1
ATOM 2872 C CA . ARG A 1 384 ? -23.222 -57.020 -34.900 1.00 28.92 384 ARG A CA 1
ATOM 2873 C C . ARG A 1 384 ? -22.935 -57.799 -33.591 1.00 28.92 384 ARG A C 1
ATOM 2875 O O . ARG A 1 384 ? -21.935 -58.487 -33.470 1.00 28.92 384 ARG A O 1
ATOM 2882 N N . GLY A 1 385 ? -23.984 -57.853 -32.753 1.00 27.48 385 GLY A N 1
ATOM 2883 C CA . GLY A 1 385 ? -24.251 -58.855 -31.701 1.00 27.48 385 GLY A CA 1
ATOM 2884 C C . GLY A 1 385 ? -24.724 -58.187 -30.404 1.00 27.48 385 GLY A C 1
ATOM 2885 O O . GLY A 1 385 ? -23.898 -57.695 -29.651 1.00 27.48 385 GLY A O 1
ATOM 2886 N N . GLU A 1 386 ? -26.020 -57.884 -30.229 1.00 30.36 386 GLU A N 1
ATOM 2887 C CA . GLU A 1 386 ? -26.943 -58.665 -29.364 1.00 30.36 386 GLU A CA 1
ATOM 2888 C C . GLU A 1 386 ? -26.246 -59.181 -28.088 1.00 30.36 386 GLU A C 1
ATOM 2890 O O . GLU A 1 386 ? -25.334 -59.992 -28.164 1.00 30.36 386 GLU A O 1
ATOM 2895 N N . ILE A 1 387 ? -26.581 -58.701 -26.884 1.00 29.66 387 ILE A N 1
ATOM 2896 C CA . ILE A 1 387 ? -27.709 -59.176 -26.059 1.00 29.66 387 ILE A CA 1
ATOM 2897 C C . ILE A 1 387 ? -27.953 -58.160 -24.907 1.00 29.66 387 ILE A C 1
ATOM 2899 O O . ILE A 1 387 ? -27.016 -57.696 -24.261 1.00 29.66 387 ILE A O 1
ATOM 2903 N N . ARG A 1 388 ? -29.224 -57.811 -24.652 1.00 27.88 388 ARG A N 1
ATOM 2904 C CA . ARG A 1 388 ? -29.740 -57.150 -23.423 1.00 27.88 388 ARG A CA 1
ATOM 2905 C C . ARG A 1 388 ? -29.986 -58.211 -22.313 1.00 27.88 388 ARG A C 1
ATOM 2907 O O . ARG A 1 388 ? -30.028 -59.386 -22.647 1.00 27.88 388 ARG A O 1
ATOM 2914 N N . PRO A 1 389 ? -30.525 -57.868 -21.127 1.00 44.28 389 PRO A N 1
ATOM 2915 C CA . PRO A 1 389 ? -30.065 -56.953 -20.076 1.00 44.28 389 PRO A CA 1
ATOM 2916 C C . PRO A 1 389 ? -30.095 -57.653 -18.689 1.00 44.28 389 PRO A C 1
ATOM 2918 O O . PRO A 1 389 ? -30.740 -58.687 -18.530 1.00 44.28 389 PRO A O 1
ATOM 2921 N N . THR A 1 390 ? -29.568 -57.029 -17.632 1.00 28.97 390 THR A N 1
ATOM 2922 C CA . THR A 1 390 ? -30.137 -57.275 -16.293 1.00 28.97 390 THR A CA 1
ATOM 2923 C C . THR A 1 390 ? -30.093 -56.032 -15.419 1.00 28.97 390 THR A C 1
ATOM 2925 O O . THR A 1 390 ? -29.044 -55.458 -15.144 1.00 28.97 390 THR A O 1
ATOM 2928 N N . CYS A 1 391 ? -31.294 -55.623 -15.020 1.00 25.97 391 CYS A N 1
ATOM 2929 C CA . CYS A 1 391 ? -31.605 -54.641 -13.997 1.00 25.97 391 CYS A CA 1
ATOM 2930 C C . CYS A 1 391 ? -31.000 -55.009 -12.634 1.00 25.97 391 CYS A C 1
ATOM 2932 O O . CYS A 1 391 ? -30.981 -56.183 -12.277 1.00 25.97 391 CYS A O 1
ATOM 2934 N N . CYS A 1 392 ? -30.692 -53.998 -11.817 1.00 27.31 392 CYS A N 1
ATOM 2935 C CA . CYS A 1 392 ? -31.397 -53.814 -10.543 1.00 27.31 392 CYS A CA 1
ATOM 2936 C C . CYS A 1 392 ? -31.116 -52.426 -9.946 1.00 27.31 392 CYS A C 1
ATOM 2938 O O . CYS A 1 392 ? -30.003 -52.116 -9.534 1.00 27.31 392 CYS A O 1
ATOM 2940 N N . CYS A 1 393 ? -32.169 -51.610 -9.884 1.00 28.58 393 CYS A N 1
ATOM 2941 C CA . CYS A 1 393 ? -32.299 -50.490 -8.961 1.00 28.58 393 CYS A CA 1
ATOM 2942 C C . CYS A 1 393 ? -32.535 -50.995 -7.529 1.00 28.58 393 CYS A C 1
ATOM 2944 O O . CYS A 1 393 ? -33.235 -51.989 -7.341 1.00 28.58 393 CYS A O 1
ATOM 2946 N N . LYS A 1 394 ? -32.080 -50.216 -6.542 1.00 28.70 394 LYS A N 1
ATOM 2947 C CA . LYS A 1 394 ? -32.755 -49.895 -5.262 1.00 28.70 394 LYS A CA 1
ATOM 2948 C C . LYS A 1 394 ? -31.980 -48.696 -4.670 1.00 28.70 394 LYS A C 1
ATOM 2950 O O . LYS A 1 394 ? -30.771 -48.807 -4.535 1.00 28.70 394 LYS A O 1
ATOM 2955 N N . HIS A 1 395 ? -32.512 -47.465 -4.580 1.00 30.14 395 HIS A N 1
ATOM 2956 C CA . HIS A 1 395 ? -33.495 -46.949 -3.595 1.00 30.14 395 HIS A CA 1
ATOM 2957 C C . HIS A 1 395 ? -33.224 -47.468 -2.171 1.00 30.14 395 HIS A C 1
ATOM 2959 O O . HIS A 1 395 ? -33.046 -48.667 -2.012 1.00 30.14 395 HIS A O 1
ATOM 2965 N N . SER A 1 396 ? -33.313 -46.731 -1.065 1.00 29.36 396 SER A N 1
ATOM 2966 C CA . SER A 1 396 ? -33.555 -45.329 -0.682 1.00 29.36 396 SER A CA 1
ATOM 2967 C C . SER A 1 396 ? -33.757 -45.388 0.852 1.00 29.36 396 SER A C 1
ATOM 2969 O O . SER A 1 396 ? -34.287 -46.404 1.305 1.00 29.36 396 SER A O 1
ATOM 2971 N N . ILE A 1 397 ? -33.450 -44.311 1.597 1.00 36.81 397 ILE A N 1
ATOM 2972 C CA . ILE A 1 397 ? -33.879 -44.015 2.997 1.00 36.81 397 ILE A CA 1
ATOM 2973 C C . ILE A 1 397 ? -33.194 -44.904 4.077 1.00 36.81 397 ILE A C 1
ATOM 2975 O O . ILE A 1 397 ? -33.222 -46.125 3.986 1.00 36.81 397 ILE A O 1
ATOM 2979 N N . ARG A 1 398 ? -32.526 -44.392 5.122 1.00 40.59 398 ARG A N 1
ATOM 2980 C CA . ARG A 1 398 ? -32.815 -43.282 6.052 1.00 40.59 398 ARG A CA 1
ATOM 2981 C C . ARG A 1 398 ? -31.594 -42.441 6.382 1.00 40.59 398 ARG A C 1
ATOM 2983 O O . ARG A 1 398 ? -30.497 -43.037 6.431 1.00 40.59 398 ARG A O 1
#

Radius of gyration: 36.43 Å; Cα contacts (8 Å, |Δi|>4): 557; chains: 1; bounding box: 107×85×60 Å